Protein AF-A0A1F3WWN5-F1 (afdb_monomer)

Secondary structure (DSSP, 8-state):
--------EEEE-GGGS--SSB-SS-EEEE--SSTT---EEEEE-TTPBPPHHHHHHHHTT-S-EEEEGGGHHHHHH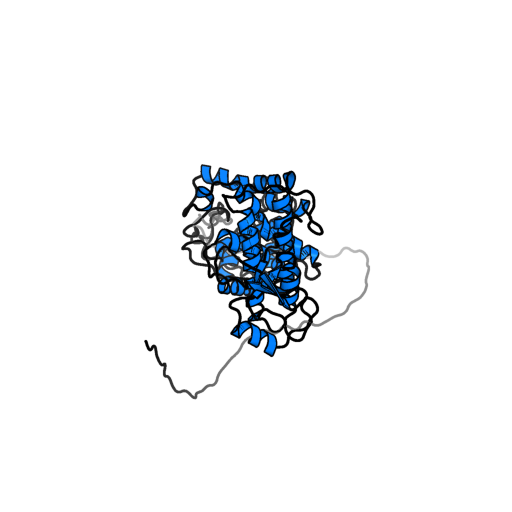HHHH-TTS-HHHHHHHHHHHHHHHHHHHH-TT----HHHHHHHHHHHHHHHHHHHHHHTT--HHHHHHHHHTT--S--HHHHHHHHHHHHHHHHHHHH-TT--HHHHHHHHHHHHSGGGGGGGS-HHHHT-SSPPPHHHHHHHTTHHHHHHHHHHHH----TT--HHHHHHHHHHTT--TBS--SSS--BTTTS-HHHHHHHHHHHHHHHHS--TTPPPPPHHHHHHHHGGGBTTTB-HHHHHHHHHHTT-----SPPSEE--TT--TTS--SS--PEE---------TT---S-----------------------------------------------------------

Structure (mmCIF, N/CA/C/O backbone):
data_AF-A0A1F3WWN5-F1
#
_entry.id   AF-A0A1F3WWN5-F1
#
loop_
_atom_site.group_PDB
_atom_site.id
_atom_site.type_symbol
_atom_site.label_atom_id
_atom_site.label_alt_id
_atom_site.label_comp_id
_atom_site.label_asym_id
_atom_site.label_entity_id
_atom_site.label_seq_id
_atom_site.pdbx_PDB_ins_code
_atom_site.Cartn_x
_atom_site.Cartn_y
_atom_site.Cartn_z
_atom_site.occupancy
_atom_site.B_iso_or_equiv
_atom_site.auth_seq_id
_atom_site.auth_comp_id
_atom_site.auth_asym_id
_atom_site.auth_atom_id
_atom_site.pdbx_PDB_model_num
ATOM 1 N N . MET A 1 1 ? 29.459 23.976 -24.317 1.00 30.58 1 MET A N 1
ATOM 2 C CA . MET A 1 1 ? 29.835 23.122 -23.174 1.00 30.58 1 MET A CA 1
ATOM 3 C C . MET A 1 1 ? 28.547 22.915 -22.405 1.00 30.58 1 MET A C 1
ATOM 5 O O . MET A 1 1 ? 28.109 23.843 -21.742 1.00 30.58 1 MET A O 1
ATOM 9 N N . SER A 1 2 ? 27.832 21.837 -22.723 1.00 28.44 2 SER A N 1
ATOM 10 C CA . SER A 1 2 ? 26.440 21.627 -22.310 1.00 28.44 2 SER A CA 1
ATOM 11 C C . SER A 1 2 ? 26.330 21.193 -20.849 1.00 28.44 2 SER A C 1
ATOM 13 O O . SER A 1 2 ? 27.330 20.853 -20.214 1.00 28.44 2 SER A O 1
ATOM 15 N N . ILE A 1 3 ? 25.097 21.250 -20.348 1.00 30.17 3 ILE A N 1
ATOM 16 C CA . ILE A 1 3 ? 24.676 20.783 -19.026 1.00 30.17 3 ILE A CA 1
ATOM 17 C C . ILE A 1 3 ? 25.135 19.331 -18.814 1.00 30.17 3 ILE A C 1
ATOM 19 O O . ILE A 1 3 ? 25.242 18.554 -19.763 1.00 30.17 3 ILE A O 1
ATOM 23 N N . ILE A 1 4 ? 25.460 18.990 -17.565 1.00 32.62 4 ILE A N 1
ATOM 24 C CA . ILE A 1 4 ? 25.762 17.613 -17.176 1.00 32.62 4 ILE A CA 1
ATOM 25 C C . ILE A 1 4 ? 24.424 16.914 -16.950 1.00 32.62 4 ILE A C 1
ATOM 27 O O . ILE A 1 4 ? 23.868 16.998 -15.855 1.00 32.62 4 ILE A O 1
ATOM 31 N N . ASP A 1 5 ? 23.933 16.230 -17.979 1.00 38.12 5 ASP A N 1
ATOM 32 C CA . ASP A 1 5 ? 22.790 15.328 -17.863 1.00 38.12 5 ASP A CA 1
ATOM 33 C C . ASP A 1 5 ? 23.191 14.156 -16.953 1.00 38.12 5 ASP A C 1
ATOM 35 O O . ASP A 1 5 ? 23.828 13.182 -17.369 1.00 38.12 5 ASP A O 1
ATOM 39 N N . LYS A 1 6 ? 22.876 14.286 -15.659 1.00 50.16 6 LYS A N 1
ATOM 40 C CA . LYS A 1 6 ? 22.982 13.203 -14.680 1.00 50.16 6 LYS A CA 1
ATOM 41 C C . LYS A 1 6 ? 21.838 12.219 -14.914 1.00 50.16 6 LYS A C 1
ATOM 43 O O . LYS A 1 6 ? 20.881 12.187 -14.148 1.00 50.16 6 LYS A O 1
ATOM 48 N N . HIS A 1 7 ? 21.949 11.411 -15.961 1.00 63.81 7 HIS A N 1
ATOM 49 C CA . HIS A 1 7 ? 21.111 10.227 -16.082 1.00 63.81 7 HIS A CA 1
ATOM 50 C C . HIS A 1 7 ? 21.369 9.315 -14.879 1.00 63.81 7 HIS A C 1
ATOM 52 O O . HIS A 1 7 ? 22.511 8.917 -14.625 1.00 63.81 7 HIS A O 1
ATOM 58 N N . TYR A 1 8 ? 20.311 9.012 -14.135 1.00 79.25 8 TYR A N 1
ATOM 59 C CA . TYR A 1 8 ? 20.334 8.024 -13.066 1.00 79.25 8 TYR A CA 1
ATOM 60 C C . TYR A 1 8 ? 20.118 6.631 -13.666 1.00 79.25 8 TYR A C 1
ATOM 62 O O . TYR A 1 8 ? 19.439 6.477 -14.684 1.00 79.25 8 TYR A O 1
ATOM 70 N N . PHE A 1 9 ? 20.728 5.619 -13.053 1.00 83.88 9 PHE A N 1
ATOM 71 C CA . PHE A 1 9 ? 20.720 4.246 -13.547 1.00 83.88 9 PHE A CA 1
ATOM 72 C C . PHE A 1 9 ? 20.337 3.290 -12.424 1.00 83.88 9 PHE A C 1
ATOM 74 O O . PHE A 1 9 ? 21.042 3.215 -11.417 1.00 83.88 9 PHE A O 1
ATOM 81 N N . PHE A 1 10 ? 19.277 2.510 -12.623 1.00 83.44 10 PHE A N 1
ATOM 82 C CA . PHE A 1 10 ? 18.937 1.413 -11.721 1.00 83.44 10 PHE A CA 1
ATOM 83 C C . PHE A 1 10 ? 19.510 0.098 -12.250 1.00 83.44 10 PHE A C 1
ATOM 85 O O . PHE A 1 10 ? 19.646 -0.109 -13.459 1.00 83.44 10 PHE A O 1
ATOM 92 N N . SER A 1 11 ? 19.895 -0.787 -11.333 1.00 85.06 11 SER A N 1
ATOM 93 C CA . SER A 1 11 ? 20.533 -2.060 -11.672 1.00 85.06 11 SER A CA 1
ATOM 94 C C . SER A 1 11 ? 19.501 -3.184 -11.799 1.00 85.06 11 SER A C 1
ATOM 96 O O . SER A 1 11 ? 18.562 -3.238 -11.004 1.00 85.06 11 SER A O 1
ATOM 98 N N . ILE A 1 12 ? 19.684 -4.097 -12.756 1.00 87.00 12 ILE A N 1
ATOM 99 C CA . ILE A 1 12 ? 18.792 -5.241 -12.990 1.00 87.00 12 ILE A CA 1
ATOM 100 C C . ILE A 1 12 ? 19.562 -6.560 -13.107 1.00 87.00 12 ILE A C 1
ATOM 102 O O . ILE A 1 12 ? 20.673 -6.614 -13.641 1.00 87.00 12 ILE A O 1
ATOM 106 N N . SER A 1 13 ? 18.927 -7.647 -12.661 1.00 83.94 13 SER A N 1
ATOM 107 C CA . SER A 1 13 ? 19.432 -9.007 -12.865 1.00 83.94 13 SER A CA 1
ATOM 108 C C . SER A 1 13 ? 19.266 -9.453 -14.319 1.00 83.94 13 SER A C 1
ATOM 110 O O . SER A 1 13 ? 18.212 -9.266 -14.931 1.00 83.94 13 SER A O 1
ATOM 112 N N . PHE A 1 14 ? 20.277 -10.152 -14.841 1.00 84.12 14 PHE A N 1
ATOM 113 C CA . PHE A 1 14 ? 20.234 -10.850 -16.133 1.00 84.12 14 PHE A CA 1
ATOM 114 C C . PHE A 1 14 ? 19.036 -11.804 -16.270 1.00 84.12 14 PHE A C 1
ATOM 116 O O . PHE A 1 14 ? 18.586 -12.066 -17.380 1.00 84.12 14 PHE A O 1
ATOM 123 N N . GLU A 1 15 ? 18.526 -12.335 -15.156 1.00 79.94 15 GLU A N 1
ATOM 124 C CA . GLU A 1 15 ? 17.459 -13.345 -15.130 1.00 79.94 15 GLU A CA 1
ATOM 125 C C . GLU A 1 15 ? 16.056 -12.758 -15.363 1.00 79.94 15 GLU A C 1
ATOM 127 O O . GLU A 1 15 ? 15.112 -13.504 -15.615 1.00 79.94 15 GLU A O 1
ATOM 132 N N . PHE A 1 16 ? 15.923 -11.428 -15.319 1.00 82.19 16 PHE A N 1
ATOM 133 C CA . PHE A 1 16 ? 14.659 -10.706 -15.512 1.00 82.19 16 PHE A CA 1
ATOM 134 C C . PHE A 1 16 ? 14.553 -10.021 -16.884 1.00 82.19 16 PHE A C 1
ATOM 136 O O . PHE A 1 16 ? 13.488 -9.528 -17.254 1.00 82.19 16 PHE A O 1
ATOM 143 N N . VAL A 1 17 ? 15.638 -10.020 -17.665 1.00 84.19 17 VAL A N 1
ATOM 144 C CA . VAL A 1 17 ? 15.664 -9.477 -19.028 1.00 84.19 17 VAL A CA 1
ATOM 145 C C . VAL A 1 17 ? 14.741 -10.296 -19.937 1.00 84.19 17 VAL A C 1
ATOM 147 O O . VAL A 1 17 ? 14.756 -11.527 -19.915 1.00 84.19 17 VAL A O 1
ATOM 150 N N . THR A 1 18 ? 13.929 -9.617 -20.748 1.00 83.50 18 THR A N 1
ATOM 151 C CA . THR A 1 18 ? 13.053 -10.277 -21.731 1.00 83.50 18 THR A CA 1
ATOM 152 C C . THR A 1 18 ? 13.865 -10.746 -22.945 1.00 83.50 18 THR A C 1
ATOM 154 O O . THR A 1 18 ? 14.774 -10.052 -23.398 1.00 83.50 18 THR A O 1
ATOM 157 N N . VAL A 1 19 ? 13.559 -11.945 -23.453 1.00 84.62 19 VAL A N 1
ATOM 158 C CA . VAL A 1 19 ? 14.350 -12.658 -24.474 1.00 84.62 19 VAL A CA 1
ATOM 159 C C . VAL A 1 19 ? 13.422 -13.212 -25.555 1.00 84.62 19 VAL A C 1
ATOM 161 O O . VAL A 1 19 ? 12.366 -13.751 -25.231 1.00 84.62 19 VAL A O 1
ATOM 164 N N . GLY A 1 20 ? 13.816 -13.096 -26.825 1.00 81.88 20 GLY A N 1
ATOM 165 C CA . GLY A 1 20 ? 13.013 -13.480 -27.994 1.00 81.88 20 GLY A CA 1
ATOM 166 C C . GLY A 1 20 ? 11.943 -12.457 -28.407 1.00 81.88 20 GLY A C 1
ATOM 167 O O . GLY A 1 20 ? 11.313 -12.621 -29.448 1.00 81.88 20 GLY A O 1
ATOM 168 N N . GLU A 1 21 ? 11.760 -11.384 -27.633 1.00 84.69 21 GLU A N 1
ATOM 169 C CA . GLU A 1 21 ? 10.864 -10.260 -27.934 1.00 84.69 21 GLU A CA 1
ATOM 170 C C . GLU A 1 21 ? 11.635 -8.924 -27.863 1.00 84.69 21 GLU A C 1
ATOM 172 O O . GLU A 1 21 ? 12.644 -8.844 -27.153 1.00 84.69 21 GLU A O 1
ATOM 177 N N . PRO A 1 22 ? 11.195 -7.865 -28.575 1.00 87.56 22 PRO A N 1
ATOM 178 C CA . PRO A 1 22 ? 11.803 -6.537 -28.485 1.00 87.56 22 PRO A CA 1
ATOM 179 C C . PRO A 1 22 ? 11.735 -5.945 -27.070 1.00 87.56 22 PRO A C 1
ATOM 181 O O . PRO A 1 22 ? 10.647 -5.804 -26.508 1.00 87.56 22 PRO A O 1
ATOM 184 N N . ILE A 1 23 ? 12.877 -5.538 -26.506 1.00 90.12 23 ILE A N 1
ATOM 185 C CA . ILE A 1 23 ? 12.902 -4.865 -25.198 1.00 90.12 23 ILE A CA 1
ATOM 186 C C . ILE A 1 23 ? 12.439 -3.406 -25.313 1.00 90.12 23 ILE A C 1
ATOM 188 O O . ILE A 1 23 ? 12.719 -2.721 -26.297 1.00 90.12 23 ILE A O 1
ATOM 192 N N . LEU A 1 24 ? 11.732 -2.918 -24.292 1.00 88.50 24 LEU A N 1
ATOM 193 C CA . LEU A 1 24 ? 11.106 -1.585 -24.281 1.00 88.50 24 LEU A CA 1
ATOM 194 C C . LEU A 1 24 ? 11.999 -0.488 -23.673 1.00 88.50 24 LEU A C 1
ATOM 196 O O . LEU A 1 24 ? 11.511 0.581 -23.341 1.00 88.50 24 LEU A O 1
ATOM 200 N N . TYR A 1 25 ? 13.286 -0.764 -23.481 1.00 91.25 25 TYR A N 1
ATOM 201 C CA . TYR A 1 25 ? 14.227 0.073 -22.737 1.00 91.25 25 TYR A CA 1
ATOM 202 C C . TYR A 1 25 ? 15.658 -0.188 -23.230 1.00 91.25 25 TYR A C 1
ATOM 204 O O . TYR A 1 25 ? 15.925 -1.195 -23.885 1.00 91.25 25 TYR A O 1
ATOM 212 N N . ASP A 1 26 ? 16.584 0.714 -22.932 1.00 92.25 26 ASP A N 1
ATOM 213 C CA . ASP A 1 26 ? 17.994 0.610 -23.297 1.00 92.25 26 ASP A CA 1
ATOM 214 C C . ASP A 1 26 ? 18.803 -0.084 -22.182 1.00 92.25 26 ASP A C 1
ATOM 216 O O . ASP A 1 26 ? 18.664 0.239 -21.002 1.00 92.25 26 ASP A O 1
ATOM 220 N N . LEU A 1 27 ? 19.688 -1.024 -22.542 1.00 92.00 27 LEU A N 1
ATOM 221 C CA . LEU A 1 27 ? 20.570 -1.717 -21.591 1.00 92.00 27 LEU A CA 1
ATOM 222 C C . LEU A 1 27 ? 21.962 -1.096 -21.539 1.00 92.00 27 LEU A C 1
ATOM 224 O O . LEU A 1 27 ? 22.629 -0.929 -22.564 1.00 92.00 27 LEU A O 1
ATOM 228 N N . TYR A 1 28 ? 22.451 -0.890 -20.322 1.00 92.12 28 TYR A N 1
ATOM 229 C CA . TYR A 1 28 ? 23.749 -0.318 -19.997 1.00 92.12 28 TYR A CA 1
ATOM 230 C C . TYR A 1 28 ? 24.578 -1.261 -19.118 1.00 92.12 28 TYR A C 1
ATOM 232 O O . TYR A 1 28 ? 24.064 -2.144 -18.433 1.00 92.12 28 TYR A O 1
ATOM 240 N N . ILE A 1 29 ? 25.888 -1.030 -19.118 1.00 90.75 29 ILE A N 1
ATOM 241 C CA . ILE A 1 29 ? 26.842 -1.552 -18.131 1.00 90.75 29 ILE A CA 1
ATOM 242 C C . ILE A 1 29 ? 27.531 -0.372 -17.454 1.00 90.75 29 ILE A C 1
ATOM 244 O O . ILE A 1 29 ? 27.774 0.637 -18.118 1.00 90.75 29 ILE A O 1
ATOM 248 N N . ASN A 1 30 ? 27.950 -0.511 -16.197 1.00 86.81 30 ASN A N 1
ATOM 249 C CA . ASN A 1 30 ? 29.023 0.335 -15.682 1.00 86.81 30 ASN A CA 1
ATOM 250 C C . ASN A 1 30 ? 30.356 -0.168 -16.271 1.00 86.81 30 ASN A C 1
ATOM 252 O O . ASN A 1 30 ? 30.759 -1.308 -16.047 1.00 86.81 30 ASN A O 1
ATOM 256 N N . SER A 1 31 ? 31.027 0.659 -17.076 1.00 81.94 31 SER A N 1
ATOM 257 C CA . SER A 1 31 ? 32.320 0.346 -17.697 1.00 81.94 31 SER A CA 1
ATOM 258 C C . SER A 1 31 ? 33.518 0.769 -16.837 1.00 81.94 31 SER A C 1
ATOM 260 O O . SER A 1 31 ? 34.647 0.782 -17.334 1.00 81.94 31 SER A O 1
ATOM 262 N N . SER A 1 32 ? 33.285 1.196 -15.594 1.00 76.00 32 SER A N 1
ATOM 263 C CA . SER A 1 32 ? 34.322 1.607 -14.651 1.00 76.00 32 SER A CA 1
ATOM 264 C C . SER A 1 32 ? 34.541 0.541 -13.584 1.00 76.00 32 SER A C 1
ATOM 266 O O . SER A 1 32 ? 33.592 0.051 -12.984 1.00 76.00 32 SER A O 1
ATOM 268 N N . GLY A 1 33 ? 35.807 0.216 -13.320 1.00 65.00 33 GLY A N 1
ATOM 269 C CA . GLY A 1 33 ? 36.218 -0.608 -12.179 1.00 65.00 33 GLY A CA 1
ATOM 270 C C . GLY A 1 33 ? 36.570 0.213 -10.935 1.00 65.00 33 GLY A C 1
ATOM 271 O O . GLY A 1 33 ? 37.294 -0.287 -10.079 1.00 65.00 33 GLY A O 1
ATOM 272 N N . LEU A 1 34 ? 36.158 1.485 -10.871 1.00 65.50 34 LEU A N 1
ATOM 273 C CA . LEU A 1 34 ? 36.453 2.398 -9.767 1.00 65.50 34 LEU A CA 1
ATOM 274 C C . LEU A 1 34 ? 35.165 3.009 -9.210 1.00 65.50 34 LEU A C 1
ATOM 276 O O . LEU A 1 34 ? 34.469 3.768 -9.890 1.00 65.50 34 LEU A O 1
ATOM 280 N N . GLU A 1 35 ? 34.907 2.704 -7.943 1.00 59.84 35 GLU A N 1
ATOM 281 C CA . GLU A 1 35 ? 33.845 3.282 -7.123 1.00 59.84 35 GLU A CA 1
ATOM 282 C C . GLU A 1 35 ? 33.927 4.822 -7.113 1.00 59.84 35 GLU A C 1
ATOM 284 O O . GLU A 1 35 ? 35.014 5.409 -7.146 1.00 59.84 35 GLU A O 1
ATOM 289 N N . GLY A 1 36 ? 32.775 5.497 -7.170 1.00 64.50 36 GLY A N 1
ATOM 290 C CA . GLY A 1 36 ? 32.698 6.960 -7.292 1.00 64.50 36 GLY A CA 1
ATOM 291 C C . GLY A 1 36 ? 33.177 7.548 -8.633 1.00 64.50 36 GLY A C 1
ATOM 292 O O . GLY A 1 36 ? 33.203 8.769 -8.789 1.00 64.50 36 GLY A O 1
ATOM 293 N N . LYS A 1 37 ? 33.554 6.719 -9.619 1.00 72.88 37 LYS A N 1
ATOM 294 C CA . LYS A 1 37 ? 33.899 7.135 -10.995 1.00 72.88 37 LYS A CA 1
ATOM 295 C C . LYS A 1 37 ? 33.161 6.296 -12.030 1.00 72.88 37 LYS A C 1
ATOM 297 O O . LYS A 1 37 ? 33.766 5.785 -12.974 1.00 72.88 37 LYS A O 1
ATOM 302 N N . GLU A 1 38 ? 31.864 6.117 -11.825 1.00 78.69 38 GLU A N 1
ATOM 303 C CA . GLU A 1 38 ? 31.017 5.306 -12.694 1.00 78.69 38 GLU A CA 1
ATOM 304 C C . GLU A 1 38 ? 30.979 5.837 -14.129 1.00 78.69 38 GLU A C 1
ATOM 306 O O . GLU A 1 38 ? 31.065 7.042 -14.378 1.00 78.69 38 GLU A O 1
ATOM 311 N N . ARG A 1 39 ? 30.860 4.924 -15.095 1.00 83.12 39 ARG A N 1
ATOM 312 C CA . ARG A 1 39 ? 30.730 5.282 -16.508 1.00 83.12 39 ARG A CA 1
ATOM 313 C C . ARG A 1 39 ? 29.780 4.323 -17.199 1.00 83.12 39 ARG A C 1
ATOM 315 O O . ARG A 1 39 ? 30.191 3.264 -17.664 1.00 83.12 39 ARG A O 1
ATOM 322 N N . PHE A 1 40 ? 28.519 4.713 -17.295 1.00 87.31 40 PHE A N 1
ATOM 323 C CA . PHE A 1 40 ? 27.514 3.898 -17.957 1.00 87.31 40 PHE A CA 1
ATOM 324 C C . PHE A 1 40 ? 27.685 3.930 -19.481 1.00 87.31 40 PHE A C 1
ATOM 326 O O . PHE A 1 40 ? 27.883 4.983 -20.089 1.00 87.31 40 PHE A O 1
ATOM 333 N N . VAL A 1 41 ? 27.655 2.752 -20.102 1.00 88.44 41 VAL A N 1
ATOM 334 C CA . VAL A 1 41 ? 27.800 2.562 -21.551 1.00 88.44 41 VAL A CA 1
ATOM 335 C C . VAL A 1 41 ? 26.663 1.675 -22.033 1.00 88.44 41 VAL A C 1
ATOM 337 O O . VAL A 1 41 ? 26.526 0.548 -21.559 1.00 88.44 41 VAL A O 1
ATOM 340 N N . ARG A 1 42 ? 25.863 2.168 -22.986 1.00 92.44 42 ARG A N 1
ATOM 341 C CA . ARG A 1 42 ? 24.786 1.384 -23.601 1.00 92.44 42 ARG A CA 1
ATOM 342 C C . ARG A 1 42 ? 25.382 0.215 -24.387 1.00 92.44 42 ARG A C 1
ATOM 344 O O . ARG A 1 42 ? 26.178 0.435 -25.298 1.00 92.44 42 ARG A O 1
ATOM 351 N N . ILE A 1 43 ? 24.983 -1.007 -24.044 1.00 91.88 43 ILE A N 1
ATOM 352 C CA . ILE A 1 43 ? 25.388 -2.244 -24.727 1.00 91.88 43 ILE A CA 1
ATOM 353 C C . ILE A 1 43 ? 24.332 -2.762 -25.704 1.00 91.88 43 ILE A C 1
ATOM 355 O O . ILE A 1 43 ? 24.687 -3.467 -26.645 1.00 91.88 43 ILE A O 1
ATOM 359 N N . PHE A 1 44 ? 23.057 -2.419 -25.503 1.00 91.56 44 PHE A N 1
ATOM 360 C CA . PHE A 1 44 ? 21.960 -2.879 -26.351 1.00 91.56 44 PHE A CA 1
ATOM 361 C C . PHE A 1 44 ? 20.822 -1.840 -26.374 1.00 91.56 44 PHE A C 1
ATOM 363 O O . PHE A 1 44 ? 20.513 -1.283 -25.318 1.00 91.56 44 PHE A O 1
ATOM 370 N N . PRO A 1 45 ? 20.233 -1.521 -27.542 1.00 92.62 45 PRO A N 1
ATOM 371 C CA . PRO A 1 45 ? 19.233 -0.465 -27.664 1.00 92.62 45 PRO A CA 1
ATOM 372 C C . PRO A 1 45 ? 17.795 -0.947 -27.424 1.00 92.62 45 PRO A C 1
ATOM 374 O O . PRO A 1 45 ? 17.457 -2.098 -27.712 1.00 92.62 45 PRO A O 1
ATOM 377 N N . MET A 1 46 ? 16.927 -0.019 -27.016 1.00 91.12 46 MET A N 1
ATOM 378 C CA . MET A 1 46 ? 15.473 -0.200 -27.058 1.00 91.12 46 MET A CA 1
ATOM 379 C C . MET A 1 46 ? 15.004 -0.634 -28.460 1.00 91.12 46 MET A C 1
ATOM 381 O O . MET A 1 46 ? 15.497 -0.151 -29.482 1.00 91.12 46 MET A O 1
ATOM 385 N N . GLY A 1 47 ? 14.027 -1.542 -28.512 1.00 87.94 47 GLY A N 1
ATOM 386 C CA . GLY A 1 47 ? 13.426 -2.063 -29.743 1.00 87.94 47 GLY A CA 1
ATOM 387 C C . GLY A 1 47 ? 14.189 -3.219 -30.401 1.00 87.94 47 GLY A C 1
ATOM 388 O O . GLY A 1 47 ? 13.660 -3.838 -31.323 1.00 87.94 47 GLY A O 1
ATOM 389 N N . GLY A 1 48 ? 15.395 -3.555 -29.934 1.00 88.19 48 GLY A N 1
ATOM 390 C CA . GLY A 1 48 ? 16.063 -4.800 -30.315 1.00 88.19 48 GLY A CA 1
ATOM 391 C C . GLY A 1 48 ? 15.490 -6.004 -29.556 1.00 88.19 48 GLY A C 1
ATOM 392 O O . GLY A 1 48 ? 15.083 -5.872 -28.403 1.00 88.19 48 GLY A O 1
ATOM 393 N N . ALA A 1 49 ? 15.490 -7.184 -30.179 1.00 89.12 49 ALA A N 1
ATOM 394 C CA . ALA A 1 49 ? 15.223 -8.450 -29.495 1.00 89.12 49 ALA A CA 1
ATOM 395 C C . ALA A 1 49 ? 16.549 -9.108 -29.083 1.00 89.12 49 ALA A C 1
ATOM 397 O O . ALA A 1 49 ? 17.464 -9.208 -29.899 1.00 89.12 49 ALA A O 1
ATOM 398 N N . LEU A 1 50 ? 16.652 -9.531 -27.822 1.00 87.50 50 LEU A N 1
ATOM 399 C CA . LEU A 1 50 ? 17.808 -10.264 -27.296 1.00 87.50 50 LEU A CA 1
ATOM 400 C C . LEU A 1 50 ? 17.612 -11.766 -27.460 1.00 87.50 50 LEU A C 1
ATOM 402 O O . LEU A 1 50 ? 16.523 -12.268 -27.180 1.00 87.50 50 LEU A O 1
ATOM 406 N N . GLU A 1 51 ? 18.675 -12.487 -27.811 1.00 89.50 51 GLU A N 1
ATOM 407 C CA . GLU A 1 51 ? 18.689 -13.949 -27.764 1.00 89.50 51 GLU A CA 1
ATOM 408 C C . GLU A 1 51 ? 19.234 -14.477 -26.430 1.00 89.50 51 GLU A C 1
ATOM 410 O O . GLU A 1 51 ? 19.951 -13.786 -25.697 1.00 89.50 51 GLU A O 1
ATOM 415 N N . ARG A 1 52 ? 18.929 -15.743 -26.103 1.00 85.06 52 ARG A N 1
ATOM 416 C CA . ARG A 1 52 ? 19.422 -16.385 -24.861 1.00 85.06 52 ARG A CA 1
ATOM 417 C C . ARG A 1 52 ? 20.951 -16.356 -24.775 1.00 85.06 52 ARG A C 1
ATOM 419 O O . ARG A 1 52 ? 21.508 -16.108 -23.706 1.00 85.06 52 ARG A O 1
ATOM 426 N N . ASP A 1 53 ? 21.616 -16.529 -25.914 1.00 86.94 53 ASP A N 1
ATOM 427 C CA . ASP A 1 53 ? 23.072 -16.474 -26.031 1.00 86.94 53 ASP A CA 1
ATOM 428 C C . ASP A 1 53 ? 23.640 -15.067 -25.786 1.00 86.94 53 ASP A C 1
ATOM 430 O O . ASP A 1 53 ? 24.779 -14.944 -25.341 1.00 86.94 53 ASP A O 1
ATOM 434 N N . ASP A 1 54 ? 22.879 -13.993 -26.024 1.00 86.75 54 ASP A N 1
ATOM 435 C CA . ASP A 1 54 ? 23.317 -12.625 -25.715 1.00 86.75 54 ASP A CA 1
ATOM 436 C C . ASP A 1 54 ? 23.308 -12.376 -24.211 1.00 86.75 54 ASP A C 1
ATOM 438 O O . ASP A 1 54 ? 24.314 -11.938 -23.654 1.00 86.75 54 ASP A O 1
ATOM 442 N N . VAL A 1 55 ? 22.220 -12.750 -23.533 1.00 85.00 55 VAL A N 1
ATOM 443 C CA . VAL A 1 55 ? 22.112 -12.630 -22.071 1.00 85.00 55 VAL A CA 1
ATOM 444 C C . VAL A 1 55 ? 23.178 -13.483 -21.371 1.00 85.00 55 VAL A C 1
ATOM 446 O O . VAL A 1 55 ? 23.821 -13.006 -20.436 1.00 85.00 55 VAL A O 1
ATOM 449 N N . LEU A 1 56 ? 23.456 -14.697 -21.864 1.00 86.06 56 LEU A N 1
ATOM 450 C CA . LEU A 1 56 ? 24.563 -15.532 -21.374 1.00 86.06 56 LEU A CA 1
ATOM 451 C C . LEU A 1 56 ? 25.940 -14.896 -21.637 1.00 86.06 56 LEU A C 1
ATOM 453 O O . LEU A 1 56 ? 26.791 -14.876 -20.744 1.00 86.06 56 LEU A O 1
ATOM 457 N N . ARG A 1 57 ? 26.172 -14.330 -22.831 1.00 87.88 57 ARG A N 1
ATOM 458 C CA . ARG A 1 57 ? 27.412 -13.598 -23.154 1.00 87.88 57 ARG A CA 1
ATOM 459 C C . ARG A 1 57 ? 27.600 -12.355 -22.285 1.00 87.88 57 ARG A C 1
ATOM 461 O O . ARG A 1 57 ? 28.739 -12.040 -21.945 1.00 87.88 57 ARG A O 1
ATOM 468 N N . PHE A 1 58 ? 26.525 -11.669 -21.902 1.00 88.88 58 PHE A N 1
ATOM 469 C CA . PHE A 1 58 ? 26.589 -10.531 -20.986 1.00 88.88 58 PHE A CA 1
ATOM 470 C C . PHE A 1 58 ? 26.850 -10.985 -19.541 1.00 88.88 58 PHE A C 1
ATOM 472 O O . PHE A 1 58 ? 27.773 -10.461 -18.919 1.00 88.88 58 PHE A O 1
ATOM 479 N N . ARG A 1 59 ? 26.136 -12.006 -19.040 1.00 86.94 59 ARG A N 1
ATOM 480 C CA . ARG A 1 59 ? 26.303 -12.560 -17.679 1.00 86.94 59 ARG A CA 1
ATOM 481 C C . ARG A 1 59 ? 27.719 -13.079 -17.407 1.00 86.94 59 ARG A C 1
ATOM 483 O O . ARG A 1 59 ? 28.222 -12.951 -16.299 1.00 86.94 59 ARG A O 1
ATOM 490 N N . ASN A 1 60 ? 28.384 -13.624 -18.426 1.00 87.56 60 ASN A N 1
ATOM 491 C CA . ASN A 1 60 ? 29.769 -14.101 -18.329 1.00 87.56 60 ASN A CA 1
ATOM 492 C C . ASN A 1 60 ? 30.832 -12.985 -18.415 1.00 87.56 60 ASN A C 1
ATOM 494 O O . ASN A 1 60 ? 32.019 -13.266 -18.258 1.00 87.56 60 ASN A O 1
ATOM 498 N N . LYS A 1 61 ? 30.441 -11.740 -18.722 1.00 86.06 61 LYS A N 1
ATOM 499 C CA . LYS A 1 61 ? 31.359 -10.630 -19.040 1.00 86.06 61 LYS A CA 1
ATOM 500 C C . LYS A 1 61 ? 31.179 -9.404 -18.142 1.00 86.06 61 LYS A C 1
ATOM 502 O O . LYS A 1 61 ? 32.118 -8.626 -17.983 1.00 86.06 61 LYS A O 1
ATOM 507 N N . TYR A 1 62 ? 29.990 -9.221 -17.579 1.00 86.25 62 TYR A N 1
ATOM 508 C CA . TYR A 1 62 ? 29.597 -8.053 -16.800 1.00 86.25 62 TYR A CA 1
ATOM 509 C C . TYR A 1 62 ? 28.992 -8.497 -15.469 1.00 86.25 62 TYR A C 1
ATOM 511 O O . TYR A 1 62 ? 28.293 -9.503 -15.414 1.00 86.25 62 TYR A O 1
ATOM 519 N N . HIS A 1 63 ? 29.261 -7.750 -14.397 1.00 81.12 63 HIS A N 1
ATOM 520 C CA . HIS A 1 63 ? 28.771 -8.099 -13.062 1.00 81.12 63 HIS A CA 1
ATOM 521 C C . HIS A 1 63 ? 27.257 -7.890 -12.915 1.00 81.12 63 HIS A C 1
ATOM 523 O O . HIS A 1 63 ? 26.592 -8.698 -12.278 1.00 81.12 63 HIS A O 1
ATOM 529 N N . GLN A 1 64 ? 26.734 -6.820 -13.521 1.00 86.19 64 GLN A N 1
ATOM 530 C CA . GLN A 1 64 ? 25.350 -6.370 -13.390 1.00 86.19 64 GLN A CA 1
ATOM 531 C C . GLN A 1 64 ? 24.946 -5.574 -14.642 1.00 86.19 64 GLN A C 1
ATOM 533 O O . GLN A 1 64 ? 25.805 -4.969 -15.296 1.00 86.19 64 GLN A O 1
ATOM 538 N N . LEU A 1 65 ? 23.655 -5.582 -14.983 1.00 90.50 65 LEU A N 1
ATOM 539 C CA . LEU A 1 65 ? 23.074 -4.729 -16.025 1.00 90.50 65 LEU A CA 1
ATOM 540 C C . LEU A 1 65 ? 22.411 -3.500 -15.408 1.00 90.50 65 LEU A C 1
ATOM 542 O O . LEU A 1 65 ? 22.007 -3.519 -14.250 1.00 90.50 65 LEU A O 1
ATOM 546 N N . TYR A 1 66 ? 22.270 -2.446 -16.203 1.00 90.19 66 TYR A N 1
ATOM 547 C CA . TYR A 1 66 ? 21.652 -1.192 -15.791 1.00 90.19 66 TYR A CA 1
ATOM 548 C C . TYR A 1 66 ? 20.677 -0.692 -16.854 1.00 90.19 66 TYR A C 1
ATOM 550 O O . TYR A 1 66 ? 20.852 -0.965 -18.043 1.00 90.19 66 TYR A O 1
ATOM 558 N N . VAL A 1 67 ? 19.674 0.064 -16.426 1.00 90.06 67 VAL A N 1
ATOM 559 C CA . VAL A 1 67 ? 18.683 0.740 -17.275 1.00 90.06 67 VAL A CA 1
ATOM 560 C C . VAL A 1 67 ? 18.540 2.179 -16.770 1.00 90.06 67 VAL A C 1
ATOM 562 O O . VAL A 1 67 ? 18.821 2.453 -15.602 1.00 90.06 67 VAL A O 1
ATOM 565 N N . LEU A 1 68 ? 18.166 3.112 -17.649 1.00 88.75 68 LEU A N 1
ATOM 566 C CA . LEU A 1 68 ? 17.887 4.498 -17.259 1.00 88.75 68 LEU A CA 1
ATOM 567 C C . LEU A 1 68 ? 16.714 4.549 -16.274 1.00 88.75 68 LEU A C 1
ATOM 569 O O . LEU A 1 68 ? 15.701 3.893 -16.500 1.00 88.75 68 LEU A O 1
ATOM 573 N N . GLU A 1 69 ? 16.816 5.369 -15.229 1.00 82.88 69 GLU A N 1
ATOM 574 C CA . GLU A 1 69 ? 15.722 5.604 -14.271 1.00 82.88 69 GLU A CA 1
ATOM 575 C C . GLU A 1 69 ? 14.439 6.071 -14.989 1.00 82.88 69 GLU A C 1
ATOM 577 O O . GLU A 1 69 ? 13.357 5.542 -14.753 1.00 82.88 69 GLU A O 1
ATOM 582 N N . GLU A 1 70 ? 14.605 6.936 -15.996 1.00 82.38 70 GLU A N 1
ATOM 583 C CA . GLU A 1 70 ? 13.586 7.419 -16.947 1.00 82.38 70 GLU A CA 1
ATOM 584 C C . GLU A 1 70 ? 12.878 6.308 -17.763 1.00 82.38 70 GLU A C 1
ATOM 586 O O . GLU A 1 70 ? 11.923 6.585 -18.482 1.00 82.38 70 GLU A O 1
ATOM 591 N N . GLN A 1 71 ? 13.360 5.061 -17.705 1.00 87.56 71 GLN A N 1
ATOM 592 C CA . GLN A 1 71 ? 12.816 3.891 -18.410 1.00 87.56 71 GLN A CA 1
ATOM 593 C C . GLN A 1 71 ? 12.407 2.757 -17.443 1.00 87.56 71 GLN A C 1
ATOM 595 O O . GLN A 1 71 ? 12.165 1.624 -17.882 1.00 87.56 71 GLN A O 1
ATOM 600 N N . ARG A 1 72 ? 12.340 3.015 -16.124 1.00 84.31 72 ARG A N 1
ATOM 601 C CA . ARG A 1 72 ? 12.026 1.980 -15.123 1.00 84.31 72 ARG A CA 1
ATOM 602 C C . ARG A 1 72 ? 10.632 1.380 -15.314 1.00 84.31 72 ARG A C 1
ATOM 604 O O . ARG A 1 72 ? 10.489 0.158 -15.231 1.00 84.31 72 ARG A O 1
ATOM 611 N N . ASP A 1 73 ? 9.625 2.191 -15.634 1.00 78.25 73 ASP A N 1
ATOM 612 C CA . ASP A 1 73 ? 8.266 1.706 -15.902 1.00 78.25 73 ASP A CA 1
ATOM 613 C C . ASP A 1 73 ? 8.242 0.747 -17.110 1.00 78.25 73 ASP A C 1
ATOM 615 O O . ASP A 1 73 ? 7.604 -0.303 -17.052 1.00 78.25 73 ASP A O 1
ATOM 619 N N . LEU A 1 74 ? 8.990 1.057 -18.177 1.00 85.69 74 LEU A N 1
ATOM 620 C CA . LEU A 1 74 ? 9.067 0.251 -19.398 1.00 85.69 74 LEU A CA 1
ATOM 621 C C . LEU A 1 74 ? 9.728 -1.107 -19.133 1.00 85.69 74 LEU A C 1
ATOM 623 O O . LEU A 1 74 ? 9.264 -2.135 -19.641 1.00 85.69 74 LEU A O 1
ATOM 627 N N . TYR A 1 75 ? 10.765 -1.136 -18.290 1.00 87.88 75 TYR A N 1
ATOM 628 C CA . TYR A 1 75 ? 11.359 -2.376 -17.789 1.00 87.88 75 TYR A CA 1
ATOM 629 C C . TYR A 1 75 ? 10.352 -3.195 -16.968 1.00 87.88 75 TYR A C 1
ATOM 631 O O . TYR A 1 75 ? 10.110 -4.358 -17.302 1.00 87.88 75 TYR A O 1
ATOM 639 N N . LEU A 1 76 ? 9.704 -2.600 -15.961 1.00 83.62 76 LEU A N 1
ATOM 640 C CA . LEU A 1 76 ? 8.726 -3.286 -15.105 1.00 83.62 76 LEU A CA 1
ATOM 641 C C . LEU A 1 76 ? 7.521 -3.822 -15.903 1.00 83.62 76 LEU A C 1
ATOM 643 O O . LEU A 1 76 ? 7.100 -4.969 -15.730 1.00 83.62 76 LEU A O 1
ATOM 647 N N . ARG A 1 77 ? 7.015 -3.035 -16.859 1.00 81.62 77 ARG A N 1
ATOM 648 C CA . ARG A 1 77 ? 5.956 -3.427 -17.804 1.00 81.62 77 ARG A CA 1
ATOM 649 C C . ARG A 1 77 ? 6.391 -4.554 -18.750 1.00 81.62 77 ARG A C 1
ATOM 651 O O . ARG A 1 77 ? 5.534 -5.321 -19.194 1.00 81.62 77 ARG A O 1
ATOM 658 N N . SER A 1 78 ? 7.687 -4.703 -19.044 1.00 85.06 78 SER A N 1
ATOM 659 C CA . SER A 1 78 ? 8.220 -5.884 -19.746 1.00 85.06 78 SER A CA 1
ATOM 660 C C . SER A 1 78 ? 8.298 -7.110 -18.825 1.00 85.06 78 SER A C 1
ATOM 662 O O . SER A 1 78 ? 7.892 -8.204 -19.220 1.00 85.06 78 SER A O 1
ATOM 664 N N . LEU A 1 79 ? 8.717 -6.919 -17.568 1.00 83.06 79 LEU A N 1
ATOM 665 C CA . LEU A 1 79 ? 8.877 -7.979 -16.573 1.00 83.06 79 LEU A CA 1
ATOM 666 C C . LEU A 1 79 ? 7.544 -8.671 -16.249 1.00 83.06 79 LEU A C 1
ATOM 668 O O . LEU A 1 79 ? 7.503 -9.896 -16.147 1.00 83.06 79 LEU A O 1
ATOM 672 N N . ILE A 1 80 ? 6.436 -7.922 -16.185 1.00 79.06 80 ILE A N 1
ATOM 673 C CA . ILE A 1 80 ? 5.080 -8.493 -16.091 1.00 79.06 80 ILE A CA 1
ATOM 674 C C . ILE A 1 80 ? 4.803 -9.449 -17.253 1.00 79.06 80 ILE A C 1
ATOM 676 O O . ILE A 1 80 ? 4.419 -10.602 -17.033 1.00 79.06 80 ILE A O 1
ATOM 680 N N . LYS A 1 81 ? 5.000 -8.973 -18.489 1.00 78.94 81 LYS A N 1
ATOM 681 C CA . LYS A 1 81 ? 4.662 -9.700 -19.723 1.00 78.94 81 LYS A CA 1
ATOM 682 C C . LYS A 1 81 ? 5.522 -10.946 -19.919 1.00 78.94 81 LYS A C 1
ATOM 684 O O . LYS A 1 81 ? 5.044 -11.924 -20.493 1.00 78.94 81 LYS A O 1
ATOM 689 N N . ASN A 1 82 ? 6.752 -10.944 -19.404 1.00 80.56 82 ASN A N 1
ATOM 690 C CA . ASN A 1 82 ? 7.658 -12.082 -19.468 1.00 80.56 82 ASN A CA 1
ATOM 691 C C . ASN A 1 82 ? 7.097 -13.287 -18.682 1.00 80.56 82 ASN A C 1
ATOM 693 O O . ASN A 1 82 ? 7.175 -13.371 -17.454 1.00 80.56 82 ASN A O 1
ATOM 697 N N . LYS A 1 83 ? 6.528 -14.255 -19.409 1.00 77.81 83 LYS A N 1
ATOM 698 C CA . LYS A 1 83 ? 5.933 -15.484 -18.848 1.00 77.81 83 LYS A CA 1
ATOM 699 C C . LYS A 1 83 ? 6.963 -16.474 -18.290 1.00 77.81 83 LYS A C 1
ATOM 701 O O . LYS A 1 83 ? 6.571 -17.429 -17.632 1.00 77.81 83 LYS A O 1
ATOM 706 N N . ASN A 1 84 ? 8.256 -16.266 -18.553 1.00 79.50 84 ASN A N 1
ATOM 707 C CA . ASN A 1 84 ? 9.327 -17.142 -18.069 1.00 79.50 84 ASN A CA 1
ATOM 708 C C . ASN A 1 84 ? 9.750 -16.818 -16.625 1.00 79.50 84 ASN A C 1
ATOM 710 O O . ASN A 1 84 ? 10.369 -17.656 -15.976 1.00 79.50 84 ASN A O 1
ATOM 714 N N . VAL A 1 85 ? 9.435 -15.616 -16.125 1.00 80.38 85 VAL A N 1
ATOM 715 C CA . VAL A 1 85 ? 9.753 -15.201 -14.752 1.00 80.38 85 VAL A CA 1
ATOM 716 C C . VAL A 1 85 ? 8.592 -15.594 -13.823 1.00 80.38 85 VAL A C 1
ATOM 718 O O . VAL A 1 85 ? 7.453 -15.213 -14.105 1.00 80.38 85 VAL A O 1
ATOM 721 N N . PRO A 1 86 ? 8.833 -16.320 -12.714 1.00 83.00 86 PRO A N 1
ATOM 722 C CA . PRO A 1 86 ? 7.801 -16.616 -11.717 1.00 83.00 86 PRO A CA 1
ATOM 723 C C . PRO A 1 86 ? 7.242 -15.343 -11.068 1.00 83.00 86 PRO A C 1
ATOM 725 O O . PRO A 1 86 ? 8.004 -14.428 -10.762 1.00 83.00 86 PRO A O 1
ATOM 728 N N . ASN A 1 87 ? 5.935 -15.294 -10.785 1.00 81.69 87 ASN A N 1
ATOM 729 C CA . ASN A 1 87 ? 5.290 -14.101 -10.211 1.00 81.69 87 ASN A CA 1
ATOM 730 C C . ASN A 1 87 ? 5.932 -13.623 -8.897 1.00 81.69 87 ASN A C 1
ATOM 732 O O . ASN A 1 87 ? 6.059 -12.420 -8.701 1.00 81.69 87 ASN A O 1
ATOM 736 N N . ILE A 1 88 ? 6.417 -14.539 -8.052 1.00 81.44 88 ILE A N 1
ATOM 737 C CA . ILE A 1 88 ? 7.195 -14.208 -6.847 1.00 81.44 88 ILE A CA 1
ATOM 738 C C . ILE A 1 88 ? 8.422 -13.332 -7.160 1.00 81.44 88 ILE A C 1
ATOM 740 O O . ILE A 1 88 ? 8.631 -12.320 -6.502 1.00 81.44 88 ILE A O 1
ATOM 744 N N . LYS A 1 89 ? 9.178 -13.639 -8.224 1.00 81.44 89 LYS A N 1
ATOM 745 C CA . LYS A 1 89 ? 10.328 -12.827 -8.654 1.00 81.44 89 LYS A CA 1
ATOM 746 C C . LYS A 1 89 ? 9.930 -11.506 -9.316 1.00 81.44 89 LYS A C 1
ATOM 748 O O . LYS A 1 89 ? 10.724 -10.573 -9.319 1.00 81.44 89 LYS A O 1
ATOM 753 N N . LYS A 1 90 ? 8.705 -11.393 -9.838 1.00 83.38 90 LYS A N 1
ATOM 754 C CA . LYS A 1 90 ? 8.150 -10.102 -10.282 1.00 83.38 90 LYS A CA 1
ATOM 755 C C . LYS A 1 90 ? 7.817 -9.232 -9.073 1.00 83.38 90 LYS A C 1
ATOM 757 O O . LYS A 1 90 ? 8.233 -8.083 -9.026 1.00 83.38 90 LYS A O 1
ATOM 762 N N . ALA A 1 91 ? 7.122 -9.803 -8.089 1.00 81.25 91 ALA A N 1
ATOM 763 C CA . ALA A 1 91 ? 6.757 -9.130 -6.848 1.00 81.25 91 ALA A CA 1
ATOM 764 C C . ALA A 1 91 ? 7.981 -8.657 -6.048 1.00 81.25 91 ALA A C 1
ATOM 766 O O . ALA A 1 91 ? 7.943 -7.556 -5.519 1.00 81.25 91 ALA A O 1
ATOM 767 N N . GLU A 1 92 ? 9.071 -9.428 -6.034 1.00 81.69 92 GLU A N 1
ATOM 768 C CA . GLU A 1 92 ? 10.375 -9.039 -5.470 1.00 81.69 92 GLU A CA 1
ATOM 769 C C . GLU A 1 92 ? 10.880 -7.714 -6.072 1.00 81.69 92 GLU A C 1
ATOM 771 O O . GLU A 1 92 ? 11.005 -6.721 -5.365 1.00 81.69 92 GLU A O 1
ATOM 776 N N . VAL A 1 93 ? 11.020 -7.636 -7.400 1.00 81.31 93 VAL A N 1
ATOM 777 C CA . VAL A 1 93 ? 11.490 -6.422 -8.103 1.00 81.31 93 VAL A CA 1
ATOM 778 C C . VAL A 1 93 ? 10.526 -5.231 -7.956 1.00 81.31 93 VAL A C 1
ATOM 780 O O . VAL A 1 93 ? 10.956 -4.073 -7.926 1.00 81.31 93 VAL A O 1
ATOM 783 N N . ILE A 1 94 ? 9.218 -5.498 -7.864 1.00 82.56 94 ILE A N 1
ATOM 784 C CA . ILE A 1 94 ? 8.182 -4.482 -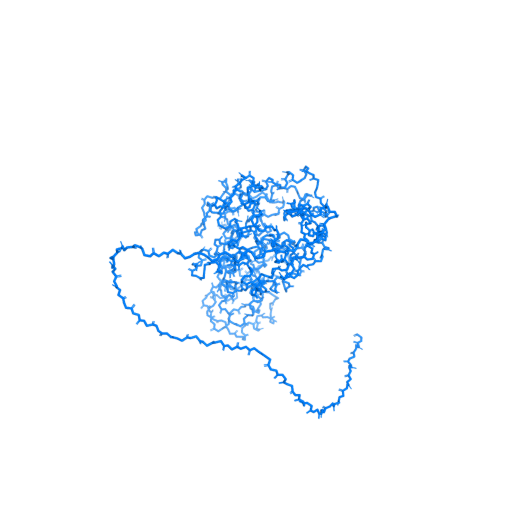7.613 1.00 82.56 94 ILE A CA 1
ATOM 785 C C . ILE A 1 94 ? 8.304 -3.937 -6.187 1.00 82.56 94 ILE A C 1
ATOM 787 O O . ILE A 1 94 ? 8.284 -2.722 -6.000 1.00 82.56 94 ILE A O 1
ATOM 791 N N . LYS A 1 95 ? 8.466 -4.823 -5.198 1.00 81.12 95 LYS A N 1
ATOM 792 C CA . LYS A 1 95 ? 8.662 -4.485 -3.787 1.00 81.12 95 LYS A CA 1
ATOM 793 C C . LYS A 1 95 ? 9.944 -3.677 -3.602 1.00 81.12 95 LYS A C 1
ATOM 795 O O . LYS A 1 95 ? 9.875 -2.596 -3.032 1.00 81.12 95 LYS A O 1
ATOM 800 N N . ASP A 1 96 ? 11.067 -4.125 -4.160 1.00 80.25 96 ASP A N 1
ATOM 801 C CA . ASP A 1 96 ? 12.352 -3.414 -4.103 1.00 80.25 96 ASP A CA 1
ATOM 802 C C . ASP A 1 96 ? 12.262 -2.004 -4.710 1.00 80.25 96 ASP A C 1
ATOM 804 O O . ASP A 1 96 ? 12.836 -1.049 -4.186 1.00 80.25 96 ASP A O 1
ATOM 808 N N . THR A 1 97 ? 11.510 -1.851 -5.806 1.00 81.31 97 THR A N 1
ATOM 809 C CA . THR A 1 97 ? 11.267 -0.541 -6.429 1.00 81.31 97 THR A CA 1
ATOM 810 C C . THR A 1 97 ? 10.375 0.344 -5.558 1.00 81.31 97 THR A C 1
ATOM 812 O O . THR A 1 97 ? 10.711 1.504 -5.326 1.00 81.31 97 THR A O 1
ATOM 815 N N . ALA A 1 98 ? 9.269 -0.189 -5.033 1.00 81.44 98 ALA A N 1
ATOM 816 C CA . ALA A 1 98 ? 8.390 0.553 -4.134 1.00 81.44 98 ALA A CA 1
ATOM 817 C C . ALA A 1 98 ? 9.126 0.974 -2.848 1.00 81.44 98 ALA A C 1
ATOM 819 O O . ALA A 1 98 ? 8.970 2.110 -2.413 1.00 81.44 98 ALA A O 1
ATOM 820 N N . ILE A 1 99 ? 9.998 0.118 -2.300 1.00 81.44 99 ILE A N 1
ATOM 821 C CA . ILE A 1 99 ? 10.885 0.442 -1.173 1.00 81.44 99 ILE A CA 1
ATOM 822 C C . ILE A 1 99 ? 11.799 1.628 -1.507 1.00 81.44 99 ILE A C 1
ATOM 824 O O . ILE A 1 99 ? 11.937 2.515 -0.676 1.00 81.44 99 ILE A O 1
ATOM 828 N N . GLN A 1 100 ? 12.384 1.708 -2.707 1.00 79.69 100 GLN A N 1
ATOM 829 C CA . GLN A 1 100 ? 13.247 2.842 -3.095 1.00 79.69 100 GLN A CA 1
ATOM 830 C C . GLN A 1 100 ? 12.486 4.181 -3.166 1.00 79.69 100 GLN A C 1
ATOM 832 O O . GLN A 1 100 ? 13.039 5.230 -2.815 1.00 79.69 100 GLN A O 1
ATOM 837 N N . TYR A 1 101 ? 11.214 4.156 -3.577 1.00 81.81 101 TYR A N 1
ATOM 838 C CA . TYR A 1 101 ? 10.354 5.342 -3.559 1.00 81.81 101 TYR A CA 1
ATOM 839 C C . TYR A 1 101 ? 9.885 5.695 -2.136 1.00 81.81 101 TYR A C 1
ATOM 841 O O . TYR A 1 101 ? 10.017 6.848 -1.730 1.00 81.81 101 TYR A O 1
ATOM 849 N N . LEU A 1 102 ? 9.435 4.719 -1.338 1.00 79.00 102 LEU A N 1
ATOM 850 C CA . LEU A 1 102 ? 9.061 4.938 0.067 1.00 79.00 102 LEU A CA 1
ATOM 851 C C . LEU A 1 102 ? 10.247 5.419 0.919 1.00 79.00 102 LEU A C 1
ATOM 853 O O . LEU A 1 102 ? 10.088 6.329 1.724 1.00 79.00 102 LEU A O 1
ATOM 857 N N . ASP A 1 103 ? 11.451 4.893 0.706 1.00 80.38 103 ASP A N 1
ATOM 858 C CA . ASP A 1 103 ? 12.654 5.362 1.398 1.00 80.38 103 ASP A CA 1
ATOM 859 C C . ASP A 1 103 ? 12.989 6.819 1.062 1.00 80.38 103 ASP A C 1
ATOM 861 O O . ASP A 1 103 ? 13.415 7.590 1.923 1.00 80.38 103 ASP A O 1
ATOM 865 N N . THR A 1 104 ? 12.721 7.231 -0.177 1.00 77.12 104 THR A N 1
ATOM 866 C CA . THR A 1 104 ? 12.856 8.631 -0.588 1.00 77.12 104 THR A CA 1
ATOM 867 C C . THR A 1 104 ? 11.804 9.537 0.060 1.00 77.12 104 THR A C 1
ATOM 869 O O . THR A 1 104 ? 12.108 10.699 0.312 1.00 77.12 104 THR A O 1
ATOM 872 N N . ILE A 1 105 ? 10.624 9.005 0.395 1.00 75.81 105 ILE A N 1
ATOM 873 C CA . ILE A 1 105 ? 9.570 9.696 1.155 1.00 75.81 105 ILE A CA 1
ATOM 874 C C . ILE A 1 105 ? 9.929 9.824 2.648 1.00 75.81 105 ILE A C 1
ATOM 876 O O . ILE A 1 105 ? 9.754 10.892 3.228 1.00 75.81 105 ILE A O 1
ATOM 880 N N . PHE A 1 106 ? 10.423 8.752 3.275 1.00 71.94 106 PHE A N 1
ATOM 881 C CA . PHE A 1 106 ? 10.550 8.638 4.737 1.00 71.94 106 PHE A CA 1
ATOM 882 C C . PHE A 1 106 ? 11.969 8.865 5.304 1.00 71.94 106 PHE A C 1
ATOM 884 O O . PHE A 1 106 ? 12.160 8.778 6.515 1.00 71.94 106 PHE A O 1
ATOM 891 N N . SER A 1 107 ? 12.973 9.162 4.473 1.00 71.19 107 SER A N 1
ATOM 892 C CA . SER A 1 107 ? 14.336 9.474 4.940 1.00 71.19 107 SER A CA 1
ATOM 893 C C . SER A 1 107 ? 14.436 10.814 5.685 1.00 71.19 107 SER A C 1
ATOM 895 O O . SER A 1 107 ? 14.379 11.867 5.049 1.00 71.19 107 SER A O 1
ATOM 897 N N . ASP A 1 108 ? 14.739 10.771 6.989 1.00 57.59 108 ASP A N 1
ATOM 898 C CA . ASP A 1 108 ? 14.957 11.945 7.865 1.00 57.59 108 ASP A CA 1
ATOM 899 C C . ASP A 1 108 ? 15.937 13.003 7.292 1.00 57.59 108 ASP A C 1
ATOM 901 O O . ASP A 1 108 ? 15.782 14.199 7.538 1.00 57.59 108 ASP A O 1
ATOM 905 N N . ASP A 1 109 ? 16.941 12.591 6.506 1.00 56.03 109 ASP A N 1
ATOM 906 C CA . ASP A 1 109 ? 17.977 13.480 5.946 1.00 56.03 109 ASP A CA 1
ATOM 907 C C . ASP A 1 109 ? 17.503 14.372 4.772 1.00 56.03 109 ASP A C 1
ATOM 909 O O . ASP A 1 109 ? 18.269 15.215 4.289 1.00 56.03 109 ASP A O 1
ATOM 913 N N . ARG A 1 110 ? 16.277 14.192 4.255 1.00 55.75 110 ARG A N 1
ATOM 914 C CA . ARG A 1 110 ? 15.808 14.848 3.018 1.00 55.75 110 ARG A CA 1
ATOM 915 C C . ARG A 1 110 ? 14.692 15.867 3.271 1.00 55.75 110 ARG A C 1
ATOM 917 O O . ARG A 1 110 ? 13.549 15.514 3.539 1.00 55.75 110 ARG A O 1
ATOM 924 N N . ILE A 1 111 ? 14.997 17.151 3.050 1.00 59.91 111 ILE A N 1
ATOM 925 C CA . ILE A 1 111 ? 13.958 18.165 2.807 1.00 59.91 111 ILE A CA 1
ATOM 926 C C . ILE A 1 111 ? 13.351 17.871 1.432 1.00 59.91 111 ILE A C 1
ATOM 928 O O . ILE A 1 111 ? 13.938 18.228 0.412 1.00 59.91 111 ILE A O 1
ATOM 932 N N . LEU A 1 112 ? 12.188 17.223 1.409 1.00 64.38 112 LEU A N 1
ATOM 933 C CA . LEU A 1 112 ? 11.395 17.081 0.193 1.00 64.38 112 LEU A CA 1
ATOM 934 C C . LEU A 1 112 ? 10.769 18.428 -0.171 1.00 64.38 112 LEU A C 1
ATOM 936 O O . LEU A 1 112 ? 9.955 18.982 0.575 1.00 64.38 112 LEU A O 1
ATOM 940 N N . ASP A 1 113 ? 11.159 18.949 -1.331 1.00 72.56 113 ASP A N 1
ATOM 941 C CA . ASP A 1 113 ? 10.393 19.984 -2.008 1.00 72.56 113 ASP A CA 1
ATOM 942 C C . ASP A 1 113 ? 9.200 19.379 -2.772 1.00 72.56 113 ASP A C 1
ATOM 944 O O . ASP A 1 113 ? 9.034 18.161 -2.885 1.00 72.56 113 ASP A O 1
ATOM 948 N N . ASN A 1 114 ? 8.327 20.257 -3.265 1.00 76.12 114 ASN A N 1
ATOM 949 C CA . ASN A 1 114 ? 7.101 19.865 -3.953 1.00 76.12 114 ASN A CA 1
ATOM 950 C C . ASN A 1 114 ? 7.351 19.032 -5.223 1.00 76.12 114 ASN A C 1
ATOM 952 O O . ASN A 1 114 ? 6.524 18.186 -5.548 1.00 76.12 114 ASN A O 1
ATOM 956 N N . GLU A 1 115 ? 8.438 19.297 -5.953 1.00 77.31 115 GLU A N 1
ATOM 957 C CA . GLU A 1 115 ? 8.740 18.650 -7.237 1.00 77.31 115 GLU A CA 1
ATOM 958 C C . GLU A 1 115 ? 9.219 17.216 -6.976 1.00 77.31 115 GLU A C 1
ATOM 960 O O . GLU A 1 115 ? 8.671 16.267 -7.536 1.00 77.31 115 GLU A O 1
ATOM 965 N N . MET A 1 116 ? 10.107 17.039 -5.988 1.00 79.44 116 MET A N 1
ATOM 966 C CA . MET A 1 116 ? 10.519 15.716 -5.513 1.00 79.44 116 MET A CA 1
ATOM 967 C C . MET A 1 116 ? 9.345 14.862 -5.006 1.00 79.44 116 MET A C 1
ATOM 969 O O . MET A 1 116 ? 9.323 13.658 -5.258 1.00 79.44 116 MET A O 1
ATOM 973 N N . LEU A 1 117 ? 8.366 15.438 -4.294 1.00 83.31 117 LEU A N 1
ATOM 974 C CA . LEU A 1 117 ? 7.221 14.657 -3.808 1.00 83.31 117 LEU A CA 1
ATOM 975 C C . LEU A 1 117 ? 6.235 14.285 -4.933 1.00 83.31 117 LEU A C 1
ATOM 977 O O . LEU A 1 117 ? 5.710 13.170 -4.924 1.00 83.31 117 LEU A O 1
ATOM 981 N N . GLU A 1 118 ? 5.996 15.173 -5.907 1.00 86.69 118 GLU A N 1
ATOM 982 C CA . GLU A 1 118 ? 5.174 14.862 -7.089 1.00 86.69 118 GLU A CA 1
ATOM 983 C C . GLU A 1 118 ? 5.791 13.704 -7.904 1.00 86.69 118 GLU A C 1
ATOM 985 O O . GLU A 1 118 ? 5.090 12.728 -8.197 1.00 86.69 118 GLU A O 1
ATOM 990 N N . ASP A 1 119 ? 7.102 13.747 -8.174 1.00 83.38 119 ASP A N 1
ATOM 991 C CA . ASP A 1 119 ? 7.836 12.695 -8.895 1.00 83.38 119 ASP A CA 1
ATOM 992 C C . ASP A 1 119 ? 7.821 11.345 -8.159 1.00 83.38 119 ASP A C 1
ATOM 994 O O . ASP A 1 119 ? 7.565 10.295 -8.756 1.00 83.38 119 ASP A O 1
ATOM 998 N N . VAL A 1 120 ? 8.062 11.336 -6.844 1.00 84.38 120 VAL A N 1
ATOM 999 C CA . VAL A 1 120 ? 8.146 10.079 -6.081 1.00 84.38 120 VAL A CA 1
ATOM 1000 C C . VAL A 1 120 ? 6.767 9.433 -5.912 1.00 84.38 120 VAL A C 1
ATOM 1002 O O . VAL A 1 120 ? 6.654 8.208 -5.988 1.00 84.38 120 VAL A O 1
ATOM 1005 N N . ILE A 1 121 ? 5.690 10.219 -5.784 1.00 89.12 121 ILE A N 1
ATOM 1006 C CA . ILE A 1 121 ? 4.325 9.668 -5.815 1.00 89.12 121 ILE A CA 1
ATOM 1007 C C . ILE A 1 121 ? 3.971 9.142 -7.221 1.00 89.12 121 ILE A C 1
ATOM 1009 O O . ILE A 1 121 ? 3.249 8.146 -7.320 1.00 89.12 121 ILE A O 1
ATOM 1013 N N . HIS A 1 122 ? 4.511 9.718 -8.303 1.00 87.69 122 HIS A N 1
ATOM 1014 C CA . HIS A 1 122 ? 4.394 9.137 -9.648 1.00 87.69 122 HIS A CA 1
ATOM 1015 C C . HIS A 1 122 ? 5.116 7.778 -9.744 1.00 87.69 122 HIS A C 1
ATOM 1017 O O . HIS A 1 122 ? 4.531 6.804 -10.219 1.00 87.69 122 HIS A O 1
ATOM 1023 N N . GLY A 1 123 ? 6.335 7.663 -9.206 1.00 84.00 123 GLY A N 1
ATOM 1024 C CA . GLY A 1 123 ? 7.066 6.391 -9.111 1.00 84.00 123 GLY A CA 1
ATOM 1025 C C . GLY A 1 123 ? 6.320 5.321 -8.299 1.00 84.00 123 GLY A C 1
ATOM 1026 O O . GLY A 1 123 ? 6.192 4.171 -8.736 1.00 84.00 123 GLY A O 1
ATOM 1027 N N . CYS A 1 124 ? 5.730 5.702 -7.162 1.00 89.44 124 CYS A N 1
ATOM 1028 C CA . CYS A 1 124 ? 4.810 4.856 -6.394 1.00 89.44 124 CYS A CA 1
ATOM 1029 C C . CYS A 1 124 ? 3.589 4.424 -7.226 1.00 89.44 124 CYS A C 1
ATOM 1031 O O . CYS A 1 124 ? 3.254 3.239 -7.250 1.00 89.44 124 CYS A O 1
ATOM 1033 N N . ARG A 1 125 ? 2.953 5.353 -7.954 1.00 90.94 125 ARG A N 1
ATOM 1034 C CA . ARG A 1 125 ? 1.793 5.079 -8.822 1.00 90.94 125 ARG A CA 1
ATOM 1035 C C . ARG A 1 125 ? 2.119 4.042 -9.890 1.00 90.94 125 ARG A C 1
ATOM 1037 O O . ARG A 1 125 ? 1.340 3.109 -10.077 1.00 90.94 125 ARG A O 1
ATOM 1044 N N . ASP A 1 126 ? 3.251 4.178 -10.568 1.00 86.56 126 ASP A N 1
ATOM 1045 C CA . ASP A 1 126 ? 3.653 3.247 -11.624 1.00 86.56 126 ASP A CA 1
ATOM 1046 C C . ASP A 1 126 ? 4.060 1.886 -11.038 1.00 86.56 126 ASP A C 1
ATOM 1048 O O . ASP A 1 126 ? 3.707 0.843 -11.589 1.00 86.56 126 ASP A O 1
ATOM 1052 N N . SER A 1 127 ? 4.683 1.877 -9.854 1.00 87.00 127 SER A N 1
ATOM 1053 C CA . SER A 1 127 ? 4.951 0.651 -9.086 1.00 87.00 127 SER A CA 1
ATOM 1054 C C . SER A 1 127 ? 3.658 -0.085 -8.712 1.00 87.00 127 SER A C 1
ATOM 1056 O O . SER A 1 127 ? 3.586 -1.307 -8.848 1.00 87.00 127 SER A O 1
ATOM 1058 N N . VAL A 1 128 ? 2.603 0.637 -8.316 1.00 91.56 128 VAL A N 1
ATOM 1059 C CA . VAL A 1 128 ? 1.270 0.064 -8.057 1.00 91.56 128 VAL A CA 1
ATOM 1060 C C . VAL A 1 128 ? 0.575 -0.369 -9.353 1.00 91.56 128 VAL A C 1
ATOM 1062 O O . VAL A 1 128 ? -0.049 -1.427 -9.380 1.00 91.56 128 VAL A O 1
ATOM 1065 N N . GLU A 1 129 ? 0.716 0.373 -10.456 1.00 89.94 129 GLU A N 1
ATOM 1066 C CA . GLU A 1 129 ? 0.189 -0.030 -11.770 1.00 89.94 129 GLU A CA 1
ATOM 1067 C C . GLU A 1 129 ? 0.775 -1.364 -12.250 1.00 89.94 129 GLU A C 1
ATOM 1069 O O . GLU A 1 129 ? 0.100 -2.139 -12.938 1.00 89.94 129 GLU A O 1
ATOM 1074 N N . VAL A 1 130 ? 2.022 -1.630 -11.859 1.00 86.38 130 VAL A N 1
ATOM 1075 C CA . VAL A 1 130 ? 2.739 -2.876 -12.114 1.00 86.38 130 VAL A CA 1
ATOM 1076 C C . VAL A 1 130 ? 2.350 -3.961 -11.093 1.00 86.38 130 VAL A C 1
ATOM 1078 O O . VAL A 1 130 ? 2.135 -5.110 -11.477 1.00 86.38 130 VAL A O 1
ATOM 1081 N N . MET A 1 131 ? 2.174 -3.605 -9.815 1.00 89.19 131 MET A N 1
ATOM 1082 C CA . MET A 1 131 ? 1.699 -4.501 -8.750 1.00 89.19 131 MET A CA 1
ATOM 1083 C C . MET A 1 131 ? 0.311 -5.082 -9.054 1.00 89.19 131 MET A C 1
ATOM 1085 O O . MET A 1 131 ? 0.116 -6.290 -8.927 1.00 89.19 131 MET A O 1
ATOM 1089 N N . VAL A 1 132 ? -0.636 -4.253 -9.514 1.00 92.00 132 VAL A N 1
ATOM 1090 C CA . VAL A 1 132 ? -2.006 -4.663 -9.881 1.00 92.00 132 VAL A CA 1
ATOM 1091 C C . VAL A 1 132 ? -2.003 -5.798 -10.908 1.00 92.00 132 VAL A C 1
ATOM 1093 O O . VAL A 1 132 ? -2.745 -6.762 -10.747 1.00 92.00 132 VAL A O 1
ATOM 1096 N N . GLU A 1 133 ? -1.137 -5.739 -11.923 1.00 87.38 133 GLU A N 1
ATOM 1097 C CA . GLU A 1 133 ? -1.044 -6.784 -12.959 1.00 87.38 133 GLU A CA 1
ATOM 1098 C C . GLU A 1 133 ? -0.552 -8.136 -12.411 1.00 87.38 133 GLU A C 1
ATOM 1100 O O . GLU A 1 133 ? -0.792 -9.170 -13.033 1.00 87.38 133 GLU A O 1
ATOM 1105 N N . VAL A 1 134 ? 0.125 -8.143 -11.256 1.00 86.12 134 VAL A N 1
ATOM 1106 C CA . VAL A 1 134 ? 0.605 -9.361 -10.586 1.00 86.12 134 VAL A CA 1
ATOM 1107 C C . VAL A 1 134 ? -0.396 -9.869 -9.546 1.00 86.12 134 VAL A C 1
ATOM 1109 O O . VAL A 1 134 ? -0.633 -11.072 -9.503 1.00 86.12 134 VAL A O 1
ATOM 1112 N N . VAL A 1 135 ? -0.980 -8.988 -8.720 1.00 89.00 135 VAL A N 1
ATOM 1113 C CA . VAL A 1 135 ? -1.736 -9.390 -7.512 1.00 89.00 135 VAL A CA 1
ATOM 1114 C C . VAL A 1 135 ? -3.259 -9.270 -7.616 1.00 89.00 135 VAL A C 1
ATOM 1116 O O . VAL A 1 135 ? -3.943 -9.698 -6.692 1.00 89.00 135 VAL A O 1
ATOM 1119 N N . GLN A 1 136 ? -3.827 -8.717 -8.698 1.00 88.19 136 GLN A N 1
ATOM 1120 C CA . GLN A 1 136 ? -5.285 -8.501 -8.780 1.00 88.19 136 GLN A CA 1
ATOM 1121 C C . GLN A 1 136 ? -6.111 -9.777 -8.554 1.00 88.19 136 GLN A C 1
ATOM 1123 O O . GLN A 1 136 ? -7.099 -9.733 -7.829 1.00 88.19 136 GLN A O 1
ATOM 1128 N N . ASP A 1 137 ? -5.687 -10.915 -9.106 1.00 88.19 137 ASP A N 1
ATOM 1129 C CA . ASP A 1 137 ? -6.423 -12.183 -9.005 1.00 88.19 137 ASP A CA 1
ATOM 1130 C C . ASP A 1 137 ? -5.950 -13.076 -7.832 1.00 88.19 137 ASP A C 1
ATOM 1132 O O . ASP A 1 137 ? -6.343 -14.239 -7.738 1.00 88.19 137 ASP A O 1
ATOM 1136 N N . TYR A 1 138 ? -5.105 -12.552 -6.932 1.00 89.56 138 TYR A N 1
ATOM 1137 C CA . TYR A 1 138 ? -4.616 -13.271 -5.748 1.00 89.56 138 TYR A CA 1
ATOM 1138 C C . TYR A 1 138 ? -5.625 -13.179 -4.596 1.00 89.56 138 TYR A C 1
ATOM 1140 O O . TYR A 1 138 ? -6.226 -12.129 -4.363 1.00 89.56 138 TYR A O 1
ATOM 1148 N N . SER A 1 139 ? -5.770 -14.254 -3.816 1.00 90.31 139 SER A N 1
ATOM 1149 C CA . SER A 1 139 ? -6.476 -14.218 -2.530 1.00 90.31 139 SER A CA 1
ATOM 1150 C C . SER A 1 139 ? -5.577 -13.773 -1.370 1.00 90.31 139 SER A C 1
ATOM 1152 O O . SER A 1 139 ? -4.355 -13.793 -1.487 1.00 90.31 139 SER A O 1
ATOM 1154 N N . ILE A 1 140 ? -6.168 -13.430 -0.219 1.00 90.06 140 ILE A N 1
ATOM 1155 C CA . ILE A 1 140 ? -5.465 -13.056 1.019 1.00 90.06 140 ILE A CA 1
ATOM 1156 C C . ILE A 1 140 ? -4.411 -14.104 1.406 1.00 90.06 140 ILE A C 1
ATOM 1158 O O . ILE A 1 140 ? -3.317 -13.736 1.819 1.00 90.06 140 ILE A O 1
ATOM 1162 N N . ASN A 1 141 ? -4.699 -15.398 1.219 1.00 87.31 141 ASN A N 1
ATOM 1163 C CA . ASN A 1 141 ? -3.728 -16.466 1.486 1.00 87.31 141 ASN A CA 1
ATOM 1164 C C . ASN A 1 141 ? -2.562 -16.448 0.484 1.00 87.31 141 ASN A C 1
ATOM 1166 O O . ASN A 1 141 ? -1.415 -16.613 0.884 1.00 87.31 141 ASN A O 1
ATOM 1170 N N . ASP A 1 142 ? -2.847 -16.207 -0.801 1.00 88.75 142 ASP A N 1
ATOM 1171 C CA . ASP A 1 142 ? -1.823 -16.137 -1.851 1.00 88.75 142 ASP A CA 1
ATOM 1172 C C . ASP A 1 142 ? -0.936 -14.883 -1.661 1.00 88.75 142 ASP A C 1
ATOM 1174 O O . ASP A 1 142 ? 0.259 -14.910 -1.949 1.00 88.75 142 ASP A O 1
ATOM 1178 N N . ILE A 1 143 ? -1.500 -13.790 -1.123 1.00 88.31 143 ILE A N 1
ATOM 1179 C CA . ILE A 1 143 ? -0.764 -12.582 -0.710 1.00 88.31 143 ILE A CA 1
ATOM 1180 C C . ILE A 1 143 ? 0.059 -12.842 0.558 1.00 88.31 143 ILE A C 1
ATOM 1182 O O . ILE A 1 143 ? 1.219 -12.450 0.598 1.00 88.31 143 ILE A O 1
ATOM 1186 N N . GLN A 1 144 ? -0.471 -13.538 1.568 1.00 85.31 144 GLN A N 1
ATOM 1187 C CA . GLN A 1 144 ? 0.312 -13.910 2.754 1.00 85.31 144 GLN A CA 1
ATOM 1188 C C . GLN A 1 144 ? 1.491 -14.825 2.419 1.00 85.31 144 GLN A C 1
ATOM 1190 O O . GLN A 1 144 ? 2.591 -14.609 2.925 1.00 85.31 144 GLN A O 1
ATOM 1195 N N . GLU A 1 145 ? 1.288 -15.822 1.554 1.00 85.19 145 GLU A N 1
ATOM 1196 C CA . GLU A 1 145 ? 2.377 -16.669 1.064 1.00 85.19 145 GLU A CA 1
ATOM 1197 C C . GLU A 1 145 ? 3.411 -15.830 0.299 1.00 85.19 145 GLU A C 1
ATOM 1199 O O . GLU A 1 145 ? 4.614 -15.992 0.506 1.00 85.19 145 GLU A O 1
ATOM 1204 N N . LEU A 1 146 ? 2.967 -14.880 -0.529 1.00 84.50 146 LEU A N 1
ATOM 1205 C CA . LEU A 1 146 ? 3.858 -13.963 -1.235 1.00 84.50 146 LEU A CA 1
ATOM 1206 C C . LEU A 1 146 ? 4.682 -13.092 -0.268 1.00 84.50 146 LEU A C 1
ATOM 1208 O O . LEU A 1 146 ? 5.901 -13.047 -0.396 1.00 84.50 146 LEU A O 1
ATOM 1212 N N . ILE A 1 147 ? 4.048 -12.459 0.724 1.00 83.75 147 ILE A N 1
ATOM 1213 C CA . ILE A 1 147 ? 4.710 -11.628 1.745 1.00 83.75 147 ILE A CA 1
ATOM 1214 C C . ILE A 1 147 ? 5.713 -12.461 2.549 1.00 83.75 147 ILE A C 1
ATOM 1216 O O . ILE A 1 147 ? 6.878 -12.081 2.662 1.00 83.75 147 ILE A O 1
ATOM 1220 N N . GLY A 1 148 ? 5.300 -13.632 3.046 1.00 79.00 148 GLY A N 1
ATOM 1221 C CA . GLY A 1 148 ? 6.151 -14.520 3.841 1.00 79.00 148 GLY A CA 1
ATOM 1222 C C . GLY A 1 148 ? 7.391 -15.021 3.093 1.00 79.00 148 GLY A C 1
ATOM 1223 O O . GLY A 1 148 ? 8.430 -15.238 3.714 1.00 79.00 148 GLY A O 1
ATOM 1224 N N . ASN A 1 149 ? 7.317 -15.138 1.764 1.00 76.88 149 ASN A N 1
ATOM 1225 C CA . ASN A 1 149 ? 8.460 -15.455 0.905 1.00 76.88 149 ASN A CA 1
ATOM 1226 C C . ASN A 1 149 ? 9.282 -14.219 0.458 1.00 76.88 149 ASN A C 1
ATOM 1228 O O . ASN A 1 149 ? 10.299 -14.393 -0.211 1.00 76.88 149 ASN A O 1
ATOM 1232 N N . LEU A 1 150 ? 8.872 -12.991 0.805 1.00 72.50 150 LEU A N 1
ATOM 1233 C CA . LEU A 1 150 ? 9.552 -11.728 0.464 1.00 72.50 150 LEU A CA 1
ATOM 1234 C C . LEU A 1 150 ? 10.144 -10.986 1.683 1.00 72.50 150 LEU A C 1
ATOM 1236 O O . LEU A 1 150 ? 10.805 -9.958 1.514 1.00 72.50 150 LEU A O 1
ATOM 1240 N N . SER A 1 151 ? 9.914 -11.453 2.912 1.00 61.50 151 SER A N 1
ATOM 1241 C CA . SER A 1 151 ? 10.442 -10.832 4.140 1.00 61.50 151 SER A CA 1
ATOM 1242 C C . SER A 1 151 ? 11.877 -11.284 4.459 1.00 61.50 151 SER A C 1
ATOM 1244 O O . SER A 1 151 ? 12.102 -12.103 5.350 1.00 61.50 151 SER A O 1
ATOM 1246 N N . PHE A 1 152 ? 12.859 -10.716 3.747 1.00 51.47 152 PHE A N 1
ATOM 1247 C CA . PHE A 1 152 ? 14.298 -10.946 3.976 1.00 51.47 152 PHE A CA 1
ATOM 1248 C C . PHE A 1 152 ? 15.065 -9.750 4.580 1.00 51.47 152 PHE A C 1
ATOM 1250 O O . PHE A 1 152 ? 16.259 -9.880 4.855 1.00 51.47 152 PHE A O 1
ATOM 1257 N N . HIS A 1 153 ? 14.410 -8.605 4.806 1.00 46.62 153 HIS A N 1
ATOM 1258 C CA . HIS A 1 153 ? 15.043 -7.370 5.289 1.00 46.62 153 HIS A CA 1
ATOM 1259 C C . HIS A 1 153 ? 14.214 -6.692 6.391 1.00 46.62 153 HIS A C 1
ATOM 1261 O O . HIS A 1 153 ? 12.988 -6.725 6.354 1.00 46.62 153 HIS A O 1
ATOM 1267 N N . ASP A 1 154 ? 14.882 -6.053 7.356 1.00 45.69 154 ASP A N 1
ATOM 1268 C CA . ASP A 1 154 ? 14.264 -5.512 8.581 1.00 45.69 154 ASP A CA 1
ATOM 1269 C C . ASP A 1 154 ? 13.568 -4.135 8.405 1.00 45.69 154 ASP A C 1
ATOM 1271 O O . ASP A 1 154 ? 13.265 -3.458 9.389 1.00 45.69 154 ASP A O 1
ATOM 1275 N N . PHE A 1 155 ? 13.284 -3.697 7.170 1.00 51.00 155 PHE A N 1
ATOM 1276 C CA . PHE A 1 155 ? 12.667 -2.392 6.856 1.00 51.00 155 PHE A CA 1
ATOM 1277 C C . PHE A 1 155 ? 11.135 -2.398 7.018 1.00 51.00 155 PHE A C 1
ATOM 1279 O O . PHE A 1 155 ? 10.364 -2.159 6.088 1.00 51.00 155 PHE A O 1
ATOM 1286 N N . TYR A 1 156 ? 10.715 -2.670 8.251 1.00 55.97 156 TYR A N 1
ATOM 1287 C CA . TYR A 1 156 ? 9.340 -2.900 8.697 1.00 55.97 156 TYR A CA 1
ATOM 1288 C C . TYR A 1 156 ? 8.283 -1.912 8.147 1.00 55.97 156 TYR A C 1
ATOM 1290 O O . TYR A 1 156 ? 7.250 -2.356 7.644 1.00 55.97 156 TYR A O 1
ATOM 1298 N N . THR A 1 157 ? 8.530 -0.597 8.186 1.00 61.47 157 THR A N 1
ATOM 1299 C CA . THR A 1 157 ? 7.548 0.427 7.764 1.00 61.47 157 THR A CA 1
ATOM 1300 C C . THR A 1 157 ? 7.227 0.378 6.264 1.00 61.47 157 THR A C 1
ATOM 1302 O O . THR A 1 157 ? 6.086 0.617 5.859 1.00 61.47 157 THR A O 1
ATOM 1305 N N . TYR A 1 158 ? 8.215 0.051 5.425 1.00 76.56 158 TYR A N 1
ATOM 1306 C CA . TYR A 1 158 ? 8.043 0.017 3.969 1.00 76.56 158 TYR A CA 1
ATOM 1307 C C . TYR A 1 158 ? 7.329 -1.266 3.530 1.00 76.56 158 TYR A C 1
ATOM 1309 O O . TYR A 1 158 ? 6.405 -1.210 2.716 1.00 76.56 158 TYR A O 1
ATOM 1317 N N . ASP A 1 159 ? 7.701 -2.402 4.133 1.00 80.62 159 ASP A N 1
ATOM 1318 C CA . ASP A 1 159 ? 7.006 -3.683 3.973 1.00 80.62 159 ASP A CA 1
ATOM 1319 C C . ASP A 1 159 ? 5.513 -3.542 4.310 1.00 80.62 159 ASP A C 1
ATOM 1321 O O . ASP A 1 159 ? 4.668 -3.940 3.511 1.00 80.62 159 ASP A O 1
ATOM 1325 N N . HIS A 1 160 ? 5.178 -2.899 5.436 1.00 86.94 160 HIS A N 1
ATOM 1326 C CA . HIS A 1 160 ? 3.792 -2.685 5.862 1.00 86.94 160 HIS A CA 1
ATOM 1327 C C . HIS A 1 160 ? 2.943 -1.955 4.803 1.00 86.94 160 HIS A C 1
ATOM 1329 O O . HIS A 1 160 ? 1.925 -2.485 4.355 1.00 86.94 160 HIS A O 1
ATOM 1335 N N . SER A 1 161 ? 3.379 -0.782 4.326 1.00 90.25 161 SER A N 1
ATOM 1336 C CA . SER A 1 161 ? 2.632 -0.011 3.311 1.00 90.25 161 SER A CA 1
ATOM 1337 C C . SER A 1 161 ? 2.448 -0.782 1.992 1.00 90.25 161 SER A C 1
ATOM 1339 O O . SER A 1 161 ? 1.400 -0.697 1.345 1.00 90.25 161 SER A O 1
ATOM 1341 N N . ILE A 1 162 ? 3.443 -1.584 1.598 1.00 90.62 162 ILE A N 1
ATOM 1342 C CA . ILE A 1 162 ? 3.383 -2.437 0.402 1.00 90.62 162 ILE A CA 1
ATOM 1343 C C . ILE A 1 162 ? 2.406 -3.609 0.599 1.00 90.62 162 ILE A C 1
ATOM 1345 O O . ILE A 1 162 ? 1.639 -3.925 -0.315 1.00 90.62 162 ILE A O 1
ATOM 1349 N N . ASN A 1 163 ? 2.357 -4.207 1.790 1.00 91.81 163 ASN A N 1
ATOM 1350 C CA . ASN A 1 163 ? 1.393 -5.254 2.129 1.00 91.81 163 ASN A CA 1
ATOM 1351 C C . ASN A 1 163 ? -0.048 -4.721 2.125 1.00 91.81 163 ASN A C 1
ATOM 1353 O O . ASN A 1 163 ? -0.918 -5.310 1.482 1.00 91.81 163 ASN A O 1
ATOM 1357 N N . VAL A 1 164 ? -0.295 -3.573 2.771 1.00 95.06 164 VAL A N 1
ATOM 1358 C CA . VAL A 1 164 ? -1.613 -2.909 2.794 1.00 95.06 164 VAL A CA 1
ATOM 1359 C C . VAL A 1 164 ? -2.065 -2.539 1.375 1.00 95.06 164 VAL A C 1
ATOM 1361 O O . VAL A 1 164 ? -3.225 -2.757 1.029 1.00 95.06 164 VAL A O 1
ATOM 1364 N N . SER A 1 165 ? -1.152 -2.091 0.502 1.00 96.19 165 SER A N 1
ATOM 1365 C CA . SER A 1 165 ? -1.425 -1.913 -0.936 1.00 96.19 165 SER A CA 1
ATOM 1366 C C . SER A 1 165 ? -1.898 -3.210 -1.615 1.00 96.19 165 SER A C 1
ATOM 1368 O O . SER A 1 165 ? -2.929 -3.206 -2.292 1.00 96.19 165 SER A O 1
ATOM 1370 N N . MET A 1 166 ? -1.201 -4.337 -1.416 1.00 95.00 166 MET A N 1
ATOM 1371 C CA . MET A 1 166 ? -1.593 -5.629 -2.005 1.00 95.00 166 MET A CA 1
ATOM 1372 C C . MET A 1 166 ? -2.956 -6.118 -1.490 1.00 95.00 166 MET A C 1
ATOM 1374 O O . MET A 1 166 ? -3.808 -6.518 -2.291 1.00 95.00 166 MET A O 1
ATOM 1378 N N . TYR A 1 167 ? -3.200 -6.042 -0.178 1.00 96.44 167 TYR A N 1
ATOM 1379 C CA . TYR A 1 167 ? -4.489 -6.409 0.412 1.00 96.44 167 TYR A CA 1
ATOM 1380 C C . TYR A 1 167 ? -5.627 -5.516 -0.109 1.00 96.44 167 TYR A C 1
ATOM 1382 O O . TYR A 1 167 ? -6.663 -6.042 -0.520 1.00 96.44 167 TYR A O 1
ATOM 1390 N N . ASN A 1 168 ? -5.428 -4.195 -0.196 1.00 98.00 168 ASN A N 1
ATOM 1391 C CA . ASN A 1 168 ? -6.411 -3.268 -0.765 1.00 98.00 168 ASN A CA 1
ATOM 1392 C C . ASN A 1 168 ? -6.822 -3.644 -2.196 1.00 98.00 168 ASN A C 1
ATOM 1394 O O . ASN A 1 168 ? -8.015 -3.630 -2.512 1.00 98.00 168 ASN A O 1
ATOM 1398 N N . ILE A 1 169 ? -5.855 -3.993 -3.055 1.00 97.44 169 ILE A N 1
ATOM 1399 C CA . ILE A 1 169 ? -6.113 -4.407 -4.442 1.00 97.44 169 ILE A CA 1
ATOM 1400 C C . ILE A 1 169 ? -7.011 -5.655 -4.467 1.00 97.44 169 ILE A C 1
ATOM 1402 O O . ILE A 1 169 ? -8.032 -5.653 -5.156 1.00 97.44 169 ILE A O 1
ATOM 1406 N N . SER A 1 170 ? -6.680 -6.693 -3.690 1.00 96.06 170 SER A N 1
ATOM 1407 C CA . SER A 1 170 ? -7.434 -7.959 -3.660 1.00 96.06 170 SER A CA 1
ATOM 1408 C C . SER A 1 170 ? -8.835 -7.815 -3.047 1.00 96.06 170 SER A C 1
ATOM 1410 O O . SER A 1 170 ? -9.823 -8.299 -3.616 1.00 96.06 170 SER A O 1
ATOM 1412 N N . ILE A 1 171 ? -8.966 -7.084 -1.934 1.00 96.62 171 ILE A N 1
ATOM 1413 C CA . ILE A 1 171 ? -10.263 -6.805 -1.295 1.00 96.62 171 ILE A CA 1
ATOM 1414 C C . ILE A 1 171 ? -11.157 -6.015 -2.261 1.00 96.62 171 ILE A C 1
ATOM 1416 O O . ILE A 1 171 ? -12.302 -6.406 -2.503 1.00 96.62 171 ILE A O 1
ATOM 1420 N N . PHE A 1 172 ? -10.638 -4.947 -2.879 1.00 97.56 172 PHE A N 1
ATOM 1421 C CA . PHE A 1 172 ? -11.415 -4.136 -3.817 1.00 97.56 172 PHE A CA 1
ATOM 1422 C C . PHE A 1 172 ? -11.783 -4.906 -5.094 1.00 97.56 172 PHE A C 1
ATOM 1424 O O . PHE A 1 172 ? -12.933 -4.832 -5.530 1.00 97.56 172 PHE A O 1
ATOM 1431 N N . LYS A 1 173 ? -10.868 -5.709 -5.656 1.00 96.31 173 LYS A N 1
ATOM 1432 C CA . LYS A 1 173 ? -11.156 -6.600 -6.793 1.00 96.31 173 LYS A CA 1
ATOM 1433 C C . LYS A 1 173 ? -12.243 -7.620 -6.459 1.00 96.31 173 LYS A C 1
ATOM 1435 O O . LYS A 1 173 ? -13.095 -7.890 -7.298 1.00 96.31 173 LYS A O 1
ATOM 1440 N N . THR A 1 174 ? -12.264 -8.153 -5.239 1.00 95.25 174 THR A N 1
ATOM 1441 C CA . THR A 1 174 ? -13.299 -9.110 -4.811 1.00 95.25 174 THR A CA 1
ATOM 1442 C C . THR A 1 174 ? -14.653 -8.430 -4.626 1.00 95.25 174 THR A C 1
ATOM 1444 O O . THR A 1 174 ? -15.670 -8.951 -5.077 1.00 95.25 174 THR A O 1
ATOM 1447 N N . MET A 1 175 ? -14.673 -7.241 -4.013 1.00 95.31 175 MET A N 1
ATOM 1448 C CA . MET A 1 175 ? -15.885 -6.428 -3.869 1.00 95.31 175 MET A CA 1
ATOM 1449 C C . MET A 1 175 ? -16.429 -5.964 -5.231 1.00 95.31 175 MET A C 1
ATOM 1451 O O . MET A 1 175 ? -17.640 -5.843 -5.414 1.00 95.31 175 MET A O 1
ATOM 1455 N N . LYS A 1 176 ? -15.540 -5.712 -6.200 1.00 96.38 176 LYS A N 1
ATOM 1456 C CA . LYS A 1 176 ? -15.870 -5.246 -7.549 1.00 96.38 176 LYS A CA 1
ATOM 1457 C C . LYS A 1 176 ? -15.076 -6.030 -8.615 1.00 96.38 176 LYS A C 1
ATOM 1459 O O . LYS A 1 176 ? -14.108 -5.502 -9.162 1.00 96.38 176 LYS A O 1
ATOM 1464 N N . PRO A 1 177 ? -15.510 -7.246 -9.009 1.00 94.25 177 PRO A N 1
ATOM 1465 C CA . PRO A 1 177 ? -14.780 -8.083 -9.979 1.00 94.25 177 PRO A CA 1
ATOM 1466 C C . PRO A 1 177 ? -14.518 -7.399 -11.329 1.00 94.25 177 PRO A C 1
ATOM 1468 O O . PRO A 1 177 ? -13.454 -7.567 -11.933 1.00 94.25 177 PRO A O 1
ATOM 1471 N N . ASN A 1 178 ? -15.470 -6.558 -11.750 1.00 95.75 178 ASN A N 1
ATOM 1472 C CA . ASN A 1 178 ? -15.428 -5.739 -12.964 1.00 95.75 178 ASN A CA 1
ATOM 1473 C C . ASN A 1 178 ? -14.831 -4.330 -12.729 1.00 95.75 178 ASN A C 1
ATOM 1475 O O . ASN A 1 178 ? -15.162 -3.395 -13.459 1.00 95.75 178 ASN A O 1
ATOM 1479 N N . ALA A 1 179 ? -14.014 -4.141 -11.687 1.00 95.50 179 ALA A N 1
ATOM 1480 C CA . ALA A 1 179 ? -13.235 -2.920 -11.492 1.00 95.50 179 ALA A CA 1
ATOM 1481 C C . ALA A 1 179 ? -12.303 -2.679 -12.685 1.00 95.50 179 ALA A C 1
ATOM 1483 O O . ALA A 1 179 ? -11.689 -3.616 -13.202 1.00 95.50 179 ALA A O 1
ATOM 1484 N N . LYS A 1 180 ? -12.175 -1.418 -13.107 1.00 95.56 180 LYS A N 1
ATOM 1485 C CA . LYS A 1 180 ? -11.166 -1.041 -14.103 1.00 95.56 180 LYS A CA 1
ATOM 1486 C C . LYS A 1 180 ? -9.775 -0.983 -13.470 1.00 95.56 180 LYS A C 1
ATOM 1488 O O . LYS A 1 180 ? -9.648 -0.834 -12.252 1.00 95.56 180 LYS A O 1
ATOM 1493 N N . LYS A 1 181 ? -8.727 -1.027 -14.301 1.00 93.38 181 LYS A N 1
ATOM 1494 C CA . LYS A 1 181 ? -7.335 -0.969 -13.834 1.00 93.38 181 LYS A CA 1
ATOM 1495 C C . LYS A 1 181 ? -7.057 0.298 -13.020 1.00 93.38 181 LYS A C 1
ATOM 1497 O O . LYS A 1 181 ? -6.405 0.221 -11.988 1.00 93.38 181 LYS A O 1
ATOM 1502 N N . GLU A 1 182 ? -7.611 1.438 -13.426 1.00 94.44 182 GLU A N 1
ATOM 1503 C CA . GLU A 1 182 ? -7.428 2.722 -12.740 1.00 94.44 182 GLU A CA 1
ATOM 1504 C C . GLU A 1 182 ? -8.022 2.707 -11.321 1.00 94.44 182 GLU A C 1
ATOM 1506 O O . GLU A 1 182 ? -7.467 3.312 -10.408 1.00 94.44 182 GLU A O 1
ATOM 1511 N N . GLU A 1 183 ? -9.115 1.968 -11.106 1.00 96.69 183 GLU A N 1
ATOM 1512 C CA . GLU A 1 183 ? -9.744 1.822 -9.788 1.00 96.69 183 GLU A CA 1
ATOM 1513 C C . GLU A 1 183 ? -8.946 0.880 -8.874 1.00 96.69 183 GLU A C 1
ATOM 1515 O O . GLU A 1 183 ? -8.853 1.119 -7.672 1.00 96.69 183 GLU A O 1
ATOM 1520 N N . LEU A 1 184 ? -8.331 -0.164 -9.443 1.00 97.19 184 LEU A N 1
ATOM 1521 C CA . LEU A 1 184 ? -7.414 -1.060 -8.729 1.00 97.19 184 LEU A CA 1
ATOM 1522 C C . LEU A 1 184 ? -6.113 -0.338 -8.345 1.00 97.19 184 LEU A C 1
ATOM 1524 O O . LEU A 1 184 ? -5.625 -0.509 -7.231 1.00 97.19 184 LEU A O 1
ATOM 1528 N N . VAL A 1 185 ? -5.589 0.522 -9.225 1.00 96.25 185 VAL A N 1
ATOM 1529 C CA . VAL A 1 185 ? -4.435 1.384 -8.919 1.00 96.25 185 VAL A CA 1
ATOM 1530 C C . VAL A 1 185 ? -4.774 2.384 -7.819 1.00 96.25 185 VAL A C 1
ATOM 1532 O O . VAL A 1 185 ? -3.981 2.563 -6.900 1.00 96.25 185 VAL A O 1
ATOM 1535 N N . LEU A 1 186 ? -5.967 2.984 -7.853 1.00 97.50 186 LEU A N 1
ATOM 1536 C CA . LEU A 1 186 ? -6.427 3.875 -6.790 1.00 97.50 186 LEU A CA 1
ATOM 1537 C C . LEU A 1 186 ? -6.586 3.137 -5.448 1.00 97.50 186 LEU A C 1
ATOM 1539 O O . LEU A 1 186 ? -6.219 3.695 -4.415 1.00 97.50 186 LEU A O 1
ATOM 1543 N N . ALA A 1 187 ? -7.042 1.878 -5.450 1.00 98.00 187 ALA A N 1
ATOM 1544 C CA . ALA A 1 187 ? -7.091 1.031 -4.255 1.00 98.00 187 ALA A CA 1
ATOM 1545 C C . ALA A 1 187 ? -5.689 0.733 -3.690 1.00 98.00 187 ALA A C 1
ATOM 1547 O O . ALA A 1 187 ? -5.462 0.909 -2.492 1.00 98.00 187 ALA A O 1
ATOM 1548 N N . GLY A 1 188 ? -4.739 0.338 -4.545 1.00 97.25 188 GLY A N 1
ATOM 1549 C CA . GLY A 1 188 ? -3.352 0.084 -4.144 1.00 97.25 188 GLY A CA 1
ATOM 1550 C C . GLY A 1 188 ? -2.665 1.338 -3.603 1.00 97.25 188 GLY A C 1
ATOM 1551 O O . GLY A 1 188 ? -2.142 1.320 -2.496 1.00 97.25 188 GLY A O 1
ATOM 1552 N N . MET A 1 189 ? -2.777 2.475 -4.299 1.00 97.25 189 MET A N 1
ATOM 1553 C CA . MET A 1 189 ? -2.239 3.765 -3.836 1.00 97.25 189 MET A CA 1
ATOM 1554 C C . MET A 1 189 ? -2.877 4.240 -2.523 1.00 97.25 189 MET A C 1
ATOM 1556 O O . MET A 1 189 ? -2.189 4.812 -1.681 1.00 97.25 189 MET A O 1
ATOM 1560 N N . SER A 1 190 ? -4.162 3.940 -2.308 1.00 97.62 190 SER A N 1
ATOM 1561 C CA . SER A 1 190 ? -4.856 4.170 -1.030 1.00 97.62 190 SER A CA 1
ATOM 1562 C C . SER A 1 190 ? -4.294 3.325 0.124 1.00 97.62 190 SER A C 1
ATOM 1564 O O . SER A 1 190 ? -4.478 3.686 1.283 1.00 97.62 190 SER A O 1
ATOM 1566 N N . GLY A 1 191 ? -3.627 2.205 -0.173 1.00 96.50 191 GLY A N 1
ATOM 1567 C CA . GLY A 1 191 ? -2.911 1.389 0.810 1.00 96.50 191 GLY A CA 1
ATOM 1568 C C . GLY A 1 191 ? -1.437 1.777 0.939 1.00 96.50 191 GLY A C 1
ATOM 1569 O O . GLY A 1 191 ? -0.928 1.867 2.047 1.00 96.50 191 GLY A O 1
ATOM 1570 N N . LEU A 1 192 ? -0.765 2.092 -0.171 1.00 94.69 192 LEU A N 1
ATOM 1571 C CA . LEU A 1 192 ? 0.658 2.442 -0.190 1.00 94.69 192 LEU A CA 1
ATOM 1572 C C . LEU A 1 192 ? 0.964 3.787 0.489 1.00 94.69 192 LEU A C 1
ATOM 1574 O O . LEU A 1 192 ? 2.050 3.959 1.029 1.00 94.69 192 LEU A O 1
ATOM 1578 N N . LEU A 1 193 ? 0.027 4.742 0.447 1.00 94.81 193 LEU A N 1
ATOM 1579 C CA . LEU A 1 193 ? 0.234 6.102 0.959 1.00 94.81 193 LEU A CA 1
ATOM 1580 C C . LEU A 1 193 ? -0.506 6.418 2.264 1.00 94.81 193 LEU A C 1
ATOM 1582 O O . LEU A 1 193 ? -0.384 7.546 2.731 1.00 94.81 193 LEU A O 1
ATOM 1586 N N . HIS A 1 194 ? -1.273 5.489 2.850 1.00 95.56 194 HIS A N 1
ATOM 1587 C CA . HIS A 1 194 ? -2.096 5.777 4.041 1.00 95.56 194 HIS A CA 1
ATOM 1588 C C . HIS A 1 194 ? -1.277 6.426 5.172 1.00 95.56 194 HIS A C 1
ATOM 1590 O O . HIS A 1 194 ? -1.658 7.462 5.715 1.00 95.56 194 HIS A O 1
ATOM 1596 N N . ASP A 1 195 ? -0.089 5.868 5.394 1.00 93.12 195 ASP A N 1
ATOM 1597 C CA . ASP A 1 195 ? 0.860 6.199 6.449 1.00 93.12 195 ASP A CA 1
ATOM 1598 C C . ASP A 1 195 ? 1.762 7.410 6.148 1.00 93.12 195 ASP A C 1
ATOM 1600 O O . ASP A 1 195 ? 2.626 7.752 6.956 1.00 93.12 195 ASP A O 1
ATOM 1604 N N . LEU A 1 196 ? 1.579 8.090 5.007 1.00 91.00 196 LEU A N 1
ATOM 1605 C CA . LEU A 1 196 ? 2.460 9.165 4.514 1.00 91.00 196 LEU A CA 1
ATOM 1606 C C . LEU A 1 196 ? 2.734 10.262 5.560 1.00 91.00 196 LEU A C 1
ATOM 1608 O O . LEU A 1 196 ? 3.826 10.818 5.627 1.00 91.00 196 LEU A O 1
ATOM 1612 N N . GLY A 1 197 ? 1.768 10.549 6.434 1.00 89.56 197 GLY A N 1
ATOM 1613 C CA . GLY A 1 197 ? 1.940 11.526 7.508 1.00 89.56 197 GLY A CA 1
ATOM 1614 C C . GLY A 1 197 ? 2.983 11.164 8.570 1.00 89.56 197 GLY A C 1
ATOM 1615 O O . GLY A 1 197 ? 3.410 12.057 9.304 1.00 89.56 197 GLY A O 1
ATOM 1616 N N . LYS A 1 198 ? 3.428 9.901 8.662 1.00 88.81 198 LYS A N 1
ATOM 1617 C CA . LYS A 1 198 ? 4.441 9.468 9.642 1.00 88.81 198 LYS A CA 1
ATOM 1618 C C . LYS A 1 198 ? 5.811 10.119 9.422 1.00 88.81 198 LYS A C 1
ATOM 1620 O O . LYS A 1 198 ? 6.561 10.229 10.383 1.00 88.81 198 LYS A O 1
ATOM 1625 N N . MET A 1 199 ? 6.070 10.695 8.241 1.00 84.38 199 MET A N 1
ATOM 1626 C CA . MET A 1 199 ? 7.192 11.621 7.992 1.00 84.38 199 MET A CA 1
ATOM 1627 C C . MET A 1 199 ? 7.245 12.814 8.966 1.00 84.38 199 MET A C 1
ATOM 1629 O O . MET A 1 199 ? 8.300 13.397 9.180 1.00 84.38 199 MET A O 1
ATOM 1633 N N . SER A 1 200 ? 6.098 13.236 9.511 1.00 85.06 200 SER A N 1
ATOM 1634 C CA . SER A 1 200 ? 6.002 14.369 10.447 1.00 85.06 200 SER A CA 1
ATOM 1635 C C . SER A 1 200 ? 6.088 13.948 11.921 1.00 85.06 200 SER A C 1
ATOM 1637 O O . SER A 1 200 ? 5.964 14.796 12.805 1.00 85.06 200 SER A O 1
ATOM 1639 N N . ILE A 1 201 ? 6.262 12.653 12.201 1.00 87.25 201 ILE A N 1
ATOM 1640 C CA . ILE A 1 201 ? 6.300 12.092 13.553 1.00 87.25 201 ILE A CA 1
ATOM 1641 C C . ILE A 1 201 ? 7.758 11.815 13.947 1.00 87.25 201 ILE A C 1
ATOM 1643 O O . ILE A 1 201 ? 8.486 11.206 13.167 1.00 87.25 201 ILE A O 1
ATOM 1647 N N . PRO A 1 202 ? 8.208 12.201 15.158 1.00 86.62 202 PRO A N 1
ATOM 1648 C CA . PRO A 1 202 ? 9.581 11.965 15.592 1.00 86.62 202 PRO A CA 1
ATOM 1649 C C . PRO A 1 202 ? 10.024 10.497 15.494 1.00 86.62 202 PRO A C 1
ATOM 1651 O O . PRO A 1 202 ? 9.365 9.595 16.015 1.00 86.62 202 PRO A O 1
ATOM 1654 N N . THR A 1 203 ? 11.215 10.277 14.932 1.00 82.00 203 THR A N 1
ATOM 1655 C CA . THR A 1 203 ? 11.830 8.964 14.664 1.00 82.00 203 THR A CA 1
ATOM 1656 C C . THR A 1 203 ? 11.875 8.033 15.885 1.00 82.00 203 THR A C 1
ATOM 1658 O O . THR A 1 203 ? 11.821 6.813 15.734 1.00 82.00 203 THR A O 1
ATOM 1661 N N . HIS A 1 204 ? 11.941 8.581 17.106 1.00 82.31 204 HIS A N 1
ATOM 1662 C CA . HIS A 1 204 ? 11.948 7.807 18.355 1.00 82.31 204 HIS A CA 1
ATOM 1663 C C . HIS A 1 204 ? 10.571 7.253 18.759 1.00 82.31 204 HIS A C 1
ATOM 1665 O O . HIS A 1 204 ? 10.523 6.228 19.432 1.00 82.31 204 HIS A O 1
ATOM 1671 N N . ILE A 1 205 ? 9.475 7.888 18.328 1.00 85.50 205 ILE A N 1
ATOM 1672 C CA . ILE A 1 205 ? 8.104 7.394 18.529 1.00 85.50 205 ILE A CA 1
ATOM 1673 C C . ILE A 1 205 ? 7.825 6.280 17.515 1.00 85.50 205 ILE A C 1
ATOM 1675 O O . ILE A 1 205 ? 7.408 5.190 17.895 1.00 85.50 205 ILE A O 1
ATOM 1679 N N . ILE A 1 206 ? 8.153 6.514 16.236 1.00 80.56 206 ILE A N 1
ATOM 1680 C CA . ILE A 1 206 ? 8.002 5.520 15.157 1.00 80.56 206 ILE A CA 1
ATOM 1681 C C . ILE A 1 206 ? 8.788 4.231 15.445 1.00 80.56 206 ILE A C 1
ATOM 1683 O O . ILE A 1 206 ? 8.290 3.137 15.196 1.00 80.56 206 ILE A O 1
ATOM 1687 N N . ASN A 1 207 ? 9.996 4.345 16.007 1.00 77.94 207 ASN A N 1
ATOM 1688 C CA . ASN A 1 207 ? 10.854 3.202 16.334 1.00 77.94 207 ASN A CA 1
ATOM 1689 C C . ASN A 1 207 ? 10.776 2.762 17.813 1.00 77.94 207 ASN A C 1
ATOM 1691 O O . ASN A 1 207 ? 11.694 2.094 18.296 1.00 77.94 207 ASN A O 1
ATOM 1695 N N . ASN A 1 208 ? 9.719 3.120 18.556 1.00 78.12 208 ASN A N 1
ATOM 1696 C CA . ASN A 1 208 ? 9.571 2.691 19.950 1.00 78.12 208 ASN A CA 1
ATOM 1697 C C . ASN A 1 208 ? 9.372 1.151 20.022 1.00 78.12 208 ASN A C 1
ATOM 1699 O O . ASN A 1 208 ? 8.427 0.624 19.434 1.00 78.12 208 ASN A O 1
ATOM 1703 N N . PRO A 1 209 ? 10.230 0.391 20.737 1.00 73.62 209 PRO A N 1
ATOM 1704 C CA . PRO A 1 209 ? 10.159 -1.074 20.806 1.00 73.62 209 PRO A CA 1
ATOM 1705 C C . PRO A 1 209 ? 9.112 -1.613 21.808 1.00 73.62 209 PRO A C 1
ATOM 1707 O O . PRO A 1 209 ? 9.169 -2.787 22.192 1.00 73.62 209 PRO A O 1
ATOM 1710 N N . GLY A 1 210 ? 8.190 -0.773 22.285 1.00 76.31 210 GLY A N 1
ATOM 1711 C CA . GLY A 1 210 ? 7.126 -1.116 23.229 1.00 76.31 210 GLY A CA 1
ATOM 1712 C C . GLY A 1 210 ? 5.919 -0.182 23.103 1.00 76.31 210 GLY A C 1
ATOM 1713 O O . GLY A 1 210 ? 5.851 0.621 22.180 1.00 76.31 210 GLY A O 1
ATOM 1714 N N . LYS A 1 211 ? 4.960 -0.292 24.036 1.00 82.31 211 LYS A N 1
ATOM 1715 C CA . LYS A 1 211 ? 3.765 0.568 24.049 1.00 82.31 211 LYS A CA 1
ATOM 1716 C C . LYS A 1 211 ? 4.190 2.035 24.244 1.00 82.31 211 LYS A C 1
ATOM 1718 O O . LYS A 1 211 ? 4.898 2.321 25.209 1.00 82.31 211 LYS A O 1
ATOM 1723 N N . LEU A 1 212 ? 3.720 2.927 23.367 1.00 86.75 212 LEU A N 1
ATOM 1724 C CA . LEU A 1 212 ? 3.859 4.382 23.516 1.00 86.75 212 LEU A CA 1
ATOM 1725 C C . LEU A 1 212 ? 3.219 4.874 24.823 1.00 86.75 212 LEU A C 1
ATOM 1727 O O . LEU A 1 212 ? 2.259 4.261 25.305 1.00 86.75 212 LEU A O 1
ATOM 1731 N N . THR A 1 213 ? 3.697 6.000 25.358 1.00 90.88 213 THR A N 1
ATOM 1732 C CA . THR A 1 213 ? 2.938 6.750 26.377 1.00 90.88 213 THR A CA 1
ATOM 1733 C C . THR A 1 213 ? 1.681 7.383 25.771 1.00 90.88 213 THR A C 1
ATOM 1735 O O . THR A 1 213 ? 1.549 7.481 24.549 1.00 90.88 213 THR A O 1
ATOM 1738 N N . ASP A 1 214 ? 0.753 7.840 26.613 1.00 90.94 214 ASP A N 1
ATOM 1739 C CA . ASP A 1 214 ? -0.466 8.505 26.141 1.00 90.94 214 ASP A CA 1
ATOM 1740 C C . ASP A 1 214 ? -0.126 9.803 25.371 1.00 90.94 214 ASP A C 1
ATOM 1742 O O . ASP A 1 214 ? -0.755 10.114 24.362 1.00 90.94 214 ASP A O 1
ATOM 1746 N N . GLU A 1 215 ? 0.925 10.528 25.774 1.00 92.69 215 GLU A N 1
ATOM 1747 C CA . GLU A 1 215 ? 1.418 11.720 25.070 1.00 92.69 215 GLU A CA 1
ATOM 1748 C C . GLU A 1 215 ? 2.087 11.387 23.726 1.00 92.69 215 GLU A C 1
ATOM 1750 O O . GLU A 1 215 ? 1.853 12.074 22.731 1.00 92.69 215 GLU A O 1
ATOM 1755 N N . GLU A 1 216 ? 2.898 10.325 23.673 1.00 92.19 216 GLU A N 1
ATOM 1756 C CA . GLU A 1 216 ? 3.481 9.814 22.425 1.00 92.19 216 GLU A CA 1
ATOM 1757 C C . GLU A 1 216 ? 2.391 9.321 21.453 1.00 92.19 216 GLU A C 1
ATOM 1759 O O . GLU A 1 216 ? 2.509 9.509 20.238 1.00 92.19 216 GLU A O 1
ATOM 1764 N N . PHE A 1 217 ? 1.304 8.742 21.974 1.00 91.00 217 PHE A N 1
ATOM 1765 C CA . PHE A 1 217 ? 0.166 8.286 21.179 1.00 91.00 217 PHE A CA 1
ATOM 1766 C C . PHE A 1 217 ? -0.676 9.457 20.641 1.00 91.00 217 PHE A C 1
ATOM 1768 O O . PHE A 1 217 ? -1.019 9.467 19.461 1.00 91.00 217 PHE A O 1
ATOM 1775 N N . GLU A 1 218 ? -0.936 10.508 21.425 1.00 92.88 218 GLU A N 1
ATOM 1776 C CA . GLU A 1 218 ? -1.562 11.729 20.885 1.00 92.88 218 GLU A CA 1
ATOM 1777 C C . GLU A 1 218 ? -0.685 12.425 19.824 1.00 92.88 218 GLU A C 1
ATOM 1779 O O . GLU A 1 218 ? -1.220 13.026 18.889 1.00 92.88 218 GLU A O 1
ATOM 1784 N N . ILE A 1 219 ? 0.648 12.288 19.890 1.00 93.44 219 ILE A N 1
ATOM 1785 C CA . ILE A 1 219 ? 1.536 12.714 18.798 1.00 93.44 219 ILE A CA 1
ATOM 1786 C C . ILE A 1 219 ? 1.340 11.828 17.558 1.00 93.44 219 ILE A C 1
ATOM 1788 O O . ILE A 1 219 ? 1.085 12.374 16.481 1.00 93.44 219 ILE A O 1
ATOM 1792 N N . ILE A 1 220 ? 1.409 10.491 17.658 1.00 92.25 220 ILE A N 1
ATOM 1793 C CA . ILE A 1 220 ? 1.292 9.623 16.467 1.00 92.25 220 ILE A CA 1
ATOM 1794 C C . ILE A 1 220 ? -0.093 9.720 15.805 1.00 92.25 220 ILE A C 1
ATOM 1796 O O . ILE A 1 220 ? -0.185 9.705 14.578 1.00 92.25 220 ILE A O 1
ATOM 1800 N N . LYS A 1 221 ? -1.161 9.952 16.581 1.00 94.31 221 LYS A N 1
ATOM 1801 C CA . LYS A 1 221 ? -2.528 10.214 16.087 1.00 94.31 221 LYS A CA 1
ATOM 1802 C C . LYS A 1 221 ? -2.666 11.478 15.229 1.00 94.31 221 LYS A C 1
ATOM 1804 O O . LYS A 1 221 ? -3.692 11.652 14.573 1.00 94.31 221 LYS A O 1
ATOM 1809 N N . SER A 1 222 ? -1.664 12.360 15.197 1.00 95.19 222 SER A N 1
ATOM 1810 C CA . SER A 1 222 ? -1.664 13.537 14.313 1.00 95.19 222 SER A CA 1
ATOM 1811 C C . SER A 1 222 ? -1.340 13.210 12.847 1.00 95.19 222 SER A C 1
ATOM 1813 O O . SER A 1 222 ? -1.665 14.003 11.956 1.00 95.19 222 SER A O 1
ATOM 1815 N N . HIS A 1 223 ? -0.755 12.038 12.565 1.00 95.19 223 HIS A N 1
ATOM 1816 C CA . HIS A 1 223 ? -0.276 11.694 11.226 1.00 95.19 223 HIS A CA 1
ATOM 1817 C C . HIS A 1 223 ? -1.361 11.690 10.116 1.00 95.19 223 HIS A C 1
ATOM 1819 O O . HIS A 1 223 ? -1.037 12.149 9.020 1.00 95.19 223 HIS A O 1
ATOM 1825 N N . PRO A 1 224 ? -2.644 11.310 10.329 1.00 96.94 224 PRO A N 1
ATOM 1826 C CA . PRO A 1 224 ? -3.659 11.345 9.266 1.00 96.94 224 PRO A CA 1
ATOM 1827 C C . PRO A 1 224 ? -3.951 12.773 8.780 1.00 96.94 224 PRO A C 1
ATOM 1829 O O . PRO A 1 224 ? -4.152 13.021 7.589 1.00 96.94 224 PRO A O 1
ATOM 1832 N N . GLN A 1 225 ? -3.920 13.750 9.698 1.00 97.06 225 GLN A N 1
ATOM 1833 C CA . GLN A 1 225 ? -4.011 15.170 9.352 1.00 97.06 225 GLN A CA 1
ATOM 1834 C C . GLN A 1 225 ? -2.715 15.649 8.691 1.00 97.06 225 GLN A C 1
ATOM 1836 O O . GLN A 1 225 ? -2.789 16.320 7.667 1.00 97.06 225 GLN A O 1
ATOM 1841 N N . ALA A 1 226 ? -1.543 15.286 9.227 1.00 94.31 226 ALA A N 1
ATOM 1842 C CA . ALA A 1 226 ? -0.251 15.713 8.684 1.00 94.31 226 ALA A CA 1
ATOM 1843 C C . ALA A 1 226 ? -0.024 15.231 7.239 1.00 94.31 226 ALA A C 1
ATOM 1845 O O . ALA A 1 226 ? 0.375 16.020 6.386 1.00 94.31 226 ALA A O 1
ATOM 1846 N N . GLY A 1 227 ? -0.342 13.967 6.938 1.00 94.38 227 GLY A N 1
ATOM 1847 C CA . GLY A 1 227 ? -0.213 13.397 5.595 1.00 94.38 227 GLY A CA 1
ATOM 1848 C C . GLY A 1 227 ? -1.192 14.013 4.594 1.00 94.38 227 GLY A C 1
ATOM 1849 O O . GLY A 1 227 ? -0.810 14.322 3.466 1.00 94.38 227 GLY A O 1
ATOM 1850 N N . ARG A 1 228 ? -2.440 14.278 5.010 1.00 96.25 228 ARG A N 1
ATOM 1851 C CA . ARG A 1 228 ? -3.397 15.031 4.186 1.00 96.25 228 ARG A CA 1
ATOM 1852 C C . ARG A 1 228 ? -2.894 16.448 3.908 1.00 96.25 228 ARG A C 1
ATOM 1854 O O . ARG A 1 228 ? -2.939 16.890 2.763 1.00 96.25 228 ARG A O 1
ATOM 1861 N N . ASP A 1 229 ? -2.417 17.144 4.937 1.00 94.38 229 ASP A N 1
ATOM 1862 C CA . ASP A 1 229 ? -1.870 18.499 4.837 1.00 94.38 229 ASP A CA 1
ATOM 1863 C C . ASP A 1 229 ? -0.634 18.566 3.932 1.00 94.38 229 ASP A C 1
ATOM 1865 O O . ASP A 1 229 ? -0.450 19.568 3.242 1.00 94.38 229 ASP A O 1
ATOM 1869 N N . LEU A 1 230 ? 0.203 17.524 3.930 1.00 91.12 230 LEU A N 1
ATOM 1870 C CA . LEU A 1 230 ? 1.363 17.403 3.051 1.00 91.12 230 LEU A CA 1
ATOM 1871 C C . LEU A 1 230 ? 0.920 17.358 1.584 1.00 91.12 230 LEU A C 1
ATOM 1873 O O . LEU A 1 230 ? 1.323 18.216 0.800 1.00 91.12 230 LEU A O 1
ATOM 1877 N N . VAL A 1 231 ? 0.029 16.423 1.233 1.00 92.12 231 VAL A N 1
ATOM 1878 C CA . VAL A 1 231 ? -0.493 16.277 -0.137 1.00 92.12 231 VAL A CA 1
ATOM 1879 C C . VAL A 1 231 ? -1.216 17.553 -0.585 1.00 92.12 231 VAL A C 1
ATOM 1881 O O . VAL A 1 231 ? -0.927 18.057 -1.662 1.00 92.12 231 VAL A O 1
ATOM 1884 N N . GLU A 1 232 ? -2.073 18.139 0.259 1.00 92.56 232 GLU A N 1
ATOM 1885 C CA . GLU A 1 232 ? -2.812 19.384 -0.028 1.00 92.56 232 GLU A CA 1
ATOM 1886 C C . GLU A 1 232 ? -1.897 20.590 -0.329 1.00 92.56 232 GLU A C 1
ATOM 1888 O O . GLU A 1 232 ? -2.251 21.459 -1.125 1.00 92.56 232 GLU A O 1
ATOM 1893 N N . LYS A 1 233 ? -0.719 20.671 0.308 1.00 88.94 233 LYS A N 1
ATOM 1894 C CA . LYS A 1 233 ? 0.214 21.805 0.159 1.00 88.94 233 LYS A CA 1
ATOM 1895 C C . LYS A 1 233 ? 1.277 21.578 -0.910 1.00 88.94 233 LYS A C 1
ATOM 1897 O O . LYS A 1 233 ? 1.768 22.553 -1.485 1.00 88.94 233 LYS A O 1
ATOM 1902 N N . GLN A 1 234 ? 1.680 20.327 -1.126 1.00 86.56 234 GLN A N 1
ATOM 1903 C CA . GLN A 1 234 ? 2.826 20.000 -1.967 1.00 86.56 234 GLN A CA 1
ATOM 1904 C C . GLN A 1 234 ? 2.449 19.435 -3.340 1.00 86.56 234 GLN A C 1
ATOM 1906 O O . GLN A 1 234 ? 3.109 19.793 -4.314 1.00 86.56 234 GLN A O 1
ATOM 1911 N N . VAL A 1 235 ? 1.368 18.652 -3.433 1.00 86.94 235 VAL A N 1
ATOM 1912 C CA . VAL A 1 235 ? 1.000 17.852 -4.612 1.00 86.94 235 VAL A CA 1
ATOM 1913 C C . VAL A 1 235 ? -0.229 18.453 -5.305 1.00 86.94 235 VAL A C 1
ATOM 1915 O O . VAL A 1 235 ? -1.351 18.369 -4.811 1.00 86.94 235 VAL A O 1
ATOM 1918 N N . LYS A 1 236 ? -0.037 19.064 -6.476 1.00 84.56 236 LYS A N 1
ATOM 1919 C CA . LYS A 1 236 ? -1.077 19.799 -7.217 1.00 84.56 236 LYS A CA 1
ATOM 1920 C C . LYS A 1 236 ? -1.932 18.888 -8.092 1.00 84.56 236 LYS A C 1
ATOM 1922 O O . LYS A 1 236 ? -3.143 19.076 -8.169 1.00 84.56 236 LYS A O 1
ATOM 1927 N N . ASN A 1 237 ? -1.301 17.968 -8.823 1.00 84.75 237 ASN A N 1
ATOM 1928 C CA . ASN A 1 237 ? -1.969 17.072 -9.770 1.00 84.75 237 ASN A CA 1
ATOM 1929 C C . ASN A 1 237 ? -1.050 15.915 -10.182 1.00 84.75 237 ASN A C 1
ATOM 1931 O O . ASN A 1 237 ? 0.066 16.157 -10.628 1.00 84.75 237 ASN A O 1
ATOM 1935 N N . ILE A 1 238 ? -1.556 14.680 -10.148 1.00 83.56 238 ILE A N 1
ATOM 1936 C CA . ILE A 1 238 ? -0.856 13.497 -10.667 1.00 83.56 238 ILE A CA 1
ATOM 1937 C C . ILE A 1 238 ? -1.763 12.813 -11.691 1.00 83.56 238 ILE A C 1
ATOM 1939 O O . ILE A 1 238 ? -2.927 12.512 -11.422 1.00 83.56 238 ILE A O 1
ATOM 1943 N N . VAL A 1 239 ? -1.249 12.610 -12.906 1.00 82.44 239 VAL A N 1
ATOM 1944 C CA . VAL A 1 239 ? -2.064 12.183 -14.051 1.00 82.44 239 VAL A CA 1
ATOM 1945 C C . VAL A 1 239 ? -2.599 10.767 -13.833 1.00 82.44 239 VAL A C 1
ATOM 1947 O O . VAL A 1 239 ? -1.849 9.803 -13.710 1.00 82.44 239 VAL A O 1
ATOM 1950 N N . GLY A 1 240 ? -3.926 10.632 -13.804 1.00 81.69 240 GLY A N 1
ATOM 1951 C CA . GLY A 1 240 ? -4.570 9.344 -13.548 1.00 81.69 240 GLY A CA 1
ATOM 1952 C C . GLY A 1 240 ? -4.399 8.855 -12.106 1.00 81.69 240 GLY A C 1
ATOM 1953 O O . GLY A 1 240 ? -4.236 7.652 -11.904 1.00 81.69 240 GLY A O 1
ATOM 1954 N N . LEU A 1 241 ? -4.417 9.772 -11.133 1.00 90.69 241 LEU A N 1
ATOM 1955 C CA . LEU A 1 241 ? -4.577 9.501 -9.704 1.00 90.69 241 LEU A CA 1
ATOM 1956 C C . LEU A 1 241 ? -5.572 10.514 -9.109 1.00 90.69 241 LEU A C 1
ATOM 1958 O O . LEU A 1 241 ? -5.426 11.717 -9.310 1.00 90.69 241 LEU A O 1
ATOM 1962 N N . ASP A 1 242 ? -6.587 10.043 -8.383 1.00 94.94 242 ASP A N 1
ATOM 1963 C CA . ASP A 1 242 ? -7.553 10.925 -7.714 1.00 94.94 242 ASP A CA 1
ATOM 1964 C C . ASP A 1 242 ? -6.988 11.388 -6.362 1.00 94.94 242 ASP A C 1
ATOM 1966 O O . ASP A 1 242 ? -7.032 10.669 -5.360 1.00 94.94 242 ASP A O 1
ATOM 1970 N N . LEU A 1 243 ? -6.412 12.594 -6.347 1.00 94.25 243 LEU A N 1
ATOM 1971 C CA . LEU A 1 243 ? -5.790 13.168 -5.154 1.00 94.25 243 LEU A CA 1
ATOM 1972 C C . LEU A 1 243 ? -6.798 13.519 -4.052 1.00 94.25 243 LEU A C 1
ATOM 1974 O O . LEU A 1 243 ? -6.416 13.513 -2.885 1.00 94.25 243 LEU A O 1
ATOM 1978 N N . GLU A 1 244 ? -8.072 13.779 -4.365 1.00 95.94 244 GLU A N 1
ATOM 1979 C CA . GLU A 1 244 ? -9.089 13.994 -3.326 1.00 95.94 244 GLU A CA 1
ATOM 1980 C C . GLU A 1 244 ? -9.413 12.681 -2.614 1.00 95.94 244 GLU A C 1
ATOM 1982 O O . GLU A 1 244 ? -9.482 12.638 -1.385 1.00 95.94 244 GLU A O 1
ATOM 1987 N N . VAL A 1 245 ? -9.524 11.582 -3.364 1.00 97.06 245 VAL A N 1
ATOM 1988 C CA . VAL A 1 245 ? -9.659 10.240 -2.790 1.00 97.06 245 VAL A CA 1
ATOM 1989 C C . VAL A 1 245 ? -8.440 9.873 -1.941 1.00 97.06 245 VAL A C 1
ATOM 1991 O O . VAL A 1 245 ? -8.626 9.419 -0.813 1.00 97.06 245 VAL A O 1
ATOM 1994 N N . ILE A 1 246 ? -7.213 10.109 -2.419 1.00 97.31 246 ILE A N 1
ATOM 1995 C CA . ILE A 1 246 ? -5.993 9.825 -1.642 1.00 97.31 246 ILE A CA 1
ATOM 1996 C C . ILE A 1 246 ? -5.934 10.678 -0.365 1.00 97.31 246 ILE A C 1
ATOM 1998 O O . ILE A 1 246 ? -5.775 10.122 0.722 1.00 97.31 246 ILE A O 1
ATOM 2002 N N . LYS A 1 247 ? -6.168 11.998 -0.447 1.00 97.19 247 LYS A N 1
ATOM 2003 C CA . LYS A 1 247 ? -6.256 12.885 0.732 1.00 97.19 247 LYS A CA 1
ATOM 2004 C C . LYS A 1 247 ? -7.324 12.427 1.728 1.00 97.19 247 LYS A C 1
ATOM 2006 O O . LYS A 1 247 ? -7.101 12.518 2.934 1.00 97.19 247 LYS A O 1
ATOM 2011 N N . ARG A 1 248 ? -8.468 11.921 1.250 1.00 97.56 248 ARG A N 1
ATOM 2012 C CA . ARG A 1 248 ? -9.500 11.327 2.112 1.00 97.56 248 ARG A CA 1
ATOM 2013 C C . ARG A 1 248 ? -9.042 10.029 2.764 1.00 97.56 248 ARG A C 1
ATOM 2015 O O 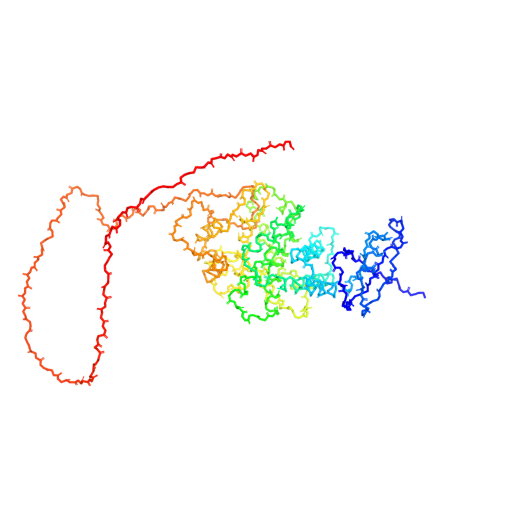. ARG A 1 248 ? -9.324 9.856 3.938 1.00 97.56 248 ARG A O 1
ATOM 2022 N N . VAL A 1 249 ? -8.342 9.130 2.072 1.00 98.19 249 VAL A N 1
ATOM 2023 C CA . VAL A 1 249 ? -7.875 7.875 2.691 1.00 98.19 249 VAL A CA 1
ATOM 2024 C C . VAL A 1 249 ? -6.803 8.126 3.744 1.00 98.19 249 VAL A C 1
ATOM 2026 O O . VAL A 1 249 ? -6.928 7.626 4.860 1.00 98.19 249 VAL A O 1
ATOM 2029 N N . ILE A 1 250 ? -5.809 8.959 3.434 1.00 97.56 250 ILE A N 1
ATOM 2030 C CA . ILE A 1 250 ? -4.766 9.351 4.393 1.00 97.56 250 ILE A CA 1
ATOM 2031 C C . ILE A 1 250 ? -5.398 9.954 5.653 1.00 97.56 250 ILE A C 1
ATOM 2033 O O . ILE A 1 250 ? -4.983 9.633 6.757 1.00 97.56 250 ILE A O 1
ATOM 2037 N N . PHE A 1 251 ? -6.458 10.751 5.503 1.00 98.31 251 PHE A N 1
ATOM 2038 C CA . PHE A 1 251 ? -7.176 11.346 6.629 1.00 98.31 251 PHE A CA 1
ATOM 2039 C C . PHE A 1 251 ? -8.114 10.387 7.377 1.00 98.31 251 PHE A C 1
ATOM 2041 O O . PHE A 1 251 ? -8.330 10.585 8.564 1.00 98.31 251 PHE A O 1
ATOM 2048 N N . GLU A 1 252 ? -8.714 9.397 6.709 1.00 98.19 252 GLU A N 1
ATOM 2049 C CA . GLU A 1 252 ? -9.871 8.647 7.235 1.00 98.19 252 GLU A CA 1
ATOM 2050 C C . GLU A 1 252 ? -9.590 7.171 7.572 1.00 98.19 252 GLU A C 1
ATOM 2052 O O . GLU A 1 252 ? -10.504 6.470 7.996 1.00 98.19 252 GLU A O 1
ATOM 2057 N N . HIS A 1 253 ? -8.371 6.657 7.377 1.00 97.25 253 HIS A N 1
ATOM 2058 C CA . HIS A 1 253 ? -8.083 5.228 7.589 1.00 97.25 253 HIS A CA 1
ATOM 2059 C C . HIS A 1 253 ? -8.076 4.783 9.067 1.00 97.25 253 HIS A C 1
ATOM 2061 O O . HIS A 1 253 ? -8.273 3.601 9.330 1.00 97.25 253 HIS A O 1
ATOM 2067 N N . HIS A 1 254 ? -7.946 5.710 10.024 1.00 96.56 254 HIS A N 1
ATOM 2068 C CA . HIS A 1 254 ? -8.144 5.458 11.463 1.00 96.56 254 HIS A CA 1
ATOM 2069 C C . HIS A 1 254 ? -9.556 5.844 11.974 1.00 96.56 254 HIS A C 1
ATOM 2071 O O . HIS A 1 254 ? -9.813 5.897 13.183 1.00 96.56 254 HIS A O 1
ATOM 2077 N N . GLU A 1 255 ? -10.514 6.083 11.071 1.00 97.56 255 GLU A N 1
ATOM 2078 C CA . GLU A 1 255 ? -11.922 6.281 11.434 1.00 97.56 255 GLU A CA 1
ATOM 2079 C C . GLU A 1 255 ? -12.600 4.924 11.683 1.00 97.56 255 GLU A C 1
ATOM 2081 O O . GLU A 1 255 ? -12.772 4.108 10.776 1.00 97.56 255 GLU A O 1
ATOM 2086 N N . ASN A 1 256 ? -13.025 4.683 12.924 1.00 96.88 256 ASN A N 1
ATOM 2087 C CA . ASN A 1 256 ? -13.747 3.475 13.307 1.00 96.88 256 ASN A CA 1
ATOM 2088 C C . ASN A 1 256 ? -15.193 3.530 12.790 1.00 96.88 256 ASN A C 1
ATOM 2090 O O . ASN A 1 256 ? -15.865 4.552 12.913 1.00 96.88 256 ASN A O 1
ATOM 2094 N N . PHE A 1 257 ? -15.710 2.416 12.264 1.00 97.06 257 PHE A N 1
ATOM 2095 C CA . PHE A 1 257 ? -17.043 2.338 11.648 1.00 97.06 257 PHE A CA 1
ATOM 2096 C C . PHE A 1 257 ? -18.205 2.837 12.540 1.00 97.06 257 PHE A C 1
ATOM 2098 O O . PHE A 1 257 ? -19.208 3.332 12.029 1.00 97.06 257 PHE A O 1
ATOM 2105 N N . ASN A 1 258 ? -18.078 2.766 13.864 1.00 96.19 258 ASN A N 1
ATOM 2106 C CA . ASN A 1 258 ? -19.036 3.283 14.848 1.00 96.19 258 ASN A CA 1
ATOM 2107 C C . ASN A 1 258 ? -18.920 4.798 15.148 1.00 96.19 258 ASN A C 1
ATOM 2109 O O . ASN A 1 258 ? -19.747 5.319 15.894 1.00 96.19 258 ASN A O 1
ATOM 2113 N N . GLY A 1 259 ? -17.909 5.497 14.623 1.00 96.31 259 GLY A N 1
ATOM 2114 C CA . GLY A 1 259 ? -17.602 6.899 14.930 1.00 96.31 259 GLY A CA 1
ATOM 2115 C C . GLY A 1 259 ? -16.583 7.135 16.051 1.00 96.31 259 GLY A C 1
ATOM 2116 O O . GLY A 1 259 ? -16.208 8.281 16.273 1.00 96.31 259 GLY A O 1
ATOM 2117 N N . SER A 1 260 ? -16.091 6.102 16.746 1.00 94.88 260 SER A N 1
ATOM 2118 C CA . SER A 1 260 ? -15.093 6.245 17.824 1.00 94.88 260 SER A CA 1
ATOM 2119 C C . SER A 1 260 ? -13.646 6.213 17.308 1.00 94.88 260 SER A C 1
ATOM 2121 O O . SER A 1 260 ? -12.786 5.570 17.911 1.00 94.88 260 SER A O 1
ATOM 2123 N N . GLY A 1 261 ? -13.396 6.798 16.135 1.00 94.50 261 GLY A N 1
ATOM 2124 C CA . GLY A 1 261 ? -12.078 6.885 15.497 1.00 94.50 261 GLY A CA 1
ATOM 2125 C C . GLY A 1 261 ? -11.509 8.297 15.502 1.00 94.50 261 GLY A C 1
ATOM 2126 O O . GLY A 1 261 ? -12.013 9.183 16.190 1.00 94.50 261 GLY A O 1
ATOM 2127 N N . TYR A 1 262 ? -10.444 8.501 14.734 1.00 96.25 262 TYR A N 1
ATOM 2128 C CA . TYR A 1 262 ? -9.790 9.798 14.596 1.00 96.25 262 TYR A CA 1
ATOM 2129 C C . TYR A 1 262 ? -9.298 10.014 13.158 1.00 96.25 262 TYR A C 1
ATOM 2131 O O . TYR A 1 262 ? -9.110 9.050 12.416 1.00 96.25 262 TYR A O 1
ATOM 2139 N N . PRO A 1 263 ? -9.067 11.275 12.746 1.00 95.62 263 PRO A N 1
ATOM 2140 C CA . PRO A 1 263 ? -9.247 12.523 13.496 1.00 95.62 263 PRO A CA 1
ATOM 2141 C C . PRO A 1 263 ? -10.619 13.190 13.290 1.00 95.62 263 PRO A C 1
ATOM 2143 O O . PRO A 1 263 ? -10.962 14.104 14.038 1.00 95.62 263 PRO A O 1
ATOM 2146 N N . GLY A 1 264 ? -11.417 12.767 12.304 1.00 93.38 264 GLY A N 1
ATOM 2147 C CA . GLY A 1 264 ? -12.704 13.386 11.973 1.00 93.38 264 GLY A CA 1
ATOM 2148 C C . GLY A 1 264 ? -13.905 12.863 12.769 1.00 93.38 264 GLY A C 1
ATOM 2149 O O . GLY A 1 264 ? -14.935 13.537 12.775 1.00 93.38 264 GLY A O 1
ATOM 2150 N N . ASN A 1 265 ? -13.778 11.727 13.468 1.00 94.94 265 ASN A N 1
ATOM 2151 C CA . ASN A 1 265 ? -14.860 11.033 14.186 1.00 94.94 265 ASN A CA 1
ATOM 2152 C C . ASN A 1 265 ? -16.024 10.647 13.243 1.00 94.94 265 ASN A C 1
ATOM 2154 O O . ASN A 1 265 ? -17.206 10.749 13.586 1.00 94.94 265 ASN A O 1
ATOM 2158 N N . LYS A 1 266 ? -15.693 10.246 12.009 1.00 96.50 266 LYS A N 1
ATOM 2159 C CA . LYS A 1 266 ? -16.664 9.820 10.987 1.00 96.50 266 LYS A CA 1
ATOM 2160 C C . LYS A 1 266 ? -17.166 8.405 11.258 1.00 96.50 266 LYS A C 1
ATOM 2162 O O . LYS A 1 266 ? -16.432 7.576 11.777 1.00 96.50 266 LYS A O 1
ATOM 2167 N N . SER A 1 267 ? -18.400 8.106 10.847 1.00 97.25 267 SER A N 1
ATOM 2168 C CA . SER A 1 267 ? -19.019 6.789 11.048 1.00 97.25 267 SER A CA 1
ATOM 2169 C C . SER A 1 267 ? -19.615 6.191 9.766 1.00 97.25 267 SER A C 1
ATOM 2171 O O . SER A 1 267 ? -19.858 6.871 8.764 1.00 97.25 267 SER A O 1
ATOM 2173 N N . GLY A 1 268 ? -19.838 4.877 9.794 1.00 96.56 268 GLY A N 1
ATOM 2174 C CA . GLY A 1 268 ? -20.605 4.114 8.817 1.00 96.56 268 GLY A CA 1
ATOM 2175 C C . GLY A 1 268 ? -20.145 4.286 7.370 1.00 96.56 268 GLY A C 1
ATOM 2176 O O . GLY A 1 268 ? -19.151 3.705 6.932 1.00 96.56 268 GLY A O 1
ATOM 2177 N N . LYS A 1 269 ? -20.935 5.031 6.589 1.00 96.38 269 LYS A N 1
ATOM 2178 C CA . LYS A 1 269 ? -20.720 5.227 5.143 1.00 96.38 269 LYS A CA 1
ATOM 2179 C C . LYS A 1 269 ? -20.315 6.660 4.775 1.00 96.38 269 LYS A C 1
ATOM 2181 O O . LYS A 1 269 ? -20.086 6.923 3.597 1.00 96.38 269 LYS A O 1
ATOM 2186 N N . ASP A 1 270 ? -20.134 7.535 5.769 1.00 97.56 270 ASP A N 1
ATOM 2187 C CA . ASP A 1 270 ? -19.507 8.851 5.586 1.00 97.56 270 ASP A CA 1
ATOM 2188 C C . ASP A 1 270 ? -17.984 8.722 5.414 1.00 97.56 270 ASP A C 1
ATOM 2190 O O . ASP A 1 270 ? -17.365 9.518 4.701 1.00 97.56 270 ASP A O 1
ATOM 2194 N N . ILE A 1 271 ? -17.394 7.686 6.025 1.00 98.12 271 ILE A N 1
ATOM 2195 C CA . ILE A 1 271 ? -16.005 7.251 5.826 1.00 98.12 271 ILE A CA 1
ATOM 2196 C C . ILE A 1 271 ? -15.842 6.739 4.384 1.00 98.12 271 ILE A C 1
ATOM 2198 O O . ILE A 1 271 ? -16.631 5.912 3.904 1.00 98.12 271 ILE A O 1
ATOM 2202 N N . HIS A 1 272 ? -14.814 7.206 3.671 1.00 98.25 272 HIS A N 1
ATOM 2203 C CA . HIS A 1 272 ? -14.603 6.843 2.271 1.00 98.25 272 HIS A CA 1
ATOM 2204 C C . HIS A 1 272 ? -14.452 5.324 2.080 1.00 98.25 272 HIS A C 1
ATOM 2206 O O . HIS A 1 272 ? -13.923 4.628 2.946 1.00 98.25 272 HIS A O 1
ATOM 2212 N N . ILE A 1 273 ? -14.907 4.784 0.941 1.00 97.94 273 ILE A N 1
ATOM 2213 C CA . ILE A 1 273 ? -14.885 3.329 0.711 1.00 97.94 273 ILE A CA 1
ATOM 2214 C C . ILE A 1 273 ? -13.460 2.765 0.768 1.00 97.94 273 ILE A C 1
ATOM 2216 O O . ILE A 1 273 ? -13.221 1.808 1.494 1.00 97.94 273 ILE A O 1
ATOM 2220 N N . PHE A 1 274 ? -12.492 3.408 0.108 1.00 98.31 274 PHE A N 1
ATOM 2221 C CA . PHE A 1 274 ? -11.094 2.978 0.188 1.00 98.31 274 PHE A CA 1
ATOM 2222 C C . PHE A 1 274 ? -10.487 3.167 1.583 1.00 98.31 274 PHE A C 1
ATOM 2224 O O . PHE A 1 274 ? -9.631 2.379 1.951 1.00 98.31 274 PHE A O 1
ATOM 2231 N N . ALA A 1 275 ? -10.955 4.129 2.387 1.00 98.12 275 ALA A N 1
ATOM 2232 C CA . ALA A 1 275 ? -10.459 4.310 3.752 1.00 98.12 275 ALA A CA 1
ATOM 2233 C C . ALA A 1 275 ? -10.898 3.149 4.656 1.00 98.12 275 ALA A C 1
ATOM 2235 O O . ALA A 1 275 ? -10.086 2.612 5.401 1.00 98.12 275 ALA A O 1
ATOM 2236 N N . ARG A 1 276 ? -12.146 2.684 4.507 1.00 98.38 276 ARG A N 1
ATOM 2237 C CA . ARG A 1 276 ? -12.652 1.485 5.198 1.00 98.38 276 ARG A CA 1
ATOM 2238 C C . ARG A 1 276 ? -12.000 0.187 4.711 1.00 98.38 276 ARG A C 1
ATOM 2240 O O . ARG A 1 276 ? -11.868 -0.739 5.501 1.00 98.38 276 ARG A O 1
ATOM 2247 N N . ILE A 1 277 ? -11.570 0.118 3.446 1.00 98.38 277 ILE A N 1
ATOM 2248 C CA . ILE A 1 277 ? -10.751 -1.000 2.944 1.00 98.38 277 ILE A CA 1
ATOM 2249 C C . ILE A 1 277 ? -9.346 -0.945 3.566 1.00 98.38 277 ILE A C 1
ATOM 2251 O O . ILE A 1 277 ? -8.931 -1.936 4.161 1.00 98.38 277 ILE A O 1
ATOM 2255 N N . THR A 1 278 ? -8.667 0.210 3.520 1.00 98.44 278 THR A N 1
ATOM 2256 C CA . THR A 1 278 ? -7.344 0.417 4.138 1.00 98.44 278 THR A CA 1
ATOM 2257 C C . THR A 1 278 ? -7.362 0.078 5.629 1.00 98.44 278 THR A C 1
ATOM 2259 O O . THR A 1 278 ? -6.519 -0.694 6.060 1.00 98.44 278 THR A O 1
ATOM 2262 N N . ALA A 1 279 ? -8.351 0.546 6.399 1.00 96.81 279 ALA A N 1
ATOM 2263 C CA . ALA A 1 279 ? -8.486 0.245 7.831 1.00 96.81 279 ALA A CA 1
ATOM 2264 C C . ALA A 1 279 ? -8.547 -1.268 8.137 1.00 96.81 279 ALA A C 1
ATOM 2266 O O . ALA A 1 279 ? -8.054 -1.735 9.161 1.00 96.81 279 ALA A O 1
ATOM 2267 N N . ILE A 1 280 ? -9.159 -2.052 7.243 1.00 96.62 280 ILE A N 1
ATOM 2268 C CA . ILE A 1 280 ? -9.268 -3.511 7.370 1.00 96.62 280 ILE A CA 1
ATOM 2269 C C . ILE A 1 280 ? -7.971 -4.198 6.927 1.00 96.62 280 ILE A C 1
ATOM 2271 O O . ILE A 1 280 ? -7.550 -5.160 7.567 1.00 96.62 280 ILE A O 1
ATOM 2275 N N . ALA A 1 281 ? 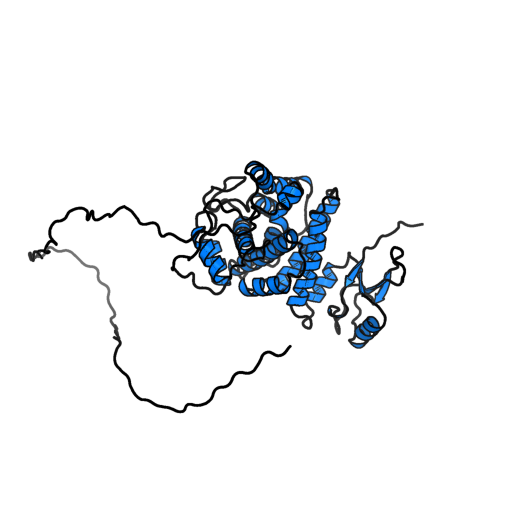-7.333 -3.708 5.862 1.00 96.50 281 ALA A N 1
ATOM 2276 C CA . ALA A 1 281 ? -6.059 -4.215 5.359 1.00 96.50 281 ALA A CA 1
ATOM 2277 C C . ALA A 1 281 ? -4.889 -3.949 6.326 1.00 96.50 281 ALA A C 1
ATOM 2279 O O . ALA A 1 281 ? -4.079 -4.846 6.549 1.00 96.50 281 ALA A O 1
ATOM 2280 N N . ASP A 1 282 ? -4.837 -2.762 6.932 1.00 94.75 282 ASP A N 1
ATOM 2281 C CA . ASP A 1 282 ? -3.888 -2.386 7.985 1.00 94.75 282 ASP A CA 1
ATOM 2282 C C . ASP A 1 282 ? -4.078 -3.256 9.234 1.00 94.75 282 ASP A C 1
ATOM 2284 O O . ASP A 1 282 ? -3.149 -3.962 9.619 1.00 94.75 282 ASP A O 1
ATOM 2288 N N . PHE A 1 283 ? -5.295 -3.342 9.793 1.00 93.50 283 PHE A N 1
ATOM 2289 C CA . PHE A 1 283 ? -5.575 -4.232 10.931 1.00 93.50 283 PHE A CA 1
ATOM 2290 C C . PHE A 1 283 ? -5.166 -5.686 10.626 1.00 93.50 283 PHE A C 1
ATOM 2292 O O . PHE A 1 283 ? -4.558 -6.350 11.467 1.00 93.50 283 PHE A O 1
ATOM 2299 N N . TYR A 1 284 ? -5.466 -6.184 9.420 1.00 93.25 284 TYR A N 1
ATOM 2300 C CA . TYR A 1 284 ? -5.108 -7.542 9.006 1.00 93.25 284 TYR A CA 1
ATOM 2301 C C . TYR A 1 284 ? -3.588 -7.748 8.901 1.00 93.25 284 TYR A C 1
ATOM 2303 O O . TYR A 1 284 ? -3.067 -8.746 9.408 1.00 93.25 284 TYR A O 1
ATOM 2311 N N . ASP A 1 285 ? -2.854 -6.816 8.289 1.00 91.12 285 ASP A N 1
ATOM 2312 C CA . ASP A 1 285 ? -1.389 -6.865 8.249 1.00 91.12 285 ASP A CA 1
ATOM 2313 C C . ASP A 1 285 ? -0.793 -6.759 9.660 1.00 91.12 285 ASP A C 1
ATOM 2315 O O . ASP A 1 285 ? 0.085 -7.538 10.022 1.00 91.12 285 ASP A O 1
ATOM 2319 N N . ALA A 1 286 ? -1.335 -5.882 10.505 1.00 87.06 286 ALA A N 1
ATOM 2320 C CA . ALA A 1 286 ? -0.844 -5.627 11.853 1.00 87.06 286 ALA A CA 1
ATOM 2321 C C . ALA A 1 286 ? -0.892 -6.834 12.799 1.00 87.06 286 ALA A C 1
ATOM 2323 O O . ALA A 1 286 ? -0.151 -6.858 13.783 1.00 87.06 286 ALA A O 1
ATOM 2324 N N . ILE A 1 287 ? -1.729 -7.834 12.502 1.00 86.62 287 ILE A N 1
ATOM 2325 C CA . ILE A 1 287 ? -1.842 -9.074 13.285 1.00 86.62 287 ILE A CA 1
ATOM 2326 C C . ILE A 1 287 ? -1.282 -10.312 12.563 1.00 86.62 287 ILE A C 1
ATOM 2328 O O . ILE A 1 287 ? -1.152 -11.370 13.183 1.00 86.62 287 ILE A O 1
ATOM 2332 N N . THR A 1 288 ? -0.935 -10.206 11.272 1.00 86.19 288 THR A N 1
ATOM 2333 C CA . THR A 1 288 ? -0.444 -11.341 10.461 1.00 86.19 288 THR A CA 1
ATOM 2334 C C . THR A 1 288 ? 0.975 -11.174 9.916 1.00 86.19 288 THR A C 1
ATOM 2336 O O . THR A 1 288 ? 1.677 -12.168 9.736 1.00 86.19 288 THR A O 1
ATOM 2339 N N . THR A 1 289 ? 1.459 -9.950 9.731 1.00 78.69 289 THR A N 1
ATOM 2340 C CA . THR A 1 289 ? 2.857 -9.668 9.392 1.00 78.69 289 THR A CA 1
ATOM 2341 C C . THR A 1 289 ? 3.704 -9.596 10.660 1.00 78.69 289 THR A C 1
ATOM 2343 O O . THR A 1 289 ? 3.235 -9.241 11.739 1.00 78.69 289 THR A O 1
ATOM 2346 N N . LYS A 1 290 ? 4.976 -9.994 10.563 1.00 65.75 290 LYS A N 1
ATOM 2347 C CA . LYS A 1 290 ? 5.874 -10.174 11.711 1.00 65.75 290 LYS A CA 1
ATOM 2348 C C . LYS A 1 290 ? 6.365 -8.839 12.291 1.00 65.75 290 LYS A C 1
ATOM 2350 O O . LYS A 1 290 ? 7.523 -8.468 12.099 1.00 65.75 290 LYS A O 1
ATOM 2355 N N . ARG A 1 291 ? 5.517 -8.148 13.056 1.00 60.31 291 ARG A N 1
ATOM 2356 C CA . ARG A 1 291 ? 5.952 -7.028 13.901 1.00 60.31 291 ARG A CA 1
ATOM 2357 C C . ARG A 1 291 ? 6.828 -7.576 15.042 1.00 60.31 291 ARG A C 1
ATOM 2359 O O . ARG A 1 291 ? 6.676 -8.722 15.475 1.00 60.31 291 ARG A O 1
ATOM 2366 N N . SER A 1 292 ? 7.839 -6.808 15.447 1.00 43.69 292 SER A N 1
ATOM 2367 C CA . SER A 1 292 ? 9.010 -7.321 16.174 1.00 43.69 292 SER A CA 1
ATOM 2368 C C . SER A 1 292 ? 8.683 -8.144 17.431 1.00 43.69 292 SER A C 1
ATOM 2370 O O . SER A 1 292 ? 8.193 -7.611 18.419 1.00 43.69 292 SER A O 1
ATOM 2372 N N . TYR A 1 293 ? 9.097 -9.419 17.406 1.00 48.09 293 TYR A N 1
ATOM 2373 C CA . TYR A 1 293 ? 9.039 -10.434 18.478 1.00 48.09 293 TYR A CA 1
ATOM 2374 C C . TYR A 1 293 ? 7.697 -11.143 18.759 1.00 48.09 293 TYR A C 1
ATOM 2376 O O . TYR A 1 293 ? 7.708 -12.104 19.528 1.00 48.09 293 TYR A O 1
ATOM 2384 N N . HIS A 1 294 ? 6.581 -10.807 18.100 1.00 56.75 294 HIS A N 1
ATOM 2385 C CA . HIS A 1 294 ? 5.299 -11.482 18.363 1.00 56.75 294 HIS A CA 1
ATOM 2386 C C . HIS A 1 294 ? 5.066 -12.777 17.550 1.00 56.75 294 HIS A C 1
ATOM 2388 O O . HIS A 1 294 ? 5.614 -12.973 16.460 1.00 56.75 294 HIS A O 1
ATOM 2394 N N . LYS A 1 295 ? 4.159 -13.647 18.023 1.00 64.88 295 LYS A N 1
ATOM 2395 C CA . LYS A 1 295 ? 3.633 -14.782 17.238 1.00 64.88 295 LYS A CA 1
ATOM 2396 C C . LYS A 1 295 ? 2.719 -14.267 16.115 1.00 64.88 295 LYS A C 1
ATOM 2398 O O . LYS A 1 295 ? 1.714 -13.626 16.396 1.00 64.88 295 LYS A O 1
ATOM 2403 N N . ILE A 1 296 ? 3.046 -14.600 14.867 1.00 75.94 296 ILE A N 1
ATOM 2404 C CA . ILE A 1 296 ? 2.183 -14.395 13.690 1.00 75.94 296 ILE A CA 1
ATOM 2405 C C . ILE A 1 296 ? 0.854 -15.152 13.865 1.00 75.94 296 ILE A C 1
ATOM 2407 O O . ILE A 1 296 ? 0.863 -16.324 14.259 1.00 75.94 296 ILE A O 1
ATOM 2411 N N . LEU A 1 297 ? -0.276 -14.512 13.544 1.00 82.00 297 LEU A N 1
ATOM 2412 C CA . LEU A 1 297 ? -1.552 -15.206 13.364 1.00 82.00 297 LEU A CA 1
ATOM 2413 C C . LEU A 1 297 ? -1.676 -15.796 11.956 1.00 82.00 297 LEU A C 1
ATOM 2415 O O . LEU A 1 297 ? -1.342 -15.154 10.962 1.00 82.00 297 LEU A O 1
ATOM 2419 N N . SER A 1 298 ? -2.229 -17.003 11.872 1.00 84.94 298 SER A N 1
ATOM 2420 C CA . SER A 1 298 ? -2.756 -17.546 10.614 1.00 84.94 298 SER A CA 1
ATOM 2421 C C . SER A 1 298 ? -4.024 -16.801 10.168 1.00 84.94 298 SER A C 1
ATOM 2423 O O . SER A 1 298 ? -4.709 -16.203 10.998 1.00 84.94 298 SER A O 1
ATOM 2425 N N . THR A 1 299 ? -4.391 -16.892 8.882 1.00 86.50 299 THR A N 1
ATOM 2426 C CA . THR A 1 299 ? -5.645 -16.338 8.325 1.00 86.50 299 THR A CA 1
ATOM 2427 C C . THR A 1 299 ? -6.875 -16.635 9.187 1.00 86.50 299 THR A C 1
ATOM 2429 O O . THR A 1 299 ? -7.698 -15.754 9.427 1.00 86.50 299 THR A O 1
ATOM 2432 N N . ASP A 1 300 ? -6.990 -17.868 9.689 1.00 85.19 300 ASP A N 1
ATOM 2433 C CA . ASP A 1 300 ? -8.140 -18.308 10.486 1.00 85.19 300 ASP A CA 1
ATOM 2434 C C . ASP A 1 300 ? -8.174 -17.636 11.861 1.00 85.19 300 ASP A C 1
ATOM 2436 O O . ASP A 1 300 ? -9.230 -17.197 12.316 1.00 85.19 300 ASP A O 1
ATOM 2440 N N . GLU A 1 301 ? -7.017 -17.501 12.511 1.00 85.88 301 GLU A N 1
ATOM 2441 C CA . GLU A 1 301 ? -6.896 -16.782 13.780 1.00 85.88 301 GLU A CA 1
ATOM 2442 C C . GLU A 1 301 ? -7.152 -15.280 13.589 1.00 85.88 301 GLU A C 1
ATOM 2444 O O . GLU A 1 301 ? -7.862 -14.679 14.3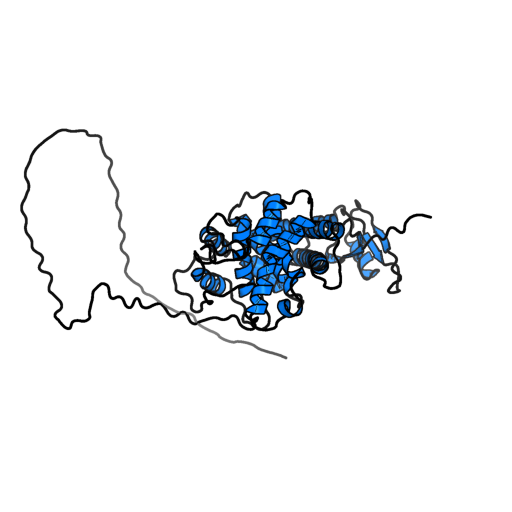93 1.00 85.88 301 GLU A O 1
ATOM 2449 N N . ALA A 1 302 ? -6.644 -14.686 12.505 1.00 89.38 302 ALA A N 1
ATOM 2450 C CA . ALA A 1 302 ? -6.814 -13.271 12.183 1.00 89.38 302 ALA A CA 1
ATOM 2451 C C . ALA A 1 302 ? -8.283 -12.899 11.918 1.00 89.38 302 ALA A C 1
ATOM 2453 O O . ALA A 1 302 ? -8.810 -11.986 12.555 1.00 89.38 302 ALA A O 1
ATOM 2454 N N . ILE A 1 303 ? -8.980 -13.652 11.056 1.00 90.12 303 ILE A N 1
ATOM 2455 C CA . ILE A 1 303 ? -10.421 -13.472 10.798 1.00 90.12 303 ILE A CA 1
ATOM 2456 C C . ILE A 1 303 ? -11.226 -13.667 12.093 1.00 90.12 303 ILE A C 1
ATOM 2458 O O . ILE A 1 303 ? -12.136 -12.887 12.381 1.00 90.12 303 ILE A O 1
ATOM 2462 N N . SER A 1 304 ? -10.875 -14.672 12.903 1.00 86.94 304 SER A N 1
ATOM 2463 C CA . SER A 1 304 ? -11.554 -14.956 14.172 1.00 86.94 304 SER A CA 1
ATOM 2464 C C . SER A 1 304 ? -11.393 -13.810 15.184 1.00 86.94 304 SER A C 1
ATOM 2466 O O . SER A 1 304 ? -12.387 -13.383 15.773 1.00 86.94 304 SER A O 1
ATOM 2468 N N . VAL A 1 305 ? -10.193 -13.231 15.317 1.00 88.12 305 VAL A N 1
ATOM 2469 C CA . VAL A 1 305 ? -9.932 -12.039 16.149 1.00 88.12 305 VAL A CA 1
ATOM 2470 C C . VAL A 1 305 ? -10.697 -10.815 15.6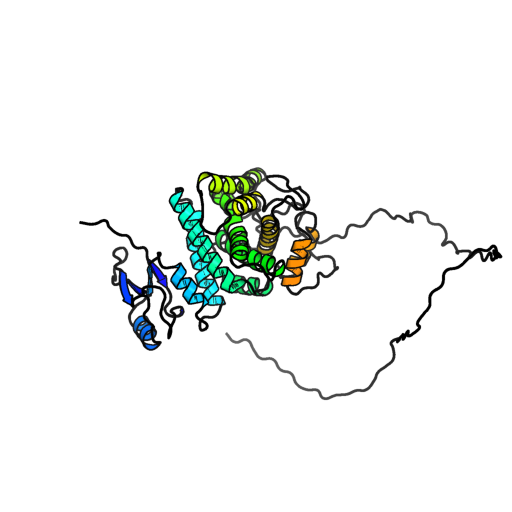29 1.00 88.12 305 VAL A C 1
ATOM 2472 O O . VAL A 1 305 ? -11.444 -10.189 16.383 1.00 88.12 305 VAL A O 1
ATOM 2475 N N . MET A 1 306 ? -10.570 -10.499 14.335 1.00 91.31 306 MET A N 1
ATOM 2476 C CA . MET A 1 306 ? -11.194 -9.321 13.712 1.00 91.31 306 MET A CA 1
ATOM 2477 C C . MET A 1 306 ? -12.727 -9.347 13.770 1.00 91.31 306 MET A C 1
ATOM 2479 O O . MET A 1 306 ? -13.350 -8.286 13.826 1.00 91.31 306 MET A O 1
ATOM 2483 N N . SER A 1 307 ? -13.345 -10.534 13.839 1.00 91.00 307 SER A N 1
ATOM 2484 C CA . SER A 1 307 ? -14.804 -10.696 13.945 1.00 91.00 307 SER A CA 1
ATOM 2485 C C . SER A 1 307 ? -15.436 -9.915 15.109 1.00 91.00 307 SER A C 1
ATOM 2487 O O . SER A 1 307 ? -16.565 -9.442 14.991 1.00 91.00 307 SER A O 1
ATOM 2489 N N . LYS A 1 308 ? -14.711 -9.717 16.222 1.00 89.19 308 LYS A N 1
ATOM 2490 C CA . LYS A 1 308 ? -15.198 -8.966 17.396 1.00 89.19 308 LYS A CA 1
ATOM 2491 C C . LYS A 1 308 ? -15.107 -7.444 17.236 1.00 89.19 308 LYS A C 1
ATOM 2493 O O . LYS A 1 308 ? -15.730 -6.714 18.006 1.00 89.19 308 LYS A O 1
ATOM 2498 N N . SER A 1 309 ? -14.371 -6.967 16.233 1.00 91.62 309 SER A N 1
ATOM 2499 C CA . SER A 1 309 ? -14.260 -5.549 15.874 1.00 91.62 309 SER A CA 1
ATOM 2500 C C . SER A 1 309 ? -15.228 -5.132 14.757 1.00 91.62 309 SER A C 1
ATOM 2502 O O . SER A 1 309 ? -15.349 -3.935 14.486 1.00 91.62 309 SER A O 1
ATOM 2504 N N . VAL A 1 310 ? -15.939 -6.077 14.130 1.00 93.81 310 VAL A N 1
ATOM 2505 C CA . VAL A 1 310 ? -16.972 -5.820 13.109 1.00 93.81 310 VAL A CA 1
ATOM 2506 C C . VAL A 1 310 ? -18.108 -4.973 13.689 1.00 93.81 310 VAL A C 1
ATOM 2508 O O . VAL A 1 310 ? -18.573 -5.206 14.803 1.00 93.81 310 VAL A O 1
ATOM 2511 N N . GLY A 1 311 ? -18.530 -3.939 12.960 1.00 92.06 311 GLY A N 1
ATOM 2512 C CA . GLY A 1 311 ? -19.543 -2.972 13.397 1.00 92.06 311 GLY A CA 1
ATOM 2513 C C . GLY A 1 311 ? -19.064 -1.971 14.460 1.00 92.06 311 GLY A C 1
ATOM 2514 O O . GLY A 1 311 ? -19.673 -0.913 14.595 1.00 92.06 311 GLY A O 1
ATOM 2515 N N . LYS A 1 312 ? -17.963 -2.257 15.177 1.00 92.62 312 LYS A N 1
ATOM 2516 C CA . LYS A 1 312 ? -17.248 -1.289 16.027 1.00 92.62 312 LYS A CA 1
ATOM 2517 C C . LYS A 1 312 ? -16.240 -0.492 15.196 1.00 92.62 312 LYS A C 1
ATOM 2519 O O . LYS A 1 312 ? -16.469 0.664 14.876 1.00 92.62 312 LYS A O 1
ATOM 2524 N N . LYS A 1 313 ? -15.129 -1.133 14.834 1.00 93.25 313 LYS A N 1
ATOM 2525 C CA . LYS A 1 313 ? -14.010 -0.548 14.082 1.00 93.25 313 LYS A CA 1
ATOM 2526 C C . LYS A 1 313 ? -14.142 -0.838 12.591 1.00 93.25 313 LYS A C 1
ATOM 2528 O O . LYS A 1 313 ? -13.978 0.047 11.762 1.00 93.25 313 LYS A O 1
ATOM 2533 N N . ILE A 1 314 ? -14.510 -2.078 12.281 1.00 94.56 314 ILE A N 1
ATOM 2534 C CA . ILE A 1 314 ? -14.477 -2.684 10.951 1.00 94.56 314 ILE A CA 1
ATOM 2535 C C . ILE A 1 314 ? -15.855 -2.614 10.277 1.00 94.56 314 ILE A C 1
ATOM 2537 O O . ILE A 1 314 ? -16.871 -2.921 10.902 1.00 94.56 314 ILE A O 1
ATOM 2541 N N . ASP A 1 315 ? -15.883 -2.266 8.987 1.00 97.00 315 ASP A N 1
ATOM 2542 C CA . ASP A 1 315 ? -17.086 -2.312 8.145 1.00 97.00 315 ASP A CA 1
ATOM 2543 C C . ASP A 1 315 ? -17.545 -3.770 7.916 1.00 97.00 315 ASP A C 1
ATOM 2545 O O . ASP A 1 315 ? -16.776 -4.557 7.349 1.00 97.00 315 ASP A O 1
ATOM 2549 N N . PRO A 1 316 ? -18.778 -4.150 8.313 1.00 96.06 316 PRO A N 1
ATOM 2550 C CA . PRO A 1 316 ? -19.307 -5.490 8.075 1.00 96.06 316 PRO A CA 1
ATOM 2551 C C . PRO A 1 316 ? -19.323 -5.894 6.598 1.00 96.06 316 PRO A C 1
ATOM 2553 O O . PRO A 1 316 ? -18.953 -7.025 6.293 1.00 96.06 316 PRO A O 1
ATOM 2556 N N . ASP A 1 317 ? -19.682 -4.984 5.682 1.00 96.06 317 ASP A N 1
ATOM 2557 C CA . ASP A 1 317 ? -19.816 -5.304 4.252 1.00 96.06 317 ASP A CA 1
ATOM 2558 C C . ASP A 1 317 ? -18.464 -5.723 3.644 1.00 96.06 317 ASP A C 1
ATOM 2560 O O . ASP A 1 317 ? -18.403 -6.568 2.750 1.00 96.06 317 ASP A O 1
ATOM 2564 N N . ILE A 1 318 ? -17.369 -5.140 4.145 1.00 96.44 318 ILE A N 1
ATOM 2565 C CA . ILE A 1 318 ? -16.004 -5.339 3.638 1.00 96.44 318 ILE A CA 1
ATOM 2566 C C . ILE A 1 318 ? -15.302 -6.492 4.371 1.00 96.44 318 ILE A C 1
ATOM 2568 O O . ILE A 1 318 ? -14.569 -7.256 3.742 1.00 96.44 318 ILE A O 1
ATOM 2572 N N . PHE A 1 319 ? -15.564 -6.690 5.668 1.00 95.88 319 PHE A N 1
ATOM 2573 C CA . PHE A 1 319 ? -15.107 -7.883 6.392 1.00 95.88 319 PHE A CA 1
ATOM 2574 C C . PHE A 1 319 ? -15.646 -9.171 5.757 1.00 95.88 319 PHE A C 1
ATOM 2576 O O . PHE A 1 319 ? -14.906 -10.137 5.564 1.00 95.88 319 PHE A O 1
ATOM 2583 N N . ASP A 1 320 ? -16.914 -9.153 5.342 1.00 94.06 320 ASP A N 1
ATOM 2584 C CA . ASP A 1 320 ? -17.538 -10.253 4.611 1.00 94.06 320 ASP A CA 1
ATOM 2585 C C . ASP A 1 320 ? -16.822 -10.541 3.278 1.00 94.06 320 ASP A C 1
ATOM 2587 O O . ASP A 1 320 ? -16.721 -11.697 2.867 1.00 94.06 320 ASP A O 1
ATOM 2591 N N . VAL A 1 321 ? -16.303 -9.511 2.597 1.00 94.69 321 VAL A N 1
ATOM 2592 C CA . VAL A 1 321 ? -15.492 -9.655 1.374 1.00 94.69 321 VAL A CA 1
ATOM 2593 C C . VAL A 1 321 ? -14.109 -10.236 1.685 1.00 94.69 321 VAL A C 1
ATOM 2595 O O . VAL A 1 321 ? -13.678 -11.148 0.980 1.00 94.69 321 VAL A O 1
ATOM 2598 N N . LEU A 1 322 ? -13.440 -9.767 2.746 1.00 93.94 322 LEU A N 1
ATOM 2599 C CA . LEU A 1 322 ? -12.144 -10.284 3.204 1.00 93.94 322 LEU A CA 1
ATOM 2600 C C . LEU A 1 322 ? -12.221 -11.794 3.494 1.00 93.94 322 LEU A C 1
ATOM 2602 O O . LEU A 1 322 ? -11.437 -12.572 2.950 1.00 93.94 322 LEU A O 1
ATOM 2606 N N . ALA A 1 323 ? -13.205 -12.221 4.292 1.00 91.06 323 ALA A N 1
ATOM 2607 C CA . ALA A 1 323 ? -13.382 -13.624 4.667 1.00 91.06 323 ALA A CA 1
ATOM 2608 C C . ALA A 1 323 ? -13.725 -14.525 3.462 1.00 91.06 323 ALA A C 1
ATOM 2610 O O . ALA A 1 323 ? -13.176 -15.624 3.325 1.00 91.06 323 ALA A O 1
ATOM 2611 N N . LYS A 1 324 ? -14.571 -14.039 2.539 1.00 88.81 324 LYS A N 1
ATOM 2612 C CA . LYS A 1 324 ? -14.897 -14.745 1.285 1.00 88.81 324 LYS A CA 1
ATOM 2613 C C . LYS A 1 324 ? -13.678 -14.876 0.373 1.00 88.81 324 LYS A C 1
ATOM 2615 O O . LYS A 1 324 ? -13.437 -15.965 -0.146 1.00 88.81 324 LYS A O 1
ATOM 2620 N N . ASN A 1 325 ? -12.887 -13.813 0.207 1.00 88.88 325 ASN A N 1
ATOM 2621 C CA . ASN A 1 325 ? -11.650 -13.860 -0.575 1.00 88.88 325 ASN A CA 1
ATOM 2622 C C . ASN A 1 325 ? -10.647 -14.862 0.026 1.00 88.88 325 ASN A C 1
ATOM 2624 O O . ASN A 1 325 ? -10.092 -15.681 -0.703 1.00 88.88 325 ASN A O 1
ATOM 2628 N N . ALA A 1 326 ? -10.500 -14.881 1.355 1.00 86.06 326 ALA A N 1
ATOM 2629 C CA . ALA A 1 326 ? -9.690 -15.857 2.084 1.00 86.06 326 ALA A CA 1
ATOM 2630 C C . ALA A 1 326 ? -10.170 -17.323 1.951 1.00 86.06 326 ALA A C 1
ATOM 2632 O O . ALA A 1 326 ? -9.526 -18.225 2.493 1.00 86.06 326 ALA A O 1
ATOM 2633 N N . LYS A 1 327 ? -11.263 -17.586 1.213 1.00 76.62 327 LYS A N 1
ATOM 2634 C CA . LYS A 1 327 ? -11.872 -18.909 0.981 1.00 76.62 327 LYS A CA 1
ATOM 2635 C C . LYS A 1 327 ? -12.327 -19.579 2.288 1.00 76.62 327 LYS A C 1
ATOM 2637 O O . LYS A 1 327 ? -12.286 -20.803 2.409 1.00 76.62 327 LYS A O 1
ATOM 2642 N N . LYS A 1 328 ? -12.768 -18.783 3.272 1.00 62.56 328 LYS A N 1
ATOM 2643 C CA . LYS A 1 328 ? -13.259 -19.261 4.572 1.00 62.56 328 LYS A CA 1
ATOM 2644 C C . LYS A 1 328 ? -14.743 -18.962 4.751 1.00 62.56 328 LYS A C 1
ATOM 2646 O O . LYS A 1 328 ? -15.228 -17.883 4.422 1.00 62.56 328 LYS A O 1
ATOM 2651 N N . LEU A 1 329 ? -15.459 -19.925 5.326 1.00 51.09 329 LEU A N 1
ATOM 2652 C CA . LEU A 1 329 ? -16.733 -19.646 5.981 1.00 51.09 329 LEU A CA 1
ATOM 2653 C C . LEU A 1 329 ? -16.421 -18.928 7.297 1.00 51.09 329 LEU A C 1
ATOM 2655 O O . LEU A 1 329 ? -15.557 -19.390 8.043 1.00 51.09 329 LEU A O 1
ATOM 2659 N N . VAL A 1 330 ? -17.124 -17.834 7.595 1.00 52.00 330 VAL A N 1
ATOM 2660 C CA . VAL A 1 330 ? -17.058 -17.198 8.919 1.00 52.00 330 VAL A CA 1
ATOM 2661 C C . VAL A 1 330 ? -17.680 -18.168 9.921 1.00 52.00 330 VAL A C 1
ATOM 2663 O O . VAL A 1 330 ? -18.901 -18.304 10.003 1.00 52.00 330 VAL A O 1
ATOM 2666 N N . THR A 1 331 ? -16.839 -18.907 10.639 1.00 46.34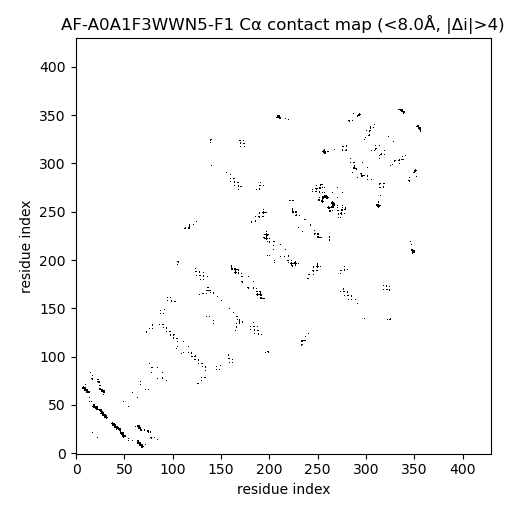 331 THR A N 1
ATOM 2667 C CA . THR A 1 331 ? -17.285 -19.876 11.637 1.00 46.34 331 THR A CA 1
ATOM 2668 C C . THR A 1 331 ? -17.863 -19.135 12.836 1.00 46.34 331 THR A C 1
ATOM 2670 O O . THR A 1 331 ? -17.187 -18.345 13.484 1.00 46.34 331 THR A O 1
ATOM 2673 N N . THR A 1 332 ? -19.120 -19.419 13.173 1.00 49.38 332 THR A N 1
ATOM 2674 C CA . THR A 1 332 ? -19.855 -18.799 14.292 1.00 49.38 332 THR A CA 1
ATOM 2675 C C . THR A 1 332 ? -19.421 -19.311 15.675 1.00 49.38 332 THR A C 1
ATOM 2677 O O . THR A 1 332 ? -20.185 -19.244 16.637 1.00 49.38 332 THR A O 1
ATOM 2680 N N . GLY A 1 333 ? -18.204 -19.847 15.782 1.00 54.28 333 GLY A N 1
ATOM 2681 C CA . GLY A 1 333 ? -17.584 -20.214 17.050 1.00 54.28 333 GLY A CA 1
ATOM 2682 C C . GLY A 1 333 ? -16.859 -19.014 17.646 1.00 54.28 333 GLY A C 1
ATOM 2683 O O . GLY A 1 333 ? -16.240 -18.235 16.922 1.00 54.28 333 GLY A O 1
ATOM 2684 N N . ASP A 1 334 ? -16.914 -18.865 18.967 1.00 59.75 334 ASP A N 1
ATOM 2685 C CA . ASP A 1 334 ? -16.182 -17.791 19.630 1.00 59.75 334 ASP A CA 1
ATOM 2686 C C . ASP A 1 334 ? -14.656 -17.942 19.447 1.00 59.75 334 ASP A C 1
ATOM 2688 O O . ASP A 1 334 ? -14.125 -19.057 19.541 1.00 59.75 334 ASP A O 1
ATOM 2692 N N . PRO A 1 335 ? -13.930 -16.833 19.204 1.00 65.75 335 PRO A N 1
ATOM 2693 C CA . PRO A 1 335 ? -12.479 -16.840 19.124 1.00 65.75 335 PRO A CA 1
ATOM 2694 C C . PRO A 1 335 ? -11.893 -17.257 20.472 1.00 65.75 335 PRO A C 1
ATOM 2696 O O . PRO A 1 335 ? -12.407 -16.887 21.522 1.00 65.75 335 PRO A O 1
ATOM 2699 N N . LYS A 1 336 ? -10.771 -17.981 20.470 1.00 69.81 336 LYS A N 1
ATOM 2700 C CA . LYS A 1 336 ? -10.069 -18.330 21.722 1.00 69.81 336 LYS A CA 1
ATOM 2701 C C . LYS A 1 336 ? -9.399 -17.117 22.374 1.00 69.81 336 LYS A C 1
ATOM 2703 O O . LYS A 1 336 ? -9.204 -17.092 23.586 1.00 69.81 336 LYS A O 1
ATOM 2708 N N . MET A 1 337 ? -9.021 -16.140 21.555 1.00 75.62 337 MET A N 1
ATOM 2709 C CA . MET A 1 337 ? -8.230 -14.970 21.920 1.00 75.62 337 MET A CA 1
ATOM 2710 C C . MET A 1 337 ? -8.843 -13.743 21.245 1.00 75.62 337 MET A C 1
ATOM 2712 O O . MET A 1 337 ? -9.253 -13.830 20.089 1.00 75.62 337 MET A O 1
ATOM 2716 N N . VAL A 1 338 ? -8.911 -12.615 21.943 1.00 81.25 338 VAL A N 1
ATOM 2717 C CA . VAL A 1 338 ? -9.414 -11.339 21.408 1.00 81.25 338 VAL A CA 1
ATOM 2718 C C . VAL A 1 338 ? -8.389 -10.234 21.605 1.00 81.25 338 VAL A C 1
ATOM 2720 O O . VAL A 1 338 ? -7.524 -10.339 22.471 1.00 81.25 338 VAL A O 1
ATOM 2723 N N . LEU A 1 339 ? -8.484 -9.177 20.800 1.00 83.25 339 LEU A N 1
ATOM 2724 C CA . LEU A 1 339 ? -7.755 -7.935 21.047 1.00 83.25 339 LEU A CA 1
ATOM 2725 C C . LEU A 1 339 ? -8.626 -6.958 21.858 1.00 83.25 339 LEU A C 1
ATOM 2727 O O . LEU A 1 339 ? -9.852 -6.995 21.716 1.00 83.25 339 LEU A O 1
ATOM 2731 N N . PRO A 1 340 ? -8.018 -6.085 22.682 1.00 82.56 340 PRO A N 1
ATOM 2732 C CA . PRO A 1 340 ? -8.722 -5.064 23.447 1.00 82.56 340 PRO A CA 1
ATOM 2733 C C . PRO A 1 340 ? -9.520 -4.090 22.573 1.00 82.56 340 PRO A C 1
ATOM 2735 O O . PRO A 1 340 ? -9.153 -3.789 21.432 1.00 82.56 340 PRO A O 1
ATOM 2738 N N . ASP A 1 341 ? -10.588 -3.522 23.136 1.00 79.50 341 ASP A N 1
ATOM 2739 C CA . ASP A 1 341 ? -11.403 -2.517 22.442 1.00 79.50 341 ASP A CA 1
ATOM 2740 C C . ASP A 1 341 ? -10.628 -1.211 22.151 1.00 79.50 341 ASP A C 1
ATOM 2742 O O . ASP A 1 341 ? -11.020 -0.480 21.242 1.00 79.50 341 ASP A O 1
ATOM 2746 N N . ASP A 1 342 ? -9.490 -0.947 22.809 1.00 80.31 342 ASP A N 1
ATOM 2747 C CA . ASP A 1 342 ? -8.574 0.174 22.527 1.00 80.31 342 ASP A CA 1
ATOM 2748 C C . ASP A 1 342 ? -7.436 -0.158 21.537 1.00 80.31 342 ASP A C 1
ATOM 2750 O O . ASP A 1 342 ? -6.695 0.744 21.166 1.00 80.31 342 ASP A O 1
ATOM 2754 N N . PHE A 1 343 ? -7.314 -1.402 21.041 1.00 86.12 343 PHE A N 1
ATOM 2755 C CA . PHE A 1 343 ? -6.250 -1.788 20.093 1.00 86.12 343 PHE A CA 1
ATOM 2756 C C . PHE A 1 343 ? -6.231 -0.916 18.823 1.00 86.12 343 PHE A C 1
ATOM 2758 O O . PHE A 1 343 ? -7.245 -0.812 18.125 1.00 86.12 343 PHE A O 1
ATOM 2765 N N . ASP A 1 344 ? -5.071 -0.354 18.495 1.00 84.31 344 ASP A N 1
ATOM 2766 C CA . ASP A 1 344 ? -4.844 0.482 17.316 1.00 84.31 344 ASP A CA 1
ATOM 2767 C C . ASP A 1 344 ? -3.642 -0.070 16.522 1.00 84.31 344 ASP A C 1
ATOM 2769 O O . ASP A 1 344 ? -2.578 -0.260 17.118 1.00 84.31 344 ASP A O 1
ATOM 2773 N N . PRO A 1 345 ? -3.760 -0.329 15.205 1.00 83.38 345 PRO A N 1
ATOM 2774 C CA . PRO A 1 345 ? -2.640 -0.795 14.384 1.00 83.38 345 PRO A CA 1
ATOM 2775 C C . PRO A 1 345 ? -1.437 0.160 14.335 1.00 83.38 345 PRO A C 1
ATOM 2777 O O . PRO A 1 345 ? -0.317 -0.278 14.070 1.00 83.38 345 PRO A O 1
ATOM 2780 N N . CYS A 1 346 ? -1.629 1.450 14.607 1.00 82.00 346 CYS A N 1
ATOM 2781 C CA . CYS A 1 346 ? -0.560 2.440 14.681 1.00 82.00 346 CYS A CA 1
ATOM 2782 C C . CYS A 1 346 ? 0.285 2.296 15.962 1.00 82.00 346 CYS A C 1
ATOM 2784 O O . CYS A 1 346 ? 1.422 2.769 16.011 1.00 82.00 346 CYS A O 1
ATOM 2786 N N . GLN A 1 347 ? -0.234 1.611 16.988 1.00 79.56 347 GLN A N 1
ATOM 2787 C CA . GLN A 1 347 ? 0.458 1.417 18.256 1.00 79.56 347 GLN A CA 1
ATOM 2788 C C . GLN A 1 347 ? 1.526 0.306 18.153 1.00 79.56 347 GLN A C 1
ATOM 2790 O O . GLN A 1 347 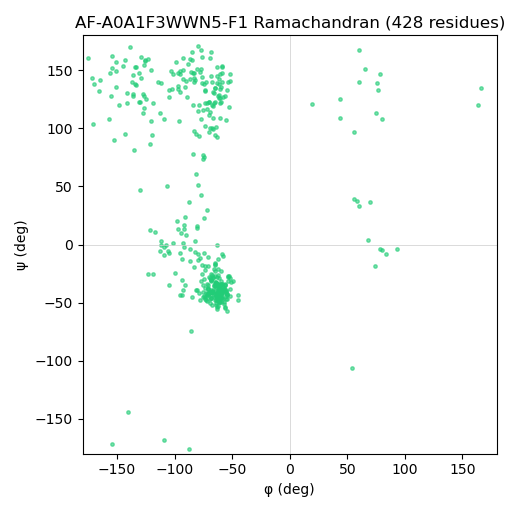? 1.187 -0.856 17.902 1.00 79.56 347 GLN A O 1
ATOM 2795 N N . PRO A 1 348 ? 2.821 0.590 18.398 1.00 73.94 348 PRO A N 1
ATOM 2796 C CA . PRO A 1 348 ? 3.838 -0.450 18.512 1.00 73.94 348 PRO A CA 1
ATOM 2797 C C . PRO A 1 348 ? 3.549 -1.417 19.673 1.00 73.94 348 PRO A C 1
ATOM 2799 O O . PRO A 1 348 ? 3.392 -1.037 20.836 1.00 73.94 348 PRO A O 1
ATOM 2802 N N . HIS A 1 349 ? 3.522 -2.710 19.342 1.00 70.12 349 HIS A N 1
ATOM 2803 C CA . HIS A 1 349 ? 3.276 -3.815 20.265 1.00 70.12 349 HIS A CA 1
ATOM 2804 C C . HIS A 1 349 ? 4.389 -4.866 20.149 1.00 70.12 349 HIS A C 1
ATOM 2806 O O . HIS A 1 349 ? 4.509 -5.548 19.134 1.00 70.12 349 HIS A O 1
ATOM 2812 N N . ARG A 1 350 ? 5.187 -5.021 21.214 1.00 64.56 350 ARG A N 1
ATOM 2813 C CA . ARG A 1 350 ? 6.251 -6.044 21.319 1.00 64.56 350 ARG A CA 1
ATOM 2814 C C . ARG A 1 350 ? 5.696 -7.472 21.345 1.00 64.56 350 ARG A C 1
ATOM 2816 O O . ARG A 1 350 ? 6.284 -8.400 20.804 1.00 64.56 350 ARG A O 1
ATOM 2823 N N . GLU A 1 351 ? 4.548 -7.616 21.990 1.00 69.38 351 GLU A N 1
ATOM 2824 C CA . GLU A 1 351 ? 3.661 -8.768 21.926 1.00 69.38 351 GLU A CA 1
ATOM 2825 C C . GLU A 1 351 ? 2.251 -8.198 21.734 1.00 69.38 351 GLU A C 1
ATOM 2827 O O . GLU A 1 351 ? 1.907 -7.178 22.344 1.00 69.38 351 GLU A O 1
ATOM 2832 N N . LEU A 1 352 ? 1.452 -8.807 20.853 1.00 75.94 352 LEU A N 1
ATOM 2833 C CA . LEU A 1 352 ? 0.064 -8.388 20.647 1.00 75.94 352 LEU A CA 1
ATOM 2834 C C . LEU A 1 352 ? -0.734 -8.637 21.942 1.00 75.94 352 LEU A C 1
ATOM 2836 O O . LEU A 1 352 ? -0.593 -9.714 22.528 1.00 75.94 352 LEU A O 1
ATOM 2840 N N . PRO A 1 353 ? -1.557 -7.676 22.404 1.00 78.06 353 PRO A N 1
ATOM 2841 C CA . PRO A 1 353 ? -2.142 -7.671 23.748 1.00 78.06 353 PRO A CA 1
ATOM 2842 C C . PRO A 1 353 ? -3.365 -8.598 23.860 1.00 78.06 353 PRO A C 1
ATOM 2844 O O . PRO A 1 353 ? -4.438 -8.175 24.273 1.00 78.06 353 PRO A O 1
ATOM 2847 N N . PHE A 1 354 ? -3.233 -9.856 23.440 1.00 79.38 354 PHE A N 1
ATOM 2848 C CA . PHE A 1 354 ? -4.347 -10.796 23.388 1.00 79.38 354 PHE A CA 1
ATOM 2849 C C . PHE A 1 354 ? -4.888 -11.153 24.777 1.00 79.38 354 PHE A C 1
ATOM 2851 O O . PHE A 1 354 ? -4.149 -11.603 25.653 1.00 79.38 354 PHE A O 1
ATOM 2858 N N . GLU A 1 355 ? -6.206 -11.068 24.930 1.00 79.69 355 GLU A N 1
ATOM 2859 C CA . GLU A 1 355 ? -6.930 -11.567 26.097 1.00 79.69 355 GLU A CA 1
ATOM 2860 C C . GLU A 1 355 ? -7.601 -12.914 25.789 1.00 79.69 355 GLU A C 1
ATOM 2862 O O . GLU A 1 355 ? -8.073 -13.148 24.673 1.00 79.69 355 GLU A O 1
ATOM 2867 N N . GLU A 1 356 ? -7.693 -13.805 26.781 1.00 72.56 356 GLU A N 1
ATOM 2868 C CA . GLU A 1 356 ? -8.561 -14.987 26.686 1.00 72.56 356 GLU A CA 1
ATOM 2869 C C . GLU A 1 356 ? -10.020 -14.550 26.536 1.00 72.56 356 GLU A C 1
ATOM 2871 O O . GLU A 1 356 ? -10.532 -13.786 27.363 1.00 72.56 356 GLU A O 1
ATOM 2876 N N . PHE A 1 357 ? -10.722 -15.075 25.528 1.00 69.69 357 PHE A N 1
ATOM 2877 C CA . PHE A 1 357 ? -12.134 -14.754 25.355 1.00 69.69 357 PHE A CA 1
ATOM 2878 C C . PHE A 1 357 ? -12.972 -15.315 26.509 1.00 69.69 357 PHE A C 1
ATOM 2880 O O . PHE A 1 357 ? -13.217 -16.519 26.618 1.00 69.69 357 PHE A O 1
ATOM 2887 N N . LYS A 1 358 ? -13.456 -14.412 27.360 1.00 67.81 358 LYS A N 1
ATOM 2888 C CA . LYS A 1 358 ? -14.411 -14.715 28.425 1.00 67.81 358 LYS A CA 1
ATOM 2889 C C . LYS A 1 358 ? -15.813 -14.393 27.905 1.00 67.81 358 LYS A C 1
ATOM 2891 O O . LYS A 1 358 ? -16.140 -13.206 27.805 1.00 67.81 358 LYS A O 1
ATOM 2896 N N . PRO A 1 359 ? -16.652 -15.395 27.574 1.00 60.00 359 PRO A N 1
ATOM 2897 C CA . PRO A 1 359 ? -18.020 -15.129 27.154 1.00 60.00 359 PRO A CA 1
ATOM 2898 C C . PRO A 1 359 ? -18.740 -14.356 28.259 1.00 60.00 359 PRO A C 1
ATOM 2900 O O . PRO A 1 359 ? -18.748 -14.775 29.419 1.00 60.00 359 PRO A O 1
ATOM 2903 N N . HIS A 1 360 ? -19.341 -13.221 27.901 1.00 53.91 360 HIS A N 1
ATOM 2904 C CA . HIS A 1 360 ? -20.186 -12.469 28.819 1.00 53.91 360 HIS A CA 1
ATOM 2905 C C . HIS A 1 360 ? -21.353 -13.356 29.255 1.00 53.91 360 HIS A C 1
ATOM 2907 O O . HIS A 1 360 ? -22.277 -13.616 28.481 1.00 53.91 360 HIS A O 1
ATOM 2913 N N . LYS A 1 361 ? -21.333 -13.793 30.518 1.00 46.38 361 LYS A N 1
ATOM 2914 C CA . LYS A 1 361 ? -22.555 -14.245 31.172 1.00 46.38 361 LYS A CA 1
ATOM 2915 C C . LYS A 1 361 ? -23.518 -13.068 31.187 1.00 46.38 361 LYS A C 1
ATOM 2917 O O . LYS A 1 361 ? -23.210 -12.013 31.735 1.00 46.38 361 LYS A O 1
ATOM 2922 N N . GLN A 1 362 ? -24.688 -13.255 30.592 1.00 42.28 362 GLN A N 1
ATOM 2923 C CA . GLN A 1 362 ? -25.811 -12.381 30.872 1.00 42.28 362 GLN A CA 1
ATOM 2924 C C . GLN A 1 362 ? -26.270 -12.688 32.301 1.00 42.28 362 GLN A C 1
ATOM 2926 O O . GLN A 1 362 ? -27.055 -13.608 32.509 1.00 42.28 362 GLN A O 1
ATOM 2931 N N . ASP A 1 363 ? -25.817 -11.902 33.283 1.00 42.53 363 ASP A N 1
ATOM 2932 C CA . ASP A 1 363 ? -26.295 -11.957 34.680 1.00 42.53 363 ASP A CA 1
ATOM 2933 C C . ASP A 1 363 ? -27.731 -11.387 34.831 1.00 42.53 363 ASP A C 1
ATOM 2935 O O . ASP A 1 363 ? -28.148 -10.857 35.864 1.00 42.53 363 ASP A O 1
ATOM 2939 N N . HIS A 1 364 ? -28.523 -11.523 33.768 1.00 44.03 364 HIS A N 1
ATOM 2940 C CA . HIS A 1 364 ? -29.953 -11.294 33.709 1.00 44.03 364 HIS A CA 1
ATOM 2941 C C . HIS A 1 364 ? -30.622 -12.583 33.250 1.00 44.03 364 HIS A C 1
ATOM 2943 O O . HIS A 1 364 ? -30.911 -12.788 32.071 1.00 44.03 364 HIS A O 1
ATOM 2949 N N . ASP A 1 365 ? -30.898 -13.442 34.229 1.00 44.75 365 ASP A N 1
ATOM 2950 C CA . ASP A 1 365 ? -31.899 -14.486 34.078 1.00 44.75 365 ASP A CA 1
ATOM 2951 C C . ASP A 1 365 ? -33.269 -13.827 33.857 1.00 44.75 365 ASP A C 1
ATOM 2953 O O . ASP A 1 365 ? -33.991 -13.496 34.800 1.00 44.75 365 ASP A O 1
ATOM 2957 N N . LEU A 1 366 ? -33.621 -13.644 32.582 1.00 46.41 366 LEU A N 1
ATOM 2958 C CA . LEU A 1 366 ? -34.922 -13.152 32.116 1.00 46.41 366 LEU A CA 1
ATOM 2959 C C . LEU A 1 366 ? -36.103 -14.035 32.574 1.00 46.41 366 LEU A C 1
ATOM 2961 O O . LEU A 1 366 ? -37.254 -13.642 32.399 1.00 46.41 366 LEU A O 1
ATOM 2965 N N . PHE A 1 367 ? -35.831 -15.200 33.174 1.00 47.09 367 PHE A N 1
ATOM 2966 C CA . PHE A 1 367 ? -36.810 -16.130 33.736 1.00 47.09 367 PHE A CA 1
ATOM 2967 C C . PHE A 1 367 ? -36.676 -16.333 35.258 1.00 47.09 367 PHE A C 1
ATOM 2969 O O . PHE A 1 367 ? -37.353 -17.200 35.811 1.00 47.09 367 PHE A O 1
ATOM 2976 N N . GLY A 1 368 ? -35.874 -15.510 35.945 1.00 41.91 368 GLY A N 1
ATOM 2977 C CA . GLY A 1 368 ? -35.960 -15.266 37.390 1.00 41.91 368 GLY A CA 1
ATOM 2978 C C . GLY A 1 368 ? -35.879 -16.492 38.310 1.00 41.91 368 GLY A C 1
ATOM 2979 O O . GLY A 1 368 ? -36.590 -16.534 39.313 1.00 41.91 368 GLY A O 1
ATOM 2980 N N . LYS A 1 369 ? -35.025 -17.481 38.023 1.00 44.78 369 LYS A N 1
ATOM 2981 C CA . LYS A 1 369 ? -34.892 -18.741 38.785 1.00 44.78 369 LYS A CA 1
ATOM 2982 C C . LYS A 1 369 ? -34.116 -18.605 40.104 1.00 44.78 369 LYS A C 1
ATOM 2984 O O . LYS A 1 369 ? -33.339 -19.483 40.467 1.00 44.78 369 LYS A O 1
ATOM 2989 N N . ASN A 1 370 ? -34.387 -17.541 40.857 1.00 38.66 370 ASN A N 1
ATOM 2990 C CA . ASN A 1 370 ? -33.966 -17.371 42.250 1.00 38.66 370 ASN A CA 1
ATOM 2991 C C . ASN A 1 370 ? -35.159 -17.541 43.210 1.00 38.66 370 ASN A C 1
ATOM 2993 O O . ASN A 1 370 ? -35.396 -16.706 44.080 1.00 38.66 370 ASN A O 1
ATOM 2997 N N . ASP A 1 371 ? -35.916 -18.632 43.057 1.00 36.72 371 ASP A N 1
ATOM 2998 C CA . ASP A 1 371 ? -36.909 -19.054 44.051 1.00 36.72 371 ASP A CA 1
ATOM 2999 C C . ASP A 1 371 ? -37.041 -20.589 44.068 1.00 36.72 371 ASP A C 1
ATOM 3001 O O . ASP A 1 371 ? -37.388 -21.220 43.067 1.00 36.72 371 ASP A O 1
ATOM 3005 N N . GLU A 1 372 ? -36.768 -21.214 45.216 1.00 44.50 372 GLU A N 1
ATOM 3006 C CA . GLU A 1 372 ? -36.926 -22.660 45.418 1.00 44.50 372 GLU A CA 1
ATOM 3007 C C . GLU A 1 372 ? -38.415 -23.036 45.575 1.00 44.50 372 GLU A C 1
ATOM 3009 O O . GLU A 1 372 ? -38.882 -23.343 46.675 1.00 44.50 372 GLU A O 1
ATOM 3014 N N . LYS A 1 373 ? -39.197 -23.013 44.485 1.00 38.16 373 LYS A N 1
ATOM 3015 C CA . LYS A 1 373 ? -40.542 -23.624 44.447 1.00 38.16 373 LYS A CA 1
ATOM 3016 C C . LYS A 1 373 ? -40.856 -24.314 43.122 1.00 38.16 373 LYS A C 1
ATOM 3018 O O . LYS A 1 373 ? -40.946 -23.681 42.081 1.00 38.16 373 LYS A O 1
ATOM 3023 N N . THR A 1 374 ? -41.157 -25.610 43.236 1.00 34.91 374 THR A N 1
ATOM 3024 C CA . THR A 1 374 ? -42.079 -26.394 42.388 1.00 34.91 374 THR A CA 1
ATOM 3025 C C . THR A 1 374 ? -42.007 -26.200 40.867 1.00 34.91 374 THR A C 1
ATOM 3027 O O . THR A 1 374 ? -42.572 -25.255 40.321 1.00 34.91 374 THR A O 1
ATOM 3030 N N . PHE A 1 375 ? -41.496 -27.216 40.161 1.00 33.50 375 PHE A N 1
ATOM 3031 C CA . PHE A 1 375 ? -41.804 -27.421 38.740 1.00 33.50 375 PHE A CA 1
ATOM 3032 C C . PHE A 1 375 ? -43.329 -27.503 38.539 1.00 33.50 375 PHE A C 1
ATOM 3034 O O . PHE A 1 375 ? -43.966 -28.484 38.924 1.00 33.50 375 PHE A O 1
ATOM 3041 N N . GLY A 1 376 ? -43.918 -26.453 37.963 1.00 32.78 376 GLY A N 1
ATOM 3042 C CA . GLY A 1 376 ? -45.357 -26.359 37.732 1.00 32.78 376 GLY A CA 1
ATOM 3043 C C . GLY A 1 376 ? -45.815 -27.270 36.595 1.00 32.78 376 GLY A C 1
ATOM 3044 O O . GLY A 1 376 ? -45.362 -27.132 35.460 1.00 32.78 376 GLY A O 1
ATOM 3045 N N . SER A 1 377 ? -46.744 -28.182 36.879 1.00 31.66 377 SER A N 1
ATOM 3046 C CA . SER A 1 377 ? -47.375 -29.016 35.857 1.00 31.66 377 SER A CA 1
ATOM 3047 C C . SER A 1 377 ? -48.334 -28.190 34.992 1.00 31.66 377 SER A C 1
ATOM 3049 O O . SER A 1 377 ? -49.295 -27.592 35.481 1.00 31.66 377 SER A O 1
ATOM 3051 N N . VAL A 1 378 ? -48.086 -28.163 33.680 1.00 29.30 378 VAL A N 1
ATOM 3052 C CA . VAL A 1 378 ? -48.928 -27.433 32.722 1.00 29.30 378 VAL A CA 1
ATOM 3053 C C . VAL A 1 378 ? -50.280 -28.136 32.583 1.00 29.30 378 VAL A C 1
ATOM 3055 O O . VAL A 1 378 ? -50.376 -29.225 32.018 1.00 29.30 378 VAL A O 1
ATOM 3058 N N . LYS A 1 379 ? -51.353 -27.498 33.065 1.00 28.98 379 LYS A N 1
ATOM 3059 C CA . LYS A 1 379 ? -52.724 -27.919 32.755 1.00 28.98 379 LYS A CA 1
ATOM 3060 C C . LYS A 1 379 ? -53.105 -27.467 31.348 1.00 28.98 379 LYS A C 1
ATOM 3062 O O . LYS A 1 379 ? -53.371 -26.289 31.123 1.00 28.98 379 LYS A O 1
ATOM 3067 N N . VAL A 1 380 ? -53.197 -28.418 30.423 1.00 30.83 380 VAL A N 1
ATOM 3068 C CA . VAL A 1 380 ? -53.811 -28.197 29.109 1.00 30.83 380 VAL A CA 1
ATOM 3069 C C . VAL A 1 380 ? -55.330 -28.104 29.286 1.00 30.83 380 VAL A C 1
ATOM 3071 O O . VAL A 1 380 ? -56.009 -29.117 29.450 1.00 30.83 380 VAL A O 1
ATOM 3074 N N . ASN A 1 381 ? -55.872 -26.886 29.263 1.00 28.89 381 ASN A N 1
ATOM 3075 C CA . ASN A 1 381 ? -57.318 -26.668 29.240 1.00 28.89 381 ASN A CA 1
ATOM 3076 C C . ASN A 1 381 ? -57.861 -26.894 27.821 1.00 28.89 381 ASN A C 1
ATOM 3078 O O . ASN A 1 381 ? -57.911 -25.973 27.008 1.00 28.89 381 ASN A O 1
ATOM 3082 N N . LEU A 1 382 ? -58.311 -28.118 27.540 1.00 36.50 382 LEU A N 1
ATOM 3083 C CA . LEU A 1 382 ? -59.169 -28.401 26.389 1.00 36.50 382 LEU A CA 1
ATOM 3084 C C . LEU A 1 382 ? -60.541 -27.742 26.601 1.00 36.50 382 LEU A C 1
ATOM 3086 O O . LEU A 1 382 ? -61.392 -28.282 27.305 1.00 36.50 382 LEU A O 1
ATOM 3090 N N . ILE A 1 383 ? -60.760 -26.583 25.977 1.00 31.61 383 ILE A N 1
ATOM 3091 C CA . ILE A 1 383 ? -62.080 -25.953 25.857 1.00 31.61 383 ILE A CA 1
ATOM 3092 C C . ILE A 1 383 ? -62.405 -25.836 24.369 1.00 31.61 383 ILE A C 1
ATOM 3094 O O . ILE A 1 383 ? -62.012 -24.883 23.703 1.00 31.61 383 ILE A O 1
ATOM 3098 N N . GLY A 1 384 ? -63.116 -26.833 23.846 1.00 37.19 384 GLY A N 1
ATOM 3099 C CA . GLY A 1 384 ? -63.723 -26.750 22.524 1.00 37.19 384 GLY A CA 1
ATOM 3100 C C . GLY A 1 384 ? -65.075 -26.046 22.604 1.00 37.19 384 GLY A C 1
ATOM 3101 O O . GLY A 1 384 ? -65.985 -26.544 23.263 1.00 37.19 384 GLY A O 1
ATOM 3102 N N . GLN A 1 385 ? -65.221 -24.925 21.901 1.00 31.98 385 GLN A N 1
ATOM 3103 C CA . GLN A 1 385 ? -66.511 -24.348 21.519 1.00 31.98 385 GLN A CA 1
ATOM 3104 C C . GLN A 1 385 ? -66.413 -23.905 20.058 1.00 31.98 385 GLN A C 1
ATOM 3106 O O . GLN A 1 385 ? -65.463 -23.226 19.676 1.00 31.98 385 GLN A O 1
ATOM 3111 N N . GLY A 1 386 ? -67.360 -24.352 19.233 1.00 31.19 386 GLY A N 1
ATOM 3112 C CA . GLY A 1 386 ? -67.406 -24.007 17.815 1.00 31.19 386 GLY A CA 1
ATOM 3113 C C . GLY A 1 386 ? -68.078 -22.656 17.581 1.00 31.19 386 GLY A C 1
ATOM 3114 O O . GLY A 1 386 ? -69.020 -22.301 18.289 1.00 31.19 386 GLY A O 1
ATOM 3115 N N . CYS A 1 387 ? -67.628 -21.944 16.551 1.00 29.28 387 CYS A N 1
ATOM 3116 C CA . CYS A 1 387 ? -68.345 -20.812 15.974 1.00 29.28 387 CYS A CA 1
ATOM 3117 C C . CYS A 1 387 ? -68.957 -21.258 14.648 1.00 29.28 387 CYS A C 1
ATOM 3119 O O . CYS A 1 387 ? -68.243 -21.774 13.790 1.00 29.28 387 CYS A O 1
ATOM 3121 N N . ASP A 1 388 ? -70.263 -21.057 14.492 1.00 30.00 388 ASP A N 1
ATOM 3122 C CA . ASP A 1 388 ? -71.013 -21.490 13.316 1.00 30.00 388 ASP A CA 1
ATOM 3123 C C . ASP A 1 388 ? -71.481 -20.278 12.492 1.00 30.00 388 ASP A C 1
ATOM 3125 O O . ASP A 1 388 ? -71.885 -19.259 13.049 1.00 30.00 388 ASP A O 1
ATOM 3129 N N . HIS A 1 389 ? -71.373 -20.407 11.169 1.00 29.42 389 HIS A N 1
ATOM 3130 C CA . HIS A 1 389 ? -71.898 -19.559 10.088 1.00 29.42 389 HIS A CA 1
ATOM 3131 C C . HIS A 1 389 ? -72.312 -18.094 10.364 1.00 29.42 389 HIS A C 1
ATOM 3133 O O . HIS A 1 389 ? -73.372 -17.827 10.924 1.00 29.42 389 HIS A O 1
ATOM 3139 N N . HIS A 1 390 ? -71.669 -17.160 9.651 1.00 30.06 390 HIS A N 1
ATOM 3140 C CA . HIS A 1 390 ? -72.414 -16.218 8.798 1.00 30.06 390 HIS A CA 1
ATOM 3141 C C . HIS A 1 390 ? -71.624 -15.875 7.516 1.00 30.06 390 HIS A C 1
ATOM 3143 O O . HIS A 1 390 ? -70.406 -16.019 7.467 1.00 30.06 390 HIS A O 1
ATOM 3149 N N . LYS A 1 391 ? -72.342 -15.514 6.445 1.00 29.27 391 LYS A N 1
ATOM 3150 C CA . LYS A 1 391 ? -71.854 -15.462 5.050 1.00 29.27 391 LYS A CA 1
ATOM 3151 C C . LYS A 1 391 ? -71.390 -14.056 4.632 1.00 29.27 391 LYS A C 1
ATOM 3153 O O . LYS A 1 391 ? -72.042 -13.095 5.031 1.00 29.27 391 LYS A O 1
ATOM 3158 N N . ASN A 1 392 ? -70.403 -13.955 3.729 1.00 27.20 392 ASN A N 1
ATOM 3159 C CA . ASN A 1 392 ? -70.686 -13.608 2.320 1.00 27.20 392 ASN A CA 1
ATOM 3160 C C . ASN A 1 392 ? -69.486 -13.756 1.349 1.00 27.20 392 ASN A C 1
ATOM 3162 O O . ASN A 1 392 ? -68.375 -13.343 1.651 1.00 27.20 392 ASN A O 1
ATOM 3166 N N . GLU A 1 393 ? -69.800 -14.303 0.168 1.00 28.39 393 GLU A N 1
ATOM 3167 C CA . GLU A 1 393 ? -69.319 -13.934 -1.183 1.00 28.39 393 GLU A CA 1
ATOM 3168 C C . GLU A 1 393 ? -67.807 -13.894 -1.520 1.00 28.39 393 GLU A C 1
ATOM 3170 O O . GLU A 1 393 ? -67.134 -12.878 -1.402 1.00 28.39 393 GLU A O 1
ATOM 3175 N N . ASN A 1 394 ? -67.361 -15.013 -2.107 1.00 27.28 394 ASN A N 1
ATOM 3176 C CA . ASN A 1 394 ? -66.688 -15.151 -3.414 1.00 27.28 394 ASN A CA 1
ATOM 3177 C C . ASN A 1 394 ? -65.580 -14.160 -3.842 1.00 27.28 394 ASN A C 1
ATOM 3179 O O . ASN A 1 394 ? -65.849 -12.998 -4.133 1.00 27.28 394 ASN A O 1
ATOM 3183 N N . ILE A 1 395 ? -64.412 -14.722 -4.183 1.00 29.55 395 ILE A N 1
ATOM 3184 C CA . ILE A 1 395 ? -63.913 -14.815 -5.575 1.00 29.55 395 ILE A CA 1
ATOM 3185 C C . ILE A 1 395 ? -62.940 -16.008 -5.647 1.00 29.55 395 ILE A C 1
ATOM 3187 O O . ILE A 1 395 ? -62.021 -16.105 -4.838 1.00 29.55 395 ILE A O 1
ATOM 3191 N N . ASP A 1 396 ? -63.156 -16.915 -6.599 1.00 25.69 396 ASP A N 1
ATOM 3192 C CA . ASP A 1 396 ? -62.260 -18.041 -6.899 1.00 25.69 396 ASP A CA 1
ATOM 3193 C C . ASP A 1 396 ? -61.130 -17.622 -7.860 1.00 25.69 396 ASP A C 1
ATOM 3195 O O . ASP A 1 396 ? -61.307 -16.669 -8.618 1.00 25.69 396 ASP A O 1
ATOM 3199 N N . TYR A 1 397 ? -60.015 -18.369 -7.892 1.00 28.08 397 TYR A N 1
ATOM 3200 C CA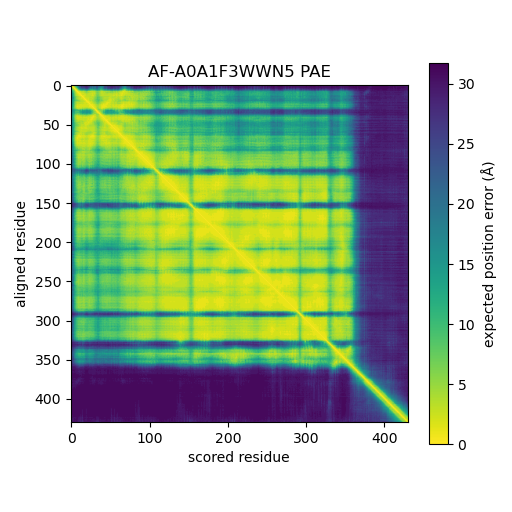 . TYR A 1 397 ? -59.577 -19.076 -9.115 1.00 28.08 397 TYR A CA 1
ATOM 3201 C C . TYR A 1 397 ? -58.401 -20.052 -8.866 1.00 28.08 397 TYR A C 1
ATOM 3203 O O . TYR A 1 397 ? -57.247 -19.646 -8.792 1.00 28.08 397 TYR A O 1
ATOM 3211 N N . GLU A 1 398 ? -58.750 -21.345 -8.829 1.00 27.70 398 GLU A N 1
ATOM 3212 C CA . GLU A 1 398 ? -57.976 -22.527 -9.274 1.00 27.70 398 GLU A CA 1
ATOM 3213 C C . GLU A 1 398 ? -56.598 -22.878 -8.658 1.00 27.70 398 GLU A C 1
ATOM 3215 O O . GLU A 1 398 ? -56.019 -22.177 -7.832 1.00 27.70 398 GLU A O 1
ATOM 3220 N N . SER A 1 399 ? -56.145 -24.101 -8.971 1.00 25.72 399 SER A N 1
ATOM 3221 C CA . SER A 1 399 ? -55.204 -24.881 -8.158 1.00 25.72 399 SER A CA 1
ATOM 3222 C C . SER A 1 399 ? -54.415 -25.930 -8.950 1.00 25.72 399 SER A C 1
ATOM 3224 O O . SER A 1 399 ? -54.979 -26.601 -9.813 1.00 25.72 399 SER A O 1
ATOM 3226 N N . SER A 1 400 ? -53.175 -26.184 -8.529 1.00 27.30 400 SER A N 1
ATOM 3227 C CA . SER A 1 400 ? -52.424 -27.435 -8.746 1.00 27.30 400 SER A CA 1
ATOM 3228 C C . SER A 1 400 ? -51.337 -27.517 -7.655 1.00 27.30 400 SER A C 1
ATOM 3230 O O . SER A 1 400 ? -50.520 -26.602 -7.581 1.00 27.30 400 SER A O 1
ATOM 3232 N N . SER A 1 401 ? -51.394 -28.381 -6.638 1.00 28.36 401 SER A N 1
ATOM 3233 C CA . SER A 1 401 ? -51.362 -29.860 -6.624 1.00 28.36 401 SER A CA 1
ATOM 3234 C C . SER A 1 401 ? -49.942 -30.430 -6.750 1.00 28.36 401 SER A C 1
ATOM 3236 O O . SER A 1 401 ? -49.388 -30.427 -7.846 1.00 28.36 401 SER A O 1
ATOM 3238 N N . ASP A 1 402 ? -49.463 -30.974 -5.625 1.00 27.14 402 ASP A N 1
ATOM 3239 C CA . ASP A 1 402 ? -48.431 -32.018 -5.480 1.00 27.14 402 ASP A CA 1
ATOM 3240 C C . ASP A 1 402 ? -46.989 -31.659 -5.938 1.00 27.14 402 ASP A C 1
ATOM 3242 O O . ASP A 1 402 ? -46.768 -30.772 -6.755 1.00 27.14 402 ASP A O 1
ATOM 3246 N N . ASP A 1 403 ? -45.909 -32.222 -5.386 1.00 28.42 403 ASP A N 1
ATOM 3247 C CA . ASP A 1 403 ? -45.751 -33.328 -4.427 1.00 28.42 403 ASP A CA 1
ATOM 3248 C C . ASP A 1 403 ? -44.919 -32.923 -3.190 1.00 28.42 403 ASP A C 1
ATOM 3250 O O . ASP A 1 403 ? -44.073 -32.028 -3.244 1.00 28.42 403 ASP A O 1
ATOM 3254 N N . THR A 1 404 ? -45.067 -33.670 -2.089 1.00 26.89 404 THR A N 1
ATOM 3255 C CA . THR A 1 404 ? -44.115 -33.662 -0.961 1.00 26.89 404 THR A CA 1
ATOM 3256 C C . THR A 1 404 ? -43.503 -35.043 -0.756 1.00 26.89 404 THR A C 1
ATOM 3258 O O . THR A 1 404 ? -44.225 -35.991 -0.454 1.00 26.89 404 THR A O 1
ATOM 3261 N N . VAL A 1 405 ? -42.172 -35.147 -0.821 1.00 29.09 405 VAL A N 1
ATOM 3262 C CA . VAL A 1 405 ? -41.435 -36.372 -0.468 1.00 29.09 405 VAL A CA 1
ATOM 3263 C C . VAL A 1 405 ? -40.453 -36.081 0.663 1.00 29.09 405 VAL A C 1
ATOM 3265 O O . VAL A 1 405 ? -39.408 -35.465 0.469 1.00 29.09 405 VAL A O 1
ATOM 3268 N N . THR A 1 406 ? -40.795 -36.549 1.860 1.00 27.20 406 THR A N 1
ATOM 3269 C CA . THR A 1 406 ? -39.881 -36.664 3.002 1.00 27.20 406 THR A CA 1
ATOM 3270 C C . THR A 1 406 ? -39.059 -37.947 2.899 1.00 27.20 406 THR A C 1
ATOM 3272 O O . THR A 1 406 ? -39.610 -38.997 2.574 1.00 27.20 406 THR A O 1
ATOM 3275 N N . VAL A 1 407 ? -37.780 -37.897 3.276 1.00 29.28 407 VAL A N 1
ATOM 3276 C CA . VAL A 1 407 ? -36.951 -39.088 3.530 1.00 29.28 407 VAL A CA 1
ATOM 3277 C C . VAL A 1 407 ? -36.320 -38.936 4.911 1.00 29.28 407 VAL A C 1
ATOM 3279 O O . VAL A 1 407 ? -35.758 -37.885 5.213 1.00 29.28 407 VAL A O 1
ATOM 3282 N N . ASN A 1 408 ? -36.446 -39.966 5.748 1.00 28.33 408 ASN A N 1
ATOM 3283 C CA . ASN A 1 408 ? -35.872 -40.023 7.094 1.00 28.33 408 ASN A CA 1
ATOM 3284 C C . ASN A 1 408 ? -34.608 -40.920 7.077 1.00 28.33 408 ASN A C 1
ATOM 3286 O O . ASN A 1 408 ? -34.557 -41.827 6.243 1.00 28.33 408 ASN A O 1
ATOM 3290 N N . PRO A 1 409 ? -33.595 -40.679 7.932 1.00 35.41 409 PRO A N 1
ATOM 3291 C CA . PRO A 1 409 ? -32.344 -41.448 7.955 1.00 35.41 409 PRO A CA 1
ATOM 3292 C C . PRO A 1 409 ? -32.412 -42.702 8.857 1.00 35.41 409 PRO A C 1
ATOM 3294 O O . PRO A 1 409 ? -33.448 -42.954 9.469 1.00 35.41 409 PRO A O 1
ATOM 3297 N N . GLU A 1 410 ? -31.265 -43.398 8.973 1.00 29.95 410 GLU A N 1
ATOM 3298 C CA . GLU A 1 410 ? -31.013 -44.652 9.729 1.00 29.95 410 GLU A CA 1
ATOM 3299 C C . GLU A 1 410 ? -31.579 -45.897 8.991 1.00 29.95 410 GLU A C 1
ATOM 3301 O O . GLU A 1 410 ? -32.648 -45.832 8.396 1.00 29.95 410 GLU A O 1
ATOM 3306 N N . GLU A 1 411 ? -30.868 -47.024 8.821 1.00 28.81 411 GLU A N 1
ATOM 3307 C CA . GLU A 1 411 ? -29.970 -47.768 9.730 1.00 28.81 411 GLU A CA 1
ATOM 3308 C C . GLU A 1 411 ? -28.834 -48.565 9.009 1.00 28.81 411 GLU A C 1
ATOM 3310 O O . GLU A 1 411 ? -29.029 -48.980 7.872 1.00 28.81 411 GLU A O 1
ATOM 3315 N N . LEU A 1 412 ? -27.733 -48.855 9.745 1.00 28.14 412 LEU A N 1
ATOM 3316 C CA . LEU A 1 412 ? -26.770 -50.004 9.653 1.00 28.14 412 LEU A CA 1
ATOM 3317 C C . LEU A 1 412 ? -25.957 -50.216 8.326 1.00 28.14 412 LEU A C 1
ATOM 3319 O O . LEU A 1 412 ? -26.447 -49.934 7.242 1.00 28.14 412 LEU A O 1
ATOM 3323 N N . ALA A 1 413 ? -24.658 -50.586 8.269 1.00 27.88 413 ALA A N 1
ATOM 3324 C CA . ALA A 1 413 ? -23.761 -51.480 9.050 1.00 27.88 413 ALA A CA 1
ATOM 3325 C C . ALA A 1 413 ? -23.995 -52.994 8.749 1.00 27.88 413 ALA A C 1
ATOM 3327 O O . ALA A 1 413 ? -25.148 -53.375 8.580 1.00 27.88 413 ALA A O 1
ATOM 3328 N N . GLU A 1 414 ? -23.017 -53.914 8.607 1.00 28.97 414 GLU A N 1
ATOM 3329 C CA . GLU A 1 414 ? -21.575 -53.991 8.989 1.00 28.97 414 GLU A CA 1
ATOM 3330 C C . GLU A 1 414 ? -20.679 -54.678 7.888 1.00 28.97 414 GLU A C 1
ATOM 3332 O O . GLU A 1 414 ? -20.957 -54.493 6.706 1.00 28.97 414 GLU A O 1
ATOM 3337 N N . GLU A 1 415 ? -19.641 -55.455 8.282 1.00 29.62 415 GLU A N 1
ATOM 3338 C CA . GLU A 1 415 ? -18.562 -56.165 7.519 1.00 29.62 415 GLU A CA 1
ATOM 3339 C C . GLU A 1 415 ? -17.430 -55.247 6.955 1.00 29.62 415 GLU A C 1
ATOM 3341 O O . GLU A 1 415 ? -17.708 -54.337 6.177 1.00 29.62 415 GLU A O 1
ATOM 3346 N N . GLU A 1 416 ? -16.142 -55.264 7.369 1.00 29.64 416 GLU A N 1
ATOM 3347 C CA . GLU A 1 416 ? -15.117 -56.287 7.762 1.00 29.64 416 GLU A CA 1
ATOM 3348 C C . GLU A 1 416 ? -14.422 -57.027 6.587 1.00 29.64 416 GLU A C 1
ATOM 3350 O O . GLU A 1 416 ? -15.084 -57.338 5.599 1.00 29.64 416 GLU A O 1
ATOM 3355 N N . ASP A 1 417 ? -13.137 -57.446 6.621 1.00 29.58 417 ASP A N 1
ATOM 3356 C CA . ASP A 1 417 ? -11.837 -56.994 7.230 1.00 29.58 417 ASP A CA 1
ATOM 3357 C C . ASP A 1 417 ? -10.725 -57.965 6.697 1.00 29.58 417 ASP A C 1
ATOM 3359 O O . ASP A 1 417 ? -11.085 -59.055 6.247 1.00 29.58 417 ASP A O 1
ATOM 3363 N N . ASP A 1 418 ? -9.391 -57.791 6.645 1.00 29.03 418 ASP A N 1
ATOM 3364 C CA . ASP A 1 418 ? -8.354 -56.732 6.788 1.00 29.03 418 ASP A CA 1
ATOM 3365 C C . ASP A 1 418 ? -7.320 -56.999 5.650 1.00 29.03 418 ASP A C 1
ATOM 3367 O O . ASP A 1 418 ? -7.330 -58.086 5.066 1.00 29.03 418 ASP A O 1
ATOM 3371 N N . ASP A 1 419 ? -6.367 -56.092 5.385 1.00 30.41 419 ASP A N 1
ATOM 3372 C CA . ASP A 1 419 ? -4.979 -56.552 5.158 1.00 30.41 419 ASP A CA 1
ATOM 3373 C C . ASP A 1 419 ? -3.937 -55.472 5.533 1.00 30.41 419 ASP A C 1
ATOM 3375 O O . ASP A 1 419 ? -3.497 -54.633 4.737 1.00 30.41 419 ASP A O 1
ATOM 3379 N N . SER A 1 420 ? -3.509 -55.504 6.792 1.00 30.06 420 SER A N 1
ATOM 3380 C CA . SER A 1 420 ? -2.342 -54.785 7.303 1.00 30.06 420 SER A CA 1
ATOM 3381 C C . SER A 1 420 ? -1.041 -55.289 6.627 1.00 30.06 420 SER A C 1
ATOM 3383 O O . SER A 1 420 ? -0.938 -56.407 6.137 1.00 30.06 420 SER A O 1
ATOM 3385 N N . VAL A 1 421 ? 0.046 -54.515 6.489 1.00 32.34 421 VAL A N 1
ATOM 3386 C CA . VAL A 1 421 ? 1.162 -54.452 7.463 1.00 32.34 421 VAL A CA 1
ATOM 3387 C C . VAL A 1 421 ? 2.395 -53.791 6.790 1.00 32.34 421 VAL A C 1
ATOM 3389 O O . VAL A 1 421 ? 2.964 -54.393 5.880 1.00 32.34 421 VAL A O 1
ATOM 3392 N N . LYS A 1 422 ? 2.908 -52.649 7.301 1.00 31.59 422 LYS A N 1
ATOM 3393 C CA . LYS A 1 422 ? 4.293 -52.462 7.850 1.00 31.59 422 LYS A CA 1
ATOM 3394 C C . LYS A 1 422 ? 4.710 -50.994 8.059 1.00 31.59 422 LYS A C 1
ATOM 3396 O O . LYS A 1 422 ? 4.643 -50.167 7.158 1.00 31.59 422 LYS A O 1
ATOM 3401 N N . ASN A 1 423 ? 5.305 -50.733 9.225 1.00 30.98 423 ASN A N 1
ATOM 3402 C CA . ASN A 1 423 ? 6.052 -49.509 9.547 1.00 30.98 423 ASN A CA 1
ATOM 3403 C C . ASN A 1 423 ? 7.491 -49.541 8.993 1.00 30.98 423 ASN A C 1
ATOM 3405 O O . ASN A 1 423 ? 8.116 -50.601 9.038 1.00 30.98 423 ASN A O 1
ATOM 3409 N N . ASN A 1 424 ? 8.076 -48.375 8.670 1.00 29.59 424 ASN A N 1
ATOM 3410 C CA . ASN A 1 424 ? 9.182 -47.817 9.483 1.00 29.59 424 ASN A CA 1
ATOM 3411 C C . ASN A 1 424 ? 9.595 -46.377 9.079 1.00 29.59 424 ASN A C 1
ATOM 3413 O O . ASN A 1 424 ? 9.662 -46.090 7.885 1.00 29.59 424 ASN A O 1
ATOM 3417 N N . PRO A 1 425 ? 9.964 -45.491 10.031 1.00 36.97 425 PRO A N 1
ATOM 3418 C CA . PRO A 1 425 ? 10.494 -44.156 9.742 1.00 36.97 425 PRO A CA 1
ATOM 3419 C C . PRO A 1 425 ? 12.036 -44.078 9.765 1.00 36.97 425 PRO A C 1
ATOM 3421 O O . PRO A 1 425 ? 12.709 -44.721 10.574 1.00 36.97 425 PRO A O 1
ATOM 3424 N N . LEU A 1 426 ? 12.599 -43.207 8.922 1.00 32.12 426 LEU A N 1
ATOM 3425 C CA . LEU A 1 426 ? 14.021 -42.837 8.840 1.00 32.12 426 LEU A CA 1
ATOM 3426 C C . LEU A 1 426 ? 14.128 -41.385 8.325 1.00 32.12 426 LEU A C 1
ATOM 3428 O O . LEU A 1 426 ? 13.309 -40.990 7.507 1.00 32.12 426 LEU A O 1
ATOM 3432 N N . LYS A 1 427 ? 15.124 -40.557 8.667 1.00 32.66 427 LYS A N 1
ATOM 3433 C CA . LYS A 1 427 ? 15.980 -40.451 9.870 1.00 32.66 427 LYS A CA 1
ATOM 3434 C C . LYS A 1 427 ? 16.666 -39.069 9.803 1.00 32.66 427 LYS A C 1
ATOM 3436 O O . LYS A 1 427 ? 17.074 -38.674 8.716 1.00 32.66 427 LYS A O 1
ATOM 3441 N N . LYS A 1 428 ? 16.853 -38.345 10.917 1.00 35.09 428 LYS A N 1
ATOM 3442 C CA . LYS A 1 428 ? 17.729 -37.149 10.917 1.00 35.09 428 LYS A CA 1
ATOM 3443 C C . LYS A 1 428 ? 19.191 -37.563 10.704 1.00 35.09 428 LYS A C 1
ATOM 3445 O O . LYS A 1 428 ? 19.627 -38.534 11.326 1.00 35.09 428 LYS A O 1
ATOM 3450 N N . VAL A 1 429 ? 19.942 -36.798 9.912 1.00 39.59 429 VAL A N 1
ATOM 3451 C CA . VAL A 1 429 ? 21.410 -36.874 9.797 1.00 39.59 429 VAL A CA 1
ATOM 3452 C C . VAL A 1 429 ? 21.960 -35.450 9.655 1.00 39.59 429 VAL A C 1
ATOM 3454 O O . VAL A 1 429 ? 21.424 -34.704 8.844 1.00 39.59 429 VAL A O 1
ATOM 3457 N N . SER A 1 430 ? 22.970 -35.139 10.484 1.00 44.12 430 SER A N 1
ATOM 3458 C CA . SER A 1 430 ? 23.854 -33.948 10.516 1.00 44.12 430 SER A CA 1
ATOM 3459 C C . SER A 1 430 ? 23.345 -32.661 9.856 1.00 44.12 430 SER A C 1
ATOM 3461 O O . SER A 1 430 ? 23.599 -32.505 8.640 1.00 44.12 430 SER A O 1
#

pLDDT: mean 75.83, std 22.55, range [25.69, 98.44]

Sequence (430 aa):
MSIIDKHYFFSISFEFVTVGEPILYDLYINSSGLEGKERFVRIFPMGGALERDDVLRFRNKYHQLYVLEEQRDLYLRSLIKNKNVPNIKKAEVIKDTAIQYLDTIFSDDRILDNEMLEDVIHGCRDSVEVMVEVVQDYSINDIQELIGNLSFHDFYTYDHSINVSMYNISIFKTMKPNAKKEELVLAGMSGLLHDLGKMSIPTHIINNPGKLTDEEFEIIKSHPQAGRDLVEKQVKNIVGLDLEVIKRVIFEHHENFNGSGYPGNKSGKDIHIFARITAIADFYDAITTKRSYHKILSTDEAISVMSKSVGKKIDPDIFDVLAKNAKKLVTTGDPKMVLPDDFDPCQPHRELPFEEFKPHKQDHDLFGKNDEKTFGSVKVNLIGQGCDHHKNENIDYESSSDDTVTVNPEELAEEEDDDSVKNNPLKKVS

Foldseek 3Di:
DDDDPPFDKDWDDLQQDDAPFFQQFWKWAQPDPDPPDTDIDTPGGGRDHHHPVRSVVCVVPGVIMITTPVCVLSSLVSSLVRPVDDLLVSVLVLLVQLCVLVCLLQPPVDDDALVSVLVSLLSNLSSLLSVLSSQLLPFPVSLLVSLVVNPPDPPVVSSLLQQLLSQQSNLVCLVPVPDDSLVSSQSSSLSNQLQSLCSVQDPCLQPPQAFDDPVSVVRSLCSLVSSLVCCVPRPDDHPSYDSVSSSLLSNQLQAAQCQPGDDPSDHNPVRDPSSLSSNLSLQLCLQAPCQAQEDHDDPLLSLLQCVVSDNTRHDPVSSVSNCVSNVHDSDPDHHQWYADPPDDSSTNHNYGPIDGDDPDDPPDPVVPPPDPDDDDDDDDDPDDDDDDDDDDDDDDDDDDDDDDDDDDDDDDDDDDDDDDDDDDDDDDDD

Solvent-accessible surface area (backbone atoms only — not comparable to full-atom values): 25972 Å² total; per-residue (Å²): 135,78,82,84,82,79,79,52,70,45,76,46,65,76,84,61,60,65,63,80,42,61,35,73,38,47,36,24,32,69,76,43,96,44,89,99,52,76,38,79,42,79,78,46,60,52,65,45,60,39,49,71,68,53,53,52,57,43,62,79,72,43,97,57,38,27,32,45,53,96,36,45,66,40,47,51,61,46,43,69,69,35,82,86,55,57,67,68,64,49,51,48,58,42,48,56,50,40,42,57,36,48,48,69,68,60,40,88,91,58,88,75,50,44,67,61,50,46,53,38,53,48,53,41,49,52,36,31,55,53,44,46,80,72,41,44,90,40,34,60,59,59,48,50,55,50,49,70,75,64,70,82,71,90,59,59,74,52,54,49,25,52,49,18,11,52,44,20,22,22,44,49,33,67,74,35,76,86,58,52,70,70,57,40,31,52,31,16,49,30,15,50,45,33,66,56,9,52,66,80,46,61,69,70,66,80,64,38,82,37,74,67,53,75,69,54,43,61,52,58,66,44,21,28,58,47,26,24,52,46,43,74,73,43,49,91,82,54,92,94,52,65,62,69,60,41,39,47,17,19,32,35,32,60,32,15,27,61,25,86,30,36,79,81,43,38,34,66,79,77,41,51,71,61,10,56,42,27,38,49,26,42,49,50,43,63,50,41,48,80,53,67,86,37,84,62,38,52,73,69,54,45,53,42,32,51,59,79,35,45,62,46,48,34,50,55,79,55,51,56,40,47,39,51,53,54,72,45,79,88,67,94,63,82,45,74,45,33,69,55,96,81,71,52,73,88,56,44,49,38,54,74,75,64,40,75,59,71,81,80,76,71,93,65,65,91,79,64,86,87,64,102,66,76,92,79,81,83,79,82,81,87,77,90,78,88,85,80,89,86,88,82,83,88,86,87,83,88,88,84,83,88,87,86,86,88,83,82,85,88,81,84,90,84,87,90,89,85,86,87,87,88,90,86,91,83,79,93,76,136

Nearest PDB structures (foldseek):
  3tmc-assembly2_B  TM=6.211E-01  e=6.445E-11  Bdellovibrio bacteriovorus HD100
  4r8z-assembly1_B  TM=7.754E-01  e=1.934E-08  Pseudomonas aeruginosa PAO1
  4me4-assembly1_B  TM=7.188E-01  e=1.465E-08  Persephonella marina EX-H1

Mean predicted aligned error: 14.28 Å

Radius of gyration: 30.62 Å; Cα contacts (8 Å, |Δi|>4): 552; chains: 1; bounding box: 109×80×76 Å